Protein 3CYP (pdb70)

Solvent-accessible surface area: 24069 Å² total; per-residue (Å²): 76,23,89,49,2,54,7,132,74,26,57,23,22,64,27,67,140,110,32,43,100,41,0,37,103,1,0,117,6,3,90,119,11,28,141,115,0,68,2,28,0,42,0,8,0,1,77,29,117,89,100,158,40,40,62,18,0,0,0,33,0,0,16,92,0,0,76,10,0,29,120,61,44,2,42,13,32,20,9,43,16,35,27,62,0,40,29,66,62,90,14,87,37,110,37,109,104,30,76,103,101,0,2,6,0,22,11,6,2,26,0,17,15,107,9,1,52,118,0,32,54,42,16,73,108,58,30,96,186,99,37,98,41,5,50,5,86,71,23,38,19,27,42,27,72,155,109,15,63,108,45,0,74,97,5,1,103,2,1,97,115,12,27,176,108,0,68,2,26,0,35,0,5,0,2,75,25,117,48,111,105,48,170,19,164,37,37,64,20,0,0,0,12,0,0,6,76,0,0,64,12,0,32,143,70,40,2,46,8,35,17,9,42,17,34,28,63,0,40,22,72,65,83,16,81,37,104,42,103,116,51,59,72,98,0,0,2,0,11,19,4,3,25,0,16,14,69,14,0,46,122,0,42,60,28,8,62,99,22,51,104,96,219,110,31,93,40,6,54,3,110,78,26,47,20,9,50,27,60,142,104,17,51,111,48,0,68,93,6,1,104,0,2,94,111,14,28,179,92,0,71,2,28,0,37,0,6,0,3,66,44,105,46,110,109,45,168,11,185,43,38,64,28,0,0,0,22,0,0,9,76,0,0,71,12,0,38,131,67,45,2,37,10,42,25,10,44,16,34,28,64,0,41,21,69,65,70,9,83,32,97,43,166,126,35,72,88,80,0,0,3,0,11,20,6,2,25,0,17,10,58,13,0,45,122,0,35,57,23,7,56,121,37,48,155,76,26,86,54,4,58,4,110,71,28,46,20,32,49,26,55,143,110,15,47,108,45,0,59,94,0,0,86,3,2,83,127,12,26,172,99,0,69,2,27,0,37,0,6,0,2,79,38,116,43,111,111,40,158,21,186,43,36,60,11,0,0,1,15,0,0,7,70,0,0,79,8,0,32,124,65,43,2,33,6,32,22,9,45,17,36,28,60,0,41,28,73,67,99,33,84,35,102,42,152,111,39,69,60,112,0,0,4,0,18,8,6,2,27,0,16,15,98,9,1,47,110,0,42,68,38,17,59,125,53,48,154

Radius of gyration: 22.91 Å; Cα contacts (8 Å, |Δi|>4): 1122; chains: 4; bounding box: 54×67×62 Å

Foldseek 3Di:
DDDWQFDDDQADLDHDPVSLVSLLVVLVLLVPADPVKAKEKEFEAAPPDYVVFLQNRRQSNSVVSQVSSVVSPRDCVRYDYGYPRNPPQPAHNPDPVRRSRGGGIDMDMDDDPVSVVVSCVSVCVSPDD/DLAFQFDDAQADLDQDPVNLVSLLLVLVLLVVADPVKAKEKEFEAAPDPDDPHPAHALQRRRQSNSVVSQVSSVVSPRDCVRYDYGYPRNPPAPFDSPDRVSRSSGGGIDMDMDDDPVRVVVSVVSCCCRVVND/DLAFQFDDAQADLDQDPVNLVSLLLVLVLQVPADPPKAKEKEFEAAPDDDDPHPDPFLQVSRQSNSVVSQVSSVVNPRDPVRYDYGYPRNPDAPADNDDRVSRSSGGGIDMDMDDDPVSVVVSVVSCVVRPD/DDAWQFDDDQQDLDADPVNLVSLLLVLVLLVPADPPKAKEKEFEGADDDDDPHPDPALQRSRQSSSVVSQVSSVVNPHDPVRYDYGYPRNPDQPDHPPDRVSRRSRGGIDMDMDDDPVRVVVSVVSVVVVVD

InterPro domains:
  IPR006665 OmpA-like domain [PF00691] (134-225)
  IPR006665 OmpA-like domain [PS51123] (113-236)
  IPR006665 OmpA-like domain [cd07185] (123-232)
  IPR025713 Motility protein B-like, N-terminal domain [PF13677] (4-54)
  IPR036737 OmpA-like domain superfamily [G3DSA:3.30.1330.60] (93-257)
  IPR036737 OmpA-like domain superfamily [SSF103088] (113-232)
  IPR050330 Bacterial Outer Membrane Structural/Functional [PTHR30329] (2-236)

Organism: Helicobacter pylori (strain ATCC 700392 / 26695) (NCBI:txid85962)

B-factor: mean 24.21, std 9.17, range [7.41, 61.24]

Nearest PDB structures (foldseek):
  3imp-assembly5_I  TM=9.909E-01  e=3.126E-24  Helicobacter pylori 26695
  3s03-assembly3_A  TM=8.118E-01  e=5.187E-21  Helicobacter pylori 26695
  3s0h-assembly1_A  TM=7.984E-01  e=2.070E-21  Helicobacter pylori
  3s0w-assembly1_A  TM=8.048E-01  e=3.989E-21  Helicobacter pylori 26695
  3s0y-assembly1_A  TM=7.939E-01  e=1.690E-20  Helicobacter pylori 26695

Structure (mmCIF, N/CA/C/O backbone):
data_3CYP
#
_entry.id   3CYP
#
_cell.length_a   50.816
_cell.length_b   89.479
_cell.length_c   66.322
_cell.angle_alpha   90.000
_cell.angle_beta   112.550
_cell.angle_gamma   90.000
#
_symmetry.space_group_name_H-M   'P 1 21 1'
#
loop_
_entity.id
_entity.type
_entity.pdbx_description
1 polymer 'Chemotaxis protein motB'
2 water water
#
loop_
_atom_site.group_PDB
_atom_site.id
_atom_site.type_symbol
_atom_site.label_atom_id
_atom_site.label_alt_id
_atom_site.label_comp_id
_atom_site.label_asym_id
_atom_site.label_entity_id
_atom_site.label_seq_id
_atom_site.pdbx_PDB_ins_code
_atom_site.Cartn_x
_atom_site.Cartn_y
_atom_site.Cartn_z
_atom_site.occupancy
_atom_site.B_iso_or_equiv
_atom_site.auth_seq_id
_atom_site.auth_comp_id
_atom_site.auth_asym_id
_atom_site.auth_atom_id
_atom_site.pdbx_PDB_model_num
ATOM 1 N N . GLY A 1 1 ? 26.914 -44.747 25.711 1.00 34.76 119 GLY B N 1
ATOM 2 C CA . GLY A 1 1 ? 26.696 -43.925 24.485 1.00 34.27 119 GLY B CA 1
ATOM 3 C C . GLY A 1 1 ? 27.499 -42.642 24.539 1.00 33.99 119 GLY B C 1
ATOM 4 O O . GLY A 1 1 ? 28.476 -42.556 25.288 1.00 35.61 119 GLY B O 1
ATOM 5 N N . ILE A 1 2 ? 27.086 -41.638 23.765 1.00 33.31 120 ILE B N 1
ATOM 6 C CA . ILE A 1 2 ? 27.799 -40.356 23.752 1.00 31.66 120 ILE B CA 1
ATOM 7 C C . ILE A 1 2 ? 27.509 -39.611 25.048 1.00 30.39 120 ILE B C 1
ATOM 8 O O . ILE A 1 2 ? 26.353 -39.409 25.431 1.00 30.47 120 ILE B O 1
ATOM 13 N N . ASP A 1 3 ? 28.578 -39.235 25.729 1.00 28.13 121 ASP B N 1
ATOM 14 C CA . ASP A 1 3 ? 28.500 -38.408 26.909 1.00 27.79 121 ASP B CA 1
ATOM 15 C C . ASP A 1 3 ? 28.658 -36.964 26.438 1.00 26.15 121 ASP B C 1
ATOM 16 O O . ASP A 1 3 ? 29.344 -36.710 25.450 1.00 26.01 121 ASP B O 1
ATOM 21 N N . PRO A 1 4 ? 28.076 -36.009 27.179 1.00 25.79 122 PRO B N 1
ATOM 22 C CA . PRO A 1 4 ? 28.338 -34.601 26.844 1.00 24.99 122 PRO B CA 1
ATOM 23 C C . PRO A 1 4 ? 29.785 -34.213 27.101 1.00 24.10 122 PRO B C 1
ATOM 24 O O . PRO A 1 4 ? 30.510 -34.896 27.851 1.00 24.78 122 PRO B O 1
ATOM 28 N N . PHE A 1 5 ? 30.199 -33.115 26.481 1.00 23.20 123 PHE B N 1
ATOM 29 C CA . PHE A 1 5 ? 31.505 -32.567 26.715 1.00 23.26 123 PHE B CA 1
ATOM 30 C C . PHE A 1 5 ? 31.389 -31.726 27.995 1.00 23.36 123 PHE B C 1
ATOM 31 O O . PHE A 1 5 ? 30.762 -30.687 27.997 1.00 21.24 123 PHE B O 1
ATOM 39 N N A THR A 1 6 ? 32.000 -32.199 29.075 0.50 24.41 124 THR B N 1
ATOM 40 N N B THR A 1 6 ? 31.959 -32.186 29.106 0.50 24.32 124 THR B N 1
ATOM 41 C CA A THR A 1 6 ? 31.935 -31.474 30.336 0.50 25.72 124 THR B CA 1
ATOM 42 C CA B THR A 1 6 ? 31.766 -31.477 30.387 0.50 25.35 124 THR B CA 1
ATOM 43 C C A THR A 1 6 ? 33.088 -30.494 30.443 0.50 26.31 124 THR B C 1
ATOM 44 C C B THR A 1 6 ? 33.024 -30.672 30.755 0.50 26.10 124 THR B C 1
ATOM 45 O O A THR A 1 6 ? 34.180 -30.695 29.895 0.50 26.95 124 THR B O 1
ATOM 46 O O B THR A 1 6 ? 34.121 -31.228 30.744 0.50 26.71 124 THR B O 1
ATOM 53 N N . PHE A 1 7 ? 32.838 -29.394 31.121 1.00 26.95 125 PHE B N 1
ATOM 54 C CA . PHE A 1 7 ? 33.913 -28.420 31.351 1.00 28.11 125 PHE B CA 1
ATOM 55 C C . PHE A 1 7 ? 34.326 -28.409 32.822 1.00 30.77 125 PHE B C 1
ATOM 56 O O . PHE A 1 7 ? 33.476 -28.294 33.724 1.00 31.69 125 PHE B O 1
ATOM 64 N N . GLU A 1 8 ? 35.642 -28.477 33.033 1.00 32.43 126 GLU B N 1
ATOM 65 C CA . GLU A 1 8 ? 36.195 -28.748 34.363 1.00 33.58 126 GLU B CA 1
ATOM 66 C C . GLU A 1 8 ? 35.875 -27.666 35.379 1.00 34.38 126 GLU B C 1
ATOM 67 O O . GLU A 1 8 ? 35.516 -27.983 36.523 1.00 35.55 126 GLU B O 1
ATOM 73 N N . ASN A 1 9 ? 35.983 -26.396 34.995 1.00 35.06 127 ASN B N 1
ATOM 74 C CA . ASN A 1 9 ? 35.531 -25.371 35.921 1.00 35.12 127 ASN B CA 1
ATOM 75 C C . ASN A 1 9 ? 34.356 -24.540 35.422 1.00 34.17 127 ASN B C 1
ATOM 76 O O . ASN A 1 9 ? 34.231 -24.193 34.230 1.00 34.59 127 ASN B O 1
ATOM 81 N N . ALA A 1 10 ? 33.481 -24.280 36.384 1.00 32.86 128 ALA B N 1
ATOM 82 C CA . ALA A 1 10 ? 32.223 -23.609 36.192 1.00 31.45 128 ALA B CA 1
ATOM 83 C C . ALA A 1 10 ? 32.309 -22.369 35.348 1.00 30.23 128 ALA B C 1
ATOM 84 O O . ALA A 1 10 ? 31.366 -22.031 34.669 1.00 29.37 128 ALA B O 1
ATOM 86 N N . THR A 1 11 ? 33.426 -21.666 35.415 1.00 29.09 129 THR B N 1
ATOM 87 C CA . THR A 1 11 ? 33.521 -20.373 34.793 1.00 29.20 129 THR B CA 1
ATOM 88 C C . THR A 1 11 ? 34.358 -20.340 33.522 1.00 28.85 129 THR B C 1
ATOM 89 O O . THR A 1 11 ? 34.506 -19.274 32.940 1.00 29.81 129 THR B O 1
ATOM 93 N N A SER A 1 12 ? 34.878 -21.488 33.090 0.50 28.74 130 SER B N 1
ATOM 94 N N B SER A 1 12 ? 34.882 -21.487 33.090 0.50 28.61 130 SER B N 1
ATOM 95 C CA A SER A 1 12 ? 35.786 -21.538 31.953 0.50 29.03 130 SER B CA 1
ATOM 96 C CA B SER A 1 12 ? 35.796 -21.536 31.955 0.50 28.78 130 SER B CA 1
ATOM 97 C C A SER A 1 12 ? 35.185 -22.211 30.725 0.50 28.45 130 SER B C 1
ATOM 98 C C B SER A 1 12 ? 35.199 -22.220 30.729 0.50 28.32 130 SER B C 1
ATOM 99 O O A SER A 1 12 ? 34.319 -23.082 30.829 0.50 27.55 130 SER B O 1
ATOM 100 O O B SER A 1 12 ? 34.342 -23.101 30.836 0.50 27.45 130 SER B O 1
ATOM 105 N N . ASP A 1 13 ? 35.686 -21.802 29.565 1.00 28.52 131 ASP B N 1
ATOM 106 C CA . ASP A 1 13 ? 35.401 -22.475 28.300 1.00 28.47 131 ASP B CA 1
ATOM 107 C C . ASP A 1 13 ? 36.604 -23.294 27.840 1.00 28.28 131 ASP B C 1
ATOM 108 O O . ASP A 1 13 ? 36.640 -23.760 26.712 1.00 27.58 131 ASP B O 1
ATOM 113 N N . ALA A 1 14 ? 37.604 -23.453 28.706 1.00 29.09 132 ALA B N 1
ATOM 114 C CA . ALA A 1 14 ? 38.781 -24.233 28.364 1.00 30.11 132 ALA B CA 1
ATOM 115 C C . ALA A 1 14 ? 38.423 -25.706 28.223 1.00 30.43 132 ALA B C 1
ATOM 116 O O . ALA A 1 14 ? 37.654 -26.247 29.021 1.00 30.83 132 ALA B O 1
ATOM 118 N N . ILE A 1 15 ? 39.009 -26.342 27.220 1.00 31.85 133 ILE B N 1
ATOM 119 C CA . ILE A 1 15 ? 38.837 -27.771 26.941 1.00 32.54 133 ILE B CA 1
ATOM 120 C C . ILE A 1 15 ? 40.146 -28.528 27.243 1.00 33.17 133 ILE B C 1
ATOM 121 O O . ILE A 1 15 ? 41.129 -28.360 26.531 1.00 34.11 133 ILE B O 1
ATOM 126 N N . ASN A 1 16 ? 40.142 -29.386 28.259 1.00 34.56 134 ASN B N 1
ATOM 127 C CA . ASN A 1 16 ? 41.359 -30.149 28.622 1.00 34.78 134 ASN B CA 1
ATOM 128 C C . ASN A 1 16 ? 41.682 -31.223 27.579 1.00 35.45 134 ASN B C 1
ATOM 129 O O . ASN A 1 16 ? 40.861 -31.496 26.683 1.00 34.42 134 ASN B O 1
ATOM 134 N N . GLN A 1 17 ? 42.881 -31.810 27.683 1.00 35.41 135 GLN B N 1
ATOM 135 C CA . GLN A 1 17 ? 43.362 -32.772 26.676 1.00 35.18 135 GLN B CA 1
ATOM 136 C C . GLN A 1 17 ? 42.449 -33.967 26.539 1.00 34.06 135 GLN B C 1
ATOM 137 O O . GLN A 1 17 ? 42.266 -34.491 25.449 1.00 34.48 135 GLN B O 1
ATOM 143 N N . ASP A 1 18 ? 41.878 -34.409 27.644 1.00 33.27 136 ASP B N 1
ATOM 144 C CA . ASP A 1 18 ? 40.964 -35.538 27.596 1.00 32.73 136 ASP B CA 1
ATOM 145 C C . ASP A 1 18 ? 39.715 -35.219 26.762 1.00 31.70 136 ASP B C 1
ATOM 146 O O . ASP A 1 18 ? 39.335 -36.016 25.914 1.00 31.76 136 ASP B O 1
ATOM 151 N N A MET A 1 19 ? 39.103 -34.063 26.974 0.50 31.35 137 MET B N 1
ATOM 152 N N B MET A 1 19 ? 39.093 -34.063 27.000 0.50 31.17 137 MET B N 1
ATOM 153 C CA A MET A 1 19 ? 37.919 -33.713 26.184 0.50 30.85 137 MET B CA 1
ATOM 154 C CA B MET A 1 19 ? 37.939 -33.625 26.184 0.50 30.44 137 MET B CA 1
ATOM 155 C C A MET A 1 19 ? 38.295 -33.399 24.724 0.50 30.45 137 MET B C 1
ATOM 156 C C B MET A 1 19 ? 38.329 -33.459 24.724 0.50 30.29 137 MET B C 1
ATOM 157 O O A MET A 1 19 ? 37.505 -33.637 23.813 0.50 30.15 137 MET B O 1
ATOM 158 O O B MET A 1 19 ? 37.577 -33.828 23.821 0.50 30.01 137 MET B O 1
ATOM 167 N N . MET A 1 20 ? 39.508 -32.898 24.485 1.00 29.87 138 MET B N 1
ATOM 168 C CA . MET A 1 20 ? 39.986 -32.690 23.123 1.00 29.72 138 MET B CA 1
ATOM 169 C C . MET A 1 20 ? 40.020 -34.007 22.351 1.00 28.94 138 MET B C 1
ATOM 170 O O . MET A 1 20 ? 39.611 -34.081 21.198 1.00 27.45 138 MET B O 1
ATOM 175 N N . LEU A 1 21 ? 40.528 -35.051 22.995 1.00 27.87 139 LEU B N 1
ATOM 176 C CA . LEU A 1 21 ? 40.548 -36.363 22.381 1.00 28.02 139 LEU B CA 1
ATOM 177 C C . LEU A 1 21 ? 39.134 -36.935 22.177 1.00 26.64 139 LEU B C 1
ATOM 178 O O . LEU A 1 21 ? 38.880 -37.642 21.201 1.00 26.05 139 LEU B O 1
ATOM 183 N N . TYR A 1 22 ? 38.233 -36.641 23.115 1.00 26.60 140 TYR B N 1
ATOM 184 C CA . TYR A 1 22 ? 36.843 -37.098 23.015 1.00 25.92 140 TYR B CA 1
ATOM 185 C C . TYR A 1 22 ? 36.114 -36.354 21.911 1.00 25.04 140 TYR B C 1
ATOM 186 O O . TYR A 1 22 ? 35.352 -36.961 21.144 1.00 24.43 140 TYR B O 1
ATOM 195 N N . ILE A 1 23 ? 36.371 -35.058 21.772 1.00 24.52 141 ILE B N 1
ATOM 196 C CA . ILE A 1 23 ? 35.803 -34.321 20.632 1.00 24.20 141 ILE B CA 1
ATOM 197 C C . ILE A 1 23 ? 36.317 -34.876 19.310 1.00 24.06 141 ILE B C 1
ATOM 198 O O . ILE A 1 23 ? 35.559 -35.081 18.377 1.00 23.89 141 ILE B O 1
ATOM 203 N N . GLU A 1 24 ? 37.624 -35.116 19.220 1.00 24.57 142 GLU B N 1
ATOM 204 C CA . GLU A 1 24 ? 38.176 -35.795 18.048 1.00 24.41 142 GLU B CA 1
ATOM 205 C C . GLU A 1 24 ? 37.464 -37.122 17.713 1.00 23.28 142 GLU B C 1
ATOM 206 O O . GLU A 1 24 ? 37.118 -37.383 16.569 1.00 23.25 142 GLU B O 1
ATOM 212 N N . ARG A 1 25 ? 37.238 -37.961 18.708 1.00 23.80 143 ARG B N 1
ATOM 213 C CA . ARG A 1 25 ? 36.515 -39.199 18.489 1.00 23.74 143 ARG B CA 1
ATOM 214 C C . ARG A 1 25 ? 35.125 -38.944 17.877 1.00 22.34 143 ARG B C 1
ATOM 215 O O . ARG A 1 25 ? 34.726 -39.590 16.926 1.00 22.08 143 ARG B O 1
ATOM 223 N N . ILE A 1 26 ? 34.392 -37.988 18.434 1.00 21.75 144 ILE B N 1
ATOM 224 C CA . ILE A 1 26 ? 33.057 -37.660 17.940 1.00 21.41 144 ILE B CA 1
ATOM 225 C C . ILE A 1 26 ? 33.110 -37.084 16.529 1.00 20.16 144 ILE B C 1
ATOM 226 O O . ILE A 1 26 ? 32.298 -37.419 15.692 1.00 20.16 144 ILE B O 1
ATOM 231 N N . ALA A 1 27 ? 34.115 -36.245 16.238 1.00 20.07 145 ALA B N 1
ATOM 232 C CA . ALA A 1 27 ? 34.287 -35.695 14.893 1.00 20.83 145 ALA B CA 1
ATOM 233 C C . ALA A 1 27 ? 34.392 -36.812 13.854 1.00 20.37 145 ALA B C 1
ATOM 234 O O . ALA A 1 27 ? 33.772 -36.767 12.809 1.00 20.91 145 ALA B O 1
ATOM 236 N N . LYS A 1 28 ? 35.202 -37.821 14.176 1.00 22.02 146 LYS B N 1
ATOM 237 C CA . LYS A 1 28 ? 35.416 -38.948 13.281 1.00 22.28 146 LYS B CA 1
ATOM 238 C C . LYS A 1 28 ? 34.128 -39.755 13.097 1.00 21.30 146 LYS B C 1
ATOM 239 O O . LYS A 1 28 ? 33.821 -40.200 11.999 1.00 22.43 146 LYS B O 1
ATOM 245 N N . ILE A 1 29 ? 33.369 -39.894 14.182 1.00 21.76 147 ILE B N 1
ATOM 246 C CA . ILE A 1 29 ? 32.051 -40.535 14.110 1.00 22.06 147 ILE B CA 1
ATOM 247 C C . ILE A 1 29 ? 31.101 -39.711 13.215 1.00 21.16 147 ILE B C 1
ATOM 248 O O . ILE A 1 29 ? 30.433 -40.243 12.320 1.00 19.77 147 ILE B O 1
ATOM 253 N N . ILE A 1 30 ? 31.083 -38.396 13.407 1.00 20.71 148 ILE B N 1
ATOM 254 C CA . ILE A 1 30 ? 30.203 -37.535 12.612 1.00 21.51 148 ILE B CA 1
ATOM 255 C C . ILE A 1 30 ? 30.468 -37.663 11.116 1.00 21.81 148 ILE B C 1
ATOM 256 O O . ILE A 1 30 ? 29.524 -37.658 10.332 1.00 21.42 148 ILE B O 1
ATOM 261 N N . GLN A 1 31 ? 31.736 -37.826 10.730 1.00 21.47 149 GLN B N 1
ATOM 262 C CA . GLN A 1 31 ? 32.094 -37.971 9.314 1.00 22.39 149 GLN B CA 1
ATOM 263 C C . GLN A 1 31 ? 31.650 -39.304 8.705 1.00 22.16 149 GLN B C 1
ATOM 264 O O . GLN A 1 31 ? 31.682 -39.439 7.506 1.00 23.09 149 GLN B O 1
ATOM 270 N N . LYS A 1 32 ? 31.235 -40.270 9.521 1.00 22.08 150 LYS B N 1
ATOM 271 C CA . LYS A 1 32 ? 30.628 -41.506 9.005 1.00 22.42 150 LYS B CA 1
ATOM 272 C C . LYS A 1 32 ? 29.117 -41.389 8.739 1.00 21.32 150 LYS B C 1
ATOM 273 O O . LYS A 1 32 ? 28.516 -42.251 8.091 1.00 21.90 150 LYS B O 1
ATOM 279 N N . LEU A 1 33 ? 28.481 -40.340 9.275 1.00 19.33 151 LEU B N 1
ATOM 280 C CA . LEU A 1 33 ? 27.035 -40.223 9.159 1.00 19.16 151 LEU B CA 1
ATOM 281 C C . LEU A 1 33 ? 26.613 -39.750 7.765 1.00 19.13 151 LEU B C 1
ATOM 282 O O . LEU A 1 33 ? 27.413 -39.144 7.047 1.00 19.95 151 LEU B O 1
ATOM 287 N N . PRO A 1 34 ? 25.343 -39.971 7.391 1.00 19.98 152 PRO B N 1
ATOM 288 C CA . PRO A 1 34 ? 24.814 -39.459 6.114 1.00 20.82 152 PRO B CA 1
ATOM 289 C C . PRO A 1 34 ? 24.969 -37.937 6.004 1.00 21.31 152 PRO B C 1
ATOM 290 O O . PRO A 1 34 ? 24.794 -37.228 6.991 1.00 20.74 152 PRO B O 1
ATOM 294 N N . LYS A 1 35 ? 25.294 -37.443 4.826 1.00 23.17 153 LYS B N 1
ATOM 295 C CA . LYS A 1 35 ? 25.583 -36.038 4.643 1.00 24.02 153 LYS B CA 1
ATOM 296 C C . LYS A 1 35 ? 24.415 -35.098 4.929 1.00 23.20 153 LYS B C 1
ATOM 297 O O . LYS A 1 35 ? 24.630 -33.924 5.206 1.00 23.93 153 LYS B O 1
ATOM 303 N N . ARG A 1 36 ? 23.196 -35.594 4.827 1.00 21.22 154 ARG B N 1
ATOM 304 C CA . ARG A 1 36 ? 22.008 -34.793 5.095 1.00 22.00 154 ARG B CA 1
ATOM 305 C C . ARG A 1 36 ? 21.751 -34.656 6.581 1.00 20.20 154 ARG B C 1
ATOM 306 O O . ARG A 1 36 ? 20.827 -33.907 6.982 1.00 22.12 154 ARG B O 1
ATOM 314 N N . VAL A 1 37 ? 22.569 -35.328 7.398 1.00 17.50 155 VAL B N 1
ATOM 315 C CA . VAL A 1 37 ? 22.442 -35.186 8.857 1.00 15.83 155 VAL B CA 1
ATOM 316 C C . VAL A 1 37 ? 23.261 -33.964 9.308 1.00 14.69 155 VAL B C 1
ATOM 317 O O . VAL A 1 37 ? 24.442 -33.869 9.028 1.00 15.89 155 VAL B O 1
ATOM 321 N N . HIS A 1 38 ? 22.616 -33.054 10.009 1.00 13.87 156 HIS B N 1
ATOM 322 C CA . HIS A 1 38 ? 23.306 -31.876 10.590 1.00 13.99 156 HIS B CA 1
ATOM 323 C C . HIS A 1 38 ? 23.415 -32.015 12.107 1.00 14.14 156 HIS B C 1
ATOM 324 O O . HIS A 1 38 ? 22.666 -32.804 12.712 1.00 14.40 156 HIS B O 1
ATOM 331 N N . ILE A 1 39 ? 24.371 -31.280 12.685 1.00 12.82 157 ILE B N 1
ATOM 332 C CA . ILE A 1 39 ? 24.779 -31.389 14.083 1.00 12.13 157 ILE B CA 1
ATOM 333 C C . ILE A 1 39 ? 24.691 -29.995 14.685 1.00 13.65 157 ILE B C 1
ATOM 334 O O . ILE A 1 39 ? 25.272 -29.063 14.121 1.00 12.95 157 ILE B O 1
ATOM 339 N N . ASN A 1 40 ? 23.935 -29.845 15.767 1.00 12.43 158 ASN B N 1
ATOM 340 C CA . ASN A 1 40 ? 23.825 -28.575 16.490 1.00 11.78 158 ASN B CA 1
ATOM 341 C C . ASN A 1 40 ? 24.543 -28.750 17.821 1.00 12.70 158 ASN B C 1
ATOM 342 O O . ASN A 1 40 ? 24.223 -29.686 18.575 1.00 12.72 158 ASN B O 1
ATOM 347 N N . VAL A 1 41 ? 25.542 -27.903 18.057 1.00 12.30 159 VAL B N 1
ATOM 348 C CA . VAL A 1 41 ? 26.414 -27.973 19.233 1.00 12.86 159 VAL B CA 1
ATOM 349 C C . VAL A 1 41 ? 25.837 -26.989 20.228 1.00 13.64 159 VAL B C 1
ATOM 350 O O . VAL A 1 41 ? 25.857 -25.783 19.993 1.00 12.87 159 VAL B O 1
ATOM 354 N N . ARG A 1 42 ? 25.333 -27.500 21.348 1.00 13.67 160 ARG B N 1
ATOM 355 C CA . ARG A 1 42 ? 24.573 -26.684 22.295 1.00 14.38 160 ARG B CA 1
ATOM 356 C C . ARG A 1 42 ? 25.379 -26.501 23.599 1.00 14.58 160 ARG B C 1
ATOM 357 O O . ARG A 1 42 ? 25.813 -27.488 24.188 1.00 14.63 160 ARG B O 1
ATOM 365 N N . GLY A 1 43 ? 25.500 -25.249 24.033 1.00 14.08 161 GLY B N 1
ATOM 366 C CA . GLY A 1 43 ? 26.260 -24.877 25.223 1.00 15.15 161 GLY B CA 1
ATOM 367 C C . GLY A 1 43 ? 25.372 -24.508 26.385 1.00 15.75 161 GLY B C 1
ATOM 368 O O . GLY A 1 43 ? 24.333 -23.872 26.220 1.00 15.30 161 GLY B O 1
ATOM 369 N N . PHE A 1 44 ? 25.809 -24.925 27.582 1.00 15.94 162 PHE B N 1
ATOM 370 C CA . PHE A 1 44 ? 25.075 -24.680 28.805 1.00 16.58 162 PHE B CA 1
ATOM 371 C C . PHE A 1 44 ? 26.033 -24.384 29.954 1.00 17.07 162 PHE B C 1
ATOM 372 O O . PHE A 1 44 ? 27.190 -24.759 29.908 1.00 17.21 162 PHE B O 1
ATOM 380 N N . THR A 1 45 ? 25.481 -23.771 30.988 1.00 18.10 163 THR B N 1
ATOM 381 C CA . THR A 1 45 ? 26.211 -23.549 32.238 1.00 19.13 163 THR B CA 1
ATOM 382 C C . THR A 1 45 ? 25.339 -23.903 33.455 1.00 20.49 163 THR B C 1
ATOM 383 O O . THR A 1 45 ? 24.095 -24.091 33.383 1.00 19.55 163 THR B O 1
ATOM 387 N N . ASP A 1 46 ? 26.011 -23.920 34.606 1.00 22.59 164 ASP B N 1
ATOM 388 C CA . ASP A 1 46 ? 25.324 -23.896 35.874 1.00 25.25 164 ASP B CA 1
ATOM 389 C C . ASP A 1 46 ? 24.938 -22.433 36.177 1.00 26.02 164 ASP B C 1
ATOM 390 O O . ASP A 1 46 ? 25.006 -21.543 35.301 1.00 24.31 164 ASP B O 1
ATOM 395 N N . ASP A 1 47 ? 24.519 -22.182 37.418 1.00 28.21 165 ASP B N 1
ATOM 396 C CA . ASP A 1 47 ? 24.205 -20.814 37.863 1.00 30.18 165 ASP B CA 1
ATOM 397 C C . ASP A 1 47 ? 25.306 -20.180 38.716 1.00 31.56 165 ASP B C 1
ATOM 398 O O . ASP A 1 47 ? 25.054 -19.193 39.415 1.00 32.15 165 ASP B O 1
ATOM 403 N N . THR A 1 48 ? 26.529 -20.693 38.614 1.00 32.82 166 THR B N 1
ATOM 404 C CA . THR A 1 48 ? 27.675 -20.099 39.318 1.00 33.51 166 THR B CA 1
ATOM 405 C C . THR A 1 48 ? 27.795 -18.602 38.976 1.00 34.63 166 THR B C 1
ATOM 406 O O . THR A 1 48 ? 27.652 -18.220 37.826 1.00 33.69 166 THR B O 1
ATOM 410 N N . PRO A 1 49 ? 28.035 -17.741 39.983 1.00 35.75 167 PRO B N 1
ATOM 411 C CA . PRO A 1 49 ? 28.180 -16.318 39.675 1.00 36.15 167 PRO B CA 1
ATOM 412 C C . PRO A 1 49 ? 29.392 -16.035 38.798 1.00 36.96 167 PRO B C 1
ATOM 413 O O . PRO A 1 49 ? 30.443 -16.647 38.996 1.00 37.32 167 PRO B O 1
ATOM 417 N N . LEU A 1 50 ? 29.242 -15.146 37.816 1.00 37.76 168 LEU B N 1
ATOM 418 C CA . LEU A 1 50 ? 30.349 -14.816 36.907 1.00 38.17 168 LEU B CA 1
ATOM 419 C C . LEU A 1 50 ? 31.135 -13.581 37.352 1.00 39.02 168 LEU B C 1
ATOM 420 O O . LEU A 1 50 ? 30.554 -12.597 37.820 1.00 40.67 168 LEU B O 1
ATOM 425 N N . PHE A 1 55 ? 33.362 -12.920 31.166 1.00 35.93 173 PHE B N 1
ATOM 426 C CA . PHE A 1 55 ? 32.016 -13.234 30.684 1.00 35.48 173 PHE B CA 1
ATOM 427 C C . PHE A 1 55 ? 30.972 -12.416 31.421 1.00 35.28 173 PHE B C 1
ATOM 428 O O . PHE A 1 55 ? 30.920 -12.442 32.651 1.00 36.54 173 PHE B O 1
ATOM 436 N N . LYS A 1 56 ? 30.109 -11.740 30.671 1.00 34.67 174 LYS B N 1
ATOM 437 C CA . LYS A 1 56 ? 29.102 -10.841 31.237 1.00 33.99 174 LYS B CA 1
ATOM 438 C C . LYS A 1 56 ? 27.723 -11.492 31.385 1.00 32.59 174 LYS B C 1
ATOM 439 O O . LYS A 1 56 ? 26.772 -10.852 31.843 1.00 34.37 174 LYS B O 1
ATOM 445 N N . SER A 1 57 ? 27.613 -12.766 31.012 1.00 29.86 175 SER B N 1
ATOM 446 C CA . SER A 1 57 ? 26.375 -13.524 31.189 1.00 27.87 175 SER B CA 1
ATOM 447 C C . SER A 1 57 ? 26.624 -15.009 30.999 1.00 25.08 175 SER B C 1
ATOM 448 O O . SER A 1 57 ? 27.622 -15.406 30.412 1.00 24.57 175 SER B O 1
ATOM 451 N N . HIS A 1 58 ? 25.715 -15.831 31.497 1.00 23.72 176 HIS B N 1
ATOM 452 C CA . HIS A 1 58 ? 25.839 -17.271 31.295 1.00 22.55 176 HIS B CA 1
ATOM 453 C C . HIS A 1 58 ? 25.604 -17.613 29.834 1.00 20.48 176 HIS B C 1
ATOM 454 O O . HIS A 1 58 ? 26.205 -18.568 29.334 1.00 18.99 176 HIS B O 1
ATOM 461 N N . TYR A 1 59 ? 24.770 -16.831 29.147 1.00 19.59 177 TYR B N 1
ATOM 462 C CA . TYR A 1 59 ? 24.662 -17.047 27.669 1.00 19.80 177 TYR B CA 1
ATOM 463 C C . TYR A 1 59 ? 26.000 -16.883 26.945 1.00 19.23 177 TYR B C 1
ATOM 464 O O . TYR A 1 59 ? 26.345 -17.677 26.031 1.00 16.83 177 TYR B O 1
ATOM 473 N N . GLU A 1 60 ? 26.765 -15.856 27.318 1.00 19.08 178 GLU B N 1
ATOM 474 C CA . GLU A 1 60 ? 28.060 -15.649 26.729 1.00 20.23 178 GLU B CA 1
ATOM 475 C C . GLU A 1 60 ? 28.999 -16.811 26.999 1.00 19.15 178 GLU B C 1
ATOM 476 O O . GLU A 1 60 ? 29.670 -17.276 26.090 1.00 18.90 178 GLU B O 1
ATOM 482 N N . LEU A 1 61 ? 29.033 -17.289 28.245 1.00 18.14 179 LEU B N 1
ATOM 483 C CA . LEU A 1 61 ? 29.927 -18.392 28.566 1.00 17.99 179 LEU B CA 1
ATOM 484 C C . LEU A 1 61 ? 29.492 -19.657 27.788 1.00 16.91 179 LEU B C 1
ATOM 485 O O . LEU A 1 61 ? 30.326 -20.362 27.207 1.00 17.10 179 LEU B O 1
ATOM 490 N N . ALA A 1 62 ? 28.191 -19.935 27.767 1.00 15.92 180 ALA B N 1
ATOM 491 C CA . ALA A 1 62 ? 27.674 -21.105 27.056 1.00 15.54 180 ALA B CA 1
ATOM 492 C C . ALA A 1 62 ? 27.989 -21.009 25.563 1.00 14.67 180 ALA B C 1
ATOM 493 O O . ALA A 1 62 ? 28.277 -22.024 24.920 1.00 13.09 180 ALA B O 1
ATOM 495 N N . ALA A 1 63 ? 27.878 -19.809 24.999 1.00 15.26 181 ALA B N 1
ATOM 496 C CA . ALA A 1 63 ? 28.111 -19.630 23.580 1.00 15.47 181 ALA B CA 1
ATOM 497 C C . ALA A 1 63 ? 29.579 -19.870 23.233 1.00 15.53 181 ALA B C 1
ATOM 498 O O . ALA A 1 63 ? 29.921 -20.446 22.198 1.00 16.54 181 ALA B O 1
ATOM 500 N N . ASN A 1 64 ? 30.464 -19.390 24.089 1.00 15.80 182 ASN B N 1
ATOM 501 C CA . ASN A 1 64 ? 31.854 -19.635 23.884 1.00 16.27 182 ASN B CA 1
ATOM 502 C C . ASN A 1 64 ? 32.181 -21.121 23.945 1.00 15.02 182 ASN B C 1
ATOM 503 O O . ASN A 1 64 ? 32.977 -21.609 23.156 1.00 16.71 182 ASN B O 1
ATOM 508 N N . ARG A 1 65 ? 31.610 -21.826 24.925 1.00 15.95 183 ARG B N 1
ATOM 509 C CA . ARG A 1 65 ? 31.813 -23.252 25.025 1.00 15.59 183 ARG B CA 1
ATOM 510 C C . ARG A 1 65 ? 31.368 -23.969 23.742 1.00 15.61 183 ARG B C 1
ATOM 511 O O . ARG A 1 65 ? 32.063 -24.805 23.189 1.00 15.94 183 ARG B O 1
ATOM 519 N N . ALA A 1 66 ? 30.172 -23.647 23.297 1.00 14.94 184 ALA B N 1
ATOM 520 C CA . ALA A 1 66 ? 29.628 -24.335 22.137 1.00 14.37 184 ALA B CA 1
ATOM 521 C C . ALA A 1 66 ? 30.413 -23.997 20.891 1.00 14.16 184 ALA B C 1
ATOM 522 O O . ALA A 1 66 ? 30.734 -24.855 20.066 1.00 14.33 184 ALA B O 1
ATOM 524 N N . TYR A 1 67 ? 30.728 -22.728 20.728 1.00 15.04 185 TYR B N 1
ATOM 525 C CA . TYR A 1 67 ? 31.536 -22.318 19.577 1.00 15.33 185 TYR B CA 1
ATOM 526 C C . TYR A 1 67 ? 32.899 -22.998 19.576 1.00 16.00 185 TYR B C 1
ATOM 527 O O . TYR A 1 67 ? 33.341 -23.532 18.554 1.00 15.42 185 TYR B O 1
ATOM 536 N N . ARG A 1 68 ? 33.535 -23.056 20.732 1.00 17.19 186 ARG B N 1
ATOM 537 C CA . ARG A 1 68 ? 34.847 -23.672 20.793 1.00 17.62 186 ARG B CA 1
ATOM 538 C C . ARG A 1 68 ? 34.758 -25.149 20.402 1.00 17.05 186 ARG B C 1
ATOM 539 O O . ARG A 1 68 ? 35.586 -25.641 19.658 1.00 16.50 186 ARG B O 1
ATOM 547 N N . VAL A 1 69 ? 33.776 -25.868 20.948 1.00 16.41 187 VAL B N 1
ATOM 548 C CA . VAL A 1 69 ? 33.614 -27.271 20.577 1.00 16.43 187 VAL B CA 1
ATOM 549 C C . VAL A 1 69 ? 33.358 -27.446 19.080 1.00 16.05 187 VAL B C 1
ATOM 550 O O . VAL A 1 69 ? 33.904 -28.363 18.457 1.00 16.22 187 VAL B O 1
ATOM 554 N N . MET A 1 70 ? 32.517 -26.602 18.517 1.00 16.01 188 MET B N 1
ATOM 555 C CA . MET A 1 70 ? 32.235 -26.631 17.088 1.00 16.21 188 MET B CA 1
ATOM 556 C C . MET A 1 70 ? 33.521 -26.442 16.281 1.00 17.84 188 MET B C 1
ATOM 557 O O . MET A 1 70 ? 33.707 -27.099 15.281 1.00 17.10 188 MET B O 1
ATOM 562 N N . LYS A 1 71 ? 34.342 -25.468 16.686 1.00 19.14 189 LYS B N 1
ATOM 563 C CA . LYS A 1 71 ? 35.616 -25.206 16.029 1.00 20.24 189 LYS B CA 1
ATOM 564 C C . LYS A 1 71 ? 36.500 -26.431 16.036 1.00 20.48 189 LYS B C 1
ATOM 565 O O . LYS A 1 71 ? 37.114 -26.756 15.007 1.00 21.15 189 LYS B O 1
ATOM 571 N N . VAL A 1 72 ? 36.565 -27.108 17.189 1.00 19.53 190 VAL B N 1
ATOM 572 C CA . VAL A 1 72 ? 37.376 -28.332 17.339 1.00 20.24 190 VAL B CA 1
ATOM 573 C C . VAL A 1 72 ? 36.815 -29.412 16.405 1.00 20.35 190 VAL B C 1
ATOM 574 O O . VAL A 1 72 ? 37.565 -30.045 15.650 1.00 20.85 190 VAL B O 1
ATOM 578 N N . LEU A 1 73 ? 35.487 -29.601 16.365 1.00 19.27 191 LEU B N 1
ATOM 579 C CA . LEU A 1 73 ? 34.934 -30.575 15.424 1.00 19.70 191 LEU B CA 1
ATOM 580 C C . LEU A 1 73 ? 35.358 -30.297 13.973 1.00 20.01 191 LEU B C 1
ATOM 581 O O . LEU A 1 73 ? 35.640 -31.227 13.202 1.00 20.83 191 LEU B O 1
ATOM 586 N N . ILE A 1 74 ? 35.391 -29.020 13.578 1.00 20.51 192 ILE B N 1
ATOM 587 C CA . ILE A 1 74 ? 35.762 -28.635 12.228 1.00 21.57 192 ILE B CA 1
ATOM 588 C C . ILE A 1 74 ? 37.261 -28.875 11.989 1.00 22.75 192 ILE B C 1
ATOM 589 O O . ILE A 1 74 ? 37.641 -29.397 10.940 1.00 22.92 192 ILE B O 1
ATOM 594 N N . GLN A 1 75 ? 38.087 -28.547 12.973 1.00 24.19 193 GLN B N 1
ATOM 595 C CA . GLN A 1 75 ? 39.550 -28.847 12.937 1.00 25.19 193 GLN B CA 1
ATOM 596 C C . GLN A 1 75 ? 39.847 -30.317 12.682 1.00 26.01 193 GLN B C 1
ATOM 597 O O . GLN A 1 75 ? 40.858 -30.669 12.045 1.00 26.33 193 GLN B O 1
ATOM 603 N N . TYR A 1 76 ? 38.977 -31.182 13.192 1.00 25.68 194 TYR B N 1
ATOM 604 C CA . TYR A 1 76 ? 39.139 -32.627 13.066 1.00 25.92 194 TYR B CA 1
ATOM 605 C C . TYR A 1 76 ? 38.330 -33.220 11.938 1.00 24.99 194 TYR B C 1
ATOM 606 O O . TYR A 1 76 ? 38.227 -34.438 11.827 1.00 26.56 194 TYR B O 1
ATOM 615 N N . GLY A 1 77 ? 37.788 -32.364 11.093 1.00 24.64 195 GLY B N 1
ATOM 616 C CA . GLY A 1 77 ? 37.327 -32.775 9.783 1.00 23.70 195 GLY B CA 1
ATOM 617 C C . GLY A 1 77 ? 35.820 -32.763 9.557 1.00 23.62 195 GLY B C 1
ATOM 618 O O . GLY A 1 77 ? 35.369 -33.095 8.465 1.00 23.66 195 GLY B O 1
ATOM 619 N N . VAL A 1 78 ? 35.027 -32.332 10.543 1.00 21.97 196 VAL B N 1
ATOM 620 C CA . VAL A 1 78 ? 33.593 -32.234 10.281 1.00 21.24 196 VAL B CA 1
ATOM 621 C C . VAL A 1 78 ? 33.337 -31.080 9.309 1.00 20.56 196 VAL B C 1
ATOM 622 O O . VAL A 1 78 ? 33.916 -29.991 9.449 1.00 21.11 196 VAL B O 1
ATOM 626 N N . ASN A 1 79 ? 32.484 -31.299 8.327 1.00 20.25 197 ASN B N 1
ATOM 627 C CA . ASN A 1 79 ? 32.164 -30.258 7.378 1.00 20.83 197 ASN B CA 1
ATOM 628 C C . ASN A 1 79 ? 31.397 -29.099 8.022 1.00 19.58 197 ASN B C 1
ATOM 629 O O . ASN A 1 79 ? 30.367 -29.331 8.607 1.00 18.82 197 ASN B O 1
ATOM 634 N N . PRO A 1 80 ? 31.876 -27.847 7.901 1.00 18.46 198 PRO B N 1
ATOM 635 C CA . PRO A 1 80 ? 31.089 -26.733 8.471 1.00 18.39 198 PRO B CA 1
ATOM 636 C C . PRO A 1 80 ? 29.620 -26.688 8.026 1.00 16.91 198 PRO B C 1
ATOM 637 O O . PRO A 1 80 ? 28.744 -26.240 8.771 1.00 16.06 198 PRO B O 1
ATOM 641 N N . ASN A 1 81 ? 29.320 -27.164 6.809 1.00 16.92 199 ASN B N 1
ATOM 642 C CA . ASN A 1 81 ? 27.947 -27.137 6.343 1.00 17.25 199 ASN B CA 1
ATOM 643 C C . ASN A 1 81 ? 27.021 -27.948 7.239 1.00 16.00 199 ASN B C 1
ATOM 644 O O . ASN A 1 81 ? 25.837 -27.604 7.346 1.00 17.99 199 ASN B O 1
ATOM 649 N N . GLN A 1 82 ? 27.574 -28.981 7.867 1.00 16.42 200 GLN B N 1
ATOM 650 C CA . GLN A 1 82 ? 26.753 -29.806 8.762 1.00 16.94 200 GLN B CA 1
ATOM 651 C C . GLN A 1 82 ? 26.592 -29.236 10.181 1.00 16.49 200 GLN B C 1
ATOM 652 O O . GLN A 1 82 ? 25.835 -29.759 10.998 1.00 18.37 200 GLN B O 1
ATOM 658 N N . LEU A 1 83 ? 27.288 -28.156 10.487 1.00 14.22 201 LEU B N 1
ATOM 659 C CA . LEU A 1 83 ? 27.373 -27.680 11.853 1.00 13.54 201 LEU B CA 1
ATOM 660 C C . LEU A 1 83 ? 26.710 -26.334 12.137 1.00 13.39 201 LEU B C 1
ATOM 661 O O . LEU A 1 83 ? 26.624 -25.455 11.271 1.00 13.49 201 LEU B O 1
ATOM 666 N N . SER A 1 84 ? 26.252 -26.198 13.368 1.00 12.67 202 SER B N 1
ATOM 667 C CA . SER A 1 84 ? 25.811 -24.954 13.942 1.00 12.21 202 SER B CA 1
ATOM 668 C C . SER A 1 84 ? 26.054 -25.010 15.428 1.00 12.45 202 SER B C 1
ATOM 669 O O . SER A 1 84 ? 26.324 -26.068 15.963 1.00 13.35 202 SER B O 1
ATOM 672 N N . PHE A 1 85 ? 25.946 -23.855 16.083 1.00 13.11 203 PHE B N 1
ATOM 673 C CA . PHE A 1 85 ? 26.080 -23.820 17.552 1.00 13.02 203 PHE B CA 1
ATOM 674 C C . PHE A 1 85 ? 25.000 -22.912 18.149 1.00 13.74 203 PHE B C 1
ATOM 675 O O . PHE A 1 85 ? 24.513 -21.957 17.499 1.00 13.49 203 PHE B O 1
ATOM 683 N N . SER A 1 86 ? 24.648 -23.195 19.407 1.00 12.96 204 SER B N 1
ATOM 684 C CA . SER A 1 86 ? 23.580 -22.524 20.097 1.00 13.45 204 SER B CA 1
ATOM 685 C C . SER A 1 86 ? 23.937 -22.436 21.571 1.00 14.08 204 SER B C 1
ATOM 686 O O . SER A 1 86 ? 24.511 -23.337 22.116 1.00 14.22 204 SER B O 1
ATOM 689 N N . SER A 1 87 ? 23.566 -21.323 22.184 1.00 13.55 205 SER B N 1
ATOM 690 C CA . SER A 1 87 ? 23.726 -21.087 23.605 1.00 14.49 205 SER B CA 1
ATOM 691 C C . SER A 1 87 ? 22.430 -21.155 24.372 1.00 15.18 205 SER B C 1
ATOM 692 O O . SER A 1 87 ? 21.463 -20.478 24.010 1.00 16.62 205 SER B O 1
ATOM 695 N N . TYR A 1 88 ? 22.437 -21.896 25.478 1.00 17.39 206 TYR B N 1
ATOM 696 C CA . TYR A 1 88 ? 21.270 -21.996 26.349 1.00 18.32 206 TYR B CA 1
ATOM 697 C C . TYR A 1 88 ? 21.550 -21.422 27.742 1.00 19.07 206 TYR B C 1
ATOM 698 O O . TYR A 1 88 ? 20.698 -21.490 28.623 1.00 19.81 206 TYR B O 1
ATOM 707 N N . GLY A 1 89 ? 22.721 -20.819 27.893 1.00 19.29 207 GLY B N 1
ATOM 708 C CA . GLY A 1 89 ? 23.088 -20.168 29.137 1.00 19.95 207 GLY B CA 1
ATOM 709 C C . GLY A 1 89 ? 22.901 -21.144 30.291 1.00 19.20 207 GLY B C 1
ATOM 710 O O . GLY A 1 89 ? 23.202 -22.334 30.180 1.00 18.71 207 GLY B O 1
ATOM 711 N N . SER A 1 90 ? 22.374 -20.616 31.395 1.00 21.39 208 SER B N 1
ATOM 712 C CA . SER A 1 90 ? 22.056 -21.429 32.586 1.00 22.20 208 SER B CA 1
ATOM 713 C C . SER A 1 90 ? 20.670 -22.097 32.554 1.00 23.52 208 SER B C 1
ATOM 714 O O . SER A 1 90 ? 20.245 -22.716 33.533 1.00 24.46 208 SER B O 1
ATOM 717 N N . THR A 1 91 ? 19.975 -22.014 31.425 1.00 23.14 209 THR B N 1
ATOM 718 C CA . THR A 1 91 ? 18.687 -22.655 31.272 1.00 24.03 209 THR B CA 1
ATOM 719 C C . THR A 1 91 ? 18.824 -24.143 30.959 1.00 24.42 209 THR B C 1
ATOM 720 O O . THR A 1 91 ? 19.904 -24.659 30.623 1.00 23.63 209 THR B O 1
ATOM 724 N N . ASN A 1 92 ? 17.703 -24.847 31.074 1.00 25.09 210 ASN B N 1
ATOM 725 C CA . ASN A 1 92 ? 17.626 -26.240 30.737 1.00 25.74 210 ASN B CA 1
ATOM 726 C C . ASN A 1 92 ? 18.707 -27.098 31.383 1.00 26.27 210 ASN B C 1
ATOM 727 O O . ASN A 1 92 ? 19.368 -27.883 30.710 1.00 24.71 210 ASN B O 1
ATOM 732 N N . PRO A 1 93 ? 18.865 -26.988 32.715 1.00 26.77 211 PRO B N 1
ATOM 733 C CA . PRO A 1 93 ? 19.901 -27.794 33.363 1.00 27.40 211 PRO B CA 1
ATOM 734 C C . PRO A 1 93 ? 19.610 -29.298 33.370 1.00 28.10 211 PRO B C 1
ATOM 735 O O . PRO A 1 93 ? 18.444 -29.711 33.329 1.00 28.39 211 PRO B O 1
ATOM 739 N N . ILE A 1 94 ? 20.664 -30.104 33.415 1.00 29.46 212 ILE B N 1
ATOM 740 C CA . ILE A 1 94 ? 20.533 -31.548 33.542 1.00 30.46 212 ILE B CA 1
ATOM 741 C C . ILE A 1 94 ? 19.994 -31.862 34.931 1.00 31.54 212 ILE B C 1
ATOM 742 O O . ILE A 1 94 ? 19.240 -32.818 35.113 1.00 32.61 212 ILE B O 1
ATOM 747 N N . ALA A 1 95 ? 20.384 -31.047 35.908 1.00 32.49 213 ALA B N 1
ATOM 748 C CA . ALA A 1 95 ? 20.017 -31.288 37.302 1.00 32.75 213 ALA B CA 1
ATOM 749 C C . ALA A 1 95 ? 19.893 -29.956 38.023 1.00 33.19 213 ALA B C 1
ATOM 750 O O . ALA A 1 95 ? 20.497 -28.966 37.613 1.00 32.69 213 ALA B O 1
ATOM 752 N N . PRO A 1 96 ? 19.099 -29.905 39.107 1.00 33.76 214 PRO B N 1
ATOM 753 C CA . PRO A 1 96 ? 19.011 -28.635 39.827 1.00 33.57 214 PRO B CA 1
ATOM 754 C C . PRO A 1 96 ? 20.371 -28.201 40.370 1.00 33.75 214 PRO B C 1
ATOM 755 O O . PRO A 1 96 ? 21.209 -29.039 40.675 1.00 33.08 214 PRO B O 1
ATOM 759 N N . ASN A 1 97 ? 20.598 -26.902 40.485 1.00 33.83 215 ASN B N 1
ATOM 760 C CA . ASN A 1 97 ? 21.918 -26.410 40.880 1.00 34.38 215 ASN B CA 1
ATOM 761 C C . ASN A 1 97 ? 22.150 -26.513 42.404 1.00 35.13 215 ASN B C 1
ATOM 762 O O . ASN A 1 97 ? 22.605 -25.573 43.032 1.00 35.42 215 ASN B O 1
ATOM 767 N N . ASP A 1 98 ? 21.869 -27.708 42.933 1.00 35.97 216 ASP B N 1
ATOM 768 C CA . ASP A 1 98 ? 21.866 -28.030 44.367 1.00 36.91 216 ASP B CA 1
ATOM 769 C C . ASP A 1 98 ? 23.270 -28.222 44.902 1.00 37.48 216 ASP B C 1
ATOM 770 O O . ASP A 1 98 ? 23.701 -27.552 45.850 1.00 38.75 216 ASP B O 1
ATOM 775 N N . SER A 1 99 ? 23.946 -29.201 44.308 1.00 37.46 217 SER B N 1
ATOM 776 C CA . SER A 1 99 ? 25.231 -29.679 44.766 1.00 37.37 217 SER B CA 1
ATOM 777 C C . SER A 1 99 ? 26.362 -29.263 43.839 1.00 37.59 217 SER B C 1
ATOM 778 O O . SER A 1 99 ? 26.137 -28.797 42.722 1.00 37.83 217 SER B O 1
ATOM 781 N N . LEU A 1 100 ? 27.584 -29.465 44.313 1.00 37.34 218 LEU B N 1
ATOM 782 C CA . LEU A 1 100 ? 28.772 -29.379 43.479 1.00 37.13 218 LEU B CA 1
ATOM 783 C C . LEU A 1 100 ? 28.639 -30.328 42.282 1.00 36.82 218 LEU B C 1
ATOM 784 O O . LEU A 1 100 ? 28.964 -29.969 41.144 1.00 37.00 218 LEU B O 1
ATOM 789 N N . GLU A 1 101 ? 28.145 -31.529 42.563 1.00 36.62 219 GLU B N 1
ATOM 790 C CA . GLU A 1 101 ? 28.060 -32.590 41.571 1.00 36.45 219 GLU B CA 1
ATOM 791 C C . GLU A 1 101 ? 27.038 -32.233 40.504 1.00 35.56 219 GLU B C 1
ATOM 792 O O . GLU A 1 101 ? 27.269 -32.488 39.330 1.00 35.24 219 GLU B O 1
ATOM 798 N N . ASN A 1 102 ? 25.908 -31.671 40.921 1.00 34.77 220 ASN B N 1
ATOM 799 C CA . ASN A 1 102 ? 24.844 -31.301 39.973 1.00 34.05 220 ASN B CA 1
ATOM 800 C C . ASN A 1 102 ? 25.261 -30.094 39.148 1.00 33.15 220 ASN B C 1
ATOM 801 O O . ASN A 1 102 ? 25.049 -30.055 37.930 1.00 32.34 220 ASN B O 1
ATOM 806 N N . ARG A 1 103 ? 25.855 -29.105 39.804 1.00 32.16 221 ARG B N 1
ATOM 807 C CA . ARG A 1 103 ? 26.379 -27.945 39.101 1.00 31.97 221 ARG B CA 1
ATOM 808 C C . ARG A 1 103 ? 27.407 -28.341 38.051 1.00 31.04 221 ARG B C 1
ATOM 809 O O . ARG A 1 103 ? 27.331 -27.864 36.915 1.00 28.45 221 ARG B O 1
ATOM 817 N N . MET A 1 104 ? 28.358 -29.198 38.422 1.00 30.48 222 MET B N 1
ATOM 818 C CA . MET A 1 104 ? 29.392 -29.654 37.475 1.00 31.89 222 MET B CA 1
ATOM 819 C C . MET A 1 104 ? 28.765 -30.333 36.257 1.00 30.38 222 MET B C 1
ATOM 820 O O . MET A 1 104 ? 29.236 -30.164 35.130 1.00 31.80 222 MET B O 1
ATOM 825 N N . LYS A 1 105 ? 27.707 -31.101 36.492 1.00 29.87 223 LYS B N 1
ATOM 826 C CA . LYS A 1 105 ? 26.929 -31.727 35.428 1.00 28.93 223 LYS B CA 1
ATOM 827 C C . LYS A 1 105 ? 26.429 -30.695 34.422 1.00 27.38 223 LYS B C 1
ATOM 828 O O . LYS A 1 105 ? 26.408 -30.958 33.218 1.00 27.72 223 LYS B O 1
ATOM 834 N N . ASN A 1 106 ? 25.977 -29.545 34.916 1.00 24.93 224 ASN B N 1
ATOM 835 C CA . ASN A 1 106 ? 25.333 -28.546 34.065 1.00 22.97 224 ASN B CA 1
ATOM 836 C C . ASN A 1 106 ? 26.271 -27.766 33.163 1.00 21.55 224 ASN B C 1
ATOM 837 O O . ASN A 1 106 ? 25.819 -27.085 32.224 1.00 18.85 224 ASN B O 1
ATOM 842 N N . ASN A 1 107 ? 27.568 -27.812 33.457 1.00 20.12 225 ASN B N 1
ATOM 843 C CA . ASN A 1 107 ? 28.549 -27.111 32.637 1.00 20.06 225 ASN B CA 1
ATOM 844 C C . ASN A 1 107 ? 28.987 -28.045 31.542 1.00 19.11 225 ASN B C 1
ATOM 845 O O . ASN A 1 107 ? 29.926 -28.826 31.698 1.00 18.31 225 ASN B O 1
ATOM 850 N N . ARG A 1 108 ? 28.288 -27.988 30.401 1.00 18.04 226 ARG B N 1
ATOM 851 C CA . ARG A 1 108 ? 28.530 -28.982 29.379 1.00 16.50 226 ARG B CA 1
ATOM 852 C C . ARG A 1 108 ? 28.060 -28.469 28.013 1.00 16.08 226 ARG B C 1
ATOM 853 O O . ARG A 1 108 ? 27.319 -27.507 27.928 1.00 15.74 226 ARG B O 1
ATOM 861 N N . VAL A 1 109 ? 28.539 -29.144 26.995 1.00 15.96 227 VAL B N 1
ATOM 862 C CA . VAL A 1 109 ? 28.083 -28.978 25.613 1.00 15.58 227 VAL B CA 1
ATOM 863 C C . VAL A 1 109 ? 27.553 -30.334 25.168 1.00 15.04 227 VAL B C 1
ATOM 864 O O . VAL A 1 109 ? 28.176 -31.368 25.415 1.00 16.15 227 VAL B O 1
ATOM 868 N N . GLU A 1 110 ? 26.387 -30.305 24.506 1.00 15.27 228 GLU B N 1
ATOM 869 C CA . GLU A 1 110 ? 25.677 -31.479 24.007 1.00 15.04 228 GLU B CA 1
ATOM 870 C C . GLU A 1 110 ? 25.538 -31.365 22.502 1.00 14.86 228 GLU B C 1
ATOM 871 O O . GLU A 1 110 ? 25.525 -30.241 21.967 1.00 15.13 228 GLU B O 1
ATOM 877 N N . ILE A 1 111 ? 25.493 -32.526 21.851 1.00 14.47 229 ILE B N 1
ATOM 878 C CA . ILE A 1 111 ? 25.323 -32.694 20.387 1.00 15.64 229 ILE B CA 1
ATOM 879 C C . ILE A 1 111 ? 23.879 -33.120 20.116 1.00 14.68 229 ILE B C 1
ATOM 880 O O . ILE A 1 111 ? 23.391 -34.099 20.671 1.00 15.79 229 ILE B O 1
ATOM 885 N N . PHE A 1 112 ? 23.205 -32.380 19.242 1.00 13.82 230 PHE B N 1
ATOM 886 C CA . PHE A 1 112 ? 21.860 -32.722 18.772 1.00 13.59 230 PHE B CA 1
ATOM 887 C C . PHE A 1 112 ? 21.992 -33.029 17.284 1.00 14.19 230 PHE B C 1
ATOM 888 O O . PHE A 1 112 ? 22.594 -32.246 16.531 1.00 14.61 230 PHE B O 1
ATOM 896 N N . PHE A 1 113 ? 21.345 -34.102 16.854 1.00 12.00 231 PHE B N 1
ATOM 897 C CA . PHE A 1 113 ? 21.316 -34.508 15.442 1.00 13.01 231 PHE B CA 1
ATOM 898 C C . PHE A 1 113 ? 20.013 -34.076 14.806 1.00 11.88 231 PHE B C 1
ATOM 899 O O . PHE A 1 113 ? 18.932 -34.201 15.402 1.00 13.16 231 PHE B O 1
ATOM 907 N N . SER A 1 114 ? 20.118 -33.592 13.564 1.00 13.52 232 SER B N 1
ATOM 908 C CA . SER A 1 114 ? 18.970 -33.251 12.747 1.00 12.38 232 SER B CA 1
ATOM 909 C C . SER A 1 114 ? 18.946 -34.262 11.600 1.00 12.76 232 SER B C 1
ATOM 910 O O . SER A 1 114 ? 19.909 -34.291 10.811 1.00 12.29 232 SER B O 1
ATOM 913 N N . THR A 1 115 ? 17.871 -35.032 11.508 1.00 11.99 233 THR B N 1
ATOM 914 C CA . THR A 1 115 ? 17.876 -36.229 10.671 1.00 12.98 233 THR B CA 1
ATOM 915 C C . THR A 1 115 ? 16.482 -36.602 10.221 1.00 12.88 233 THR B C 1
ATOM 916 O O . THR A 1 115 ? 15.525 -36.473 10.966 1.00 12.29 233 THR B O 1
ATOM 920 N N . ASP A 1 116 ? 16.379 -37.108 8.989 1.00 13.87 234 ASP B N 1
ATOM 921 C CA . ASP A 1 116 ? 15.118 -37.727 8.598 1.00 14.54 234 ASP B CA 1
ATOM 922 C C . ASP A 1 116 ? 15.015 -39.151 9.180 1.00 15.12 234 ASP B C 1
ATOM 923 O O . ASP A 1 116 ? 15.951 -39.631 9.780 1.00 14.09 234 ASP B O 1
ATOM 928 N N . ALA A 1 117 ? 13.857 -39.801 9.073 1.00 15.83 235 ALA B N 1
ATOM 929 C CA . ALA A 1 117 ? 13.690 -41.100 9.747 1.00 17.02 235 ALA B CA 1
ATOM 930 C C . ALA A 1 117 ? 14.626 -42.203 9.183 1.00 18.03 235 ALA B C 1
ATOM 931 O O . ALA A 1 117 ? 15.129 -43.034 9.933 1.00 20.36 235 ALA B O 1
ATOM 933 N N . ASN A 1 118 ? 14.873 -42.169 7.880 1.00 19.57 236 ASN B N 1
ATOM 934 C CA . ASN A 1 118 ? 15.801 -43.106 7.231 1.00 20.25 236 ASN B CA 1
ATOM 935 C C . ASN A 1 118 ? 17.220 -43.005 7.744 1.00 19.92 236 ASN B C 1
ATOM 936 O O . ASN A 1 118 ? 17.845 -44.023 8.076 1.00 21.15 236 ASN B O 1
ATOM 941 N N . ASP A 1 119 ? 17.739 -41.775 7.789 1.00 17.91 237 ASP B N 1
ATOM 942 C CA . ASP A 1 119 ? 19.090 -41.547 8.267 1.00 17.21 237 ASP B CA 1
ATOM 943 C C . ASP A 1 119 ? 19.139 -41.770 9.785 1.00 16.60 237 ASP B C 1
ATOM 944 O O . ASP A 1 119 ? 20.178 -42.063 10.312 1.00 17.25 237 ASP B O 1
ATOM 949 N N . LEU A 1 120 ? 18.016 -41.617 10.470 1.00 17.08 238 LEU B N 1
ATOM 950 C CA . LEU A 1 120 ? 18.007 -41.833 11.933 1.00 17.53 238 LEU B CA 1
ATOM 951 C C . LEU A 1 120 ? 18.429 -43.260 12.254 1.00 17.90 238 LEU B C 1
ATOM 952 O O . LEU A 1 120 ? 19.226 -43.476 13.154 1.00 18.17 238 LEU B O 1
ATOM 957 N N . SER A 1 121 ? 17.929 -44.226 11.483 1.00 19.21 239 SER B N 1
ATOM 958 C CA . SER A 1 121 ? 18.352 -45.625 11.626 1.00 20.00 239 SER B CA 1
ATOM 959 C C . SER A 1 121 ? 19.845 -45.804 11.478 1.00 20.00 239 SER B C 1
ATOM 960 O O . SER A 1 121 ? 20.461 -46.514 12.268 1.00 20.16 239 SER B O 1
ATOM 963 N N . LYS A 1 122 ? 20.410 -45.167 10.451 1.00 18.74 240 LYS B N 1
ATOM 964 C CA . LYS A 1 122 ? 21.820 -45.234 10.152 1.00 19.14 240 LYS B CA 1
ATOM 965 C C . LYS A 1 122 ? 22.673 -44.613 11.249 1.00 18.54 240 LYS B C 1
ATOM 966 O O . LYS A 1 122 ? 23.718 -45.167 11.579 1.00 19.37 240 LYS B O 1
ATOM 972 N N . ILE A 1 123 ? 22.257 -43.465 11.809 1.00 17.02 241 ILE B N 1
ATOM 973 C CA . ILE A 1 123 ? 22.990 -42.849 12.911 1.00 16.59 241 ILE B CA 1
ATOM 974 C C . ILE A 1 123 ? 22.908 -43.807 14.107 1.00 17.55 241 ILE B C 1
ATOM 975 O O . ILE A 1 123 ? 23.906 -44.071 14.755 1.00 17.23 241 ILE B O 1
ATOM 980 N N . HIS A 1 124 ? 21.699 -44.302 14.367 1.00 17.60 242 HIS B N 1
ATOM 981 C CA . HIS A 1 124 ? 21.482 -45.154 15.546 1.00 17.97 242 HIS B CA 1
ATOM 982 C C . HIS A 1 124 ? 22.422 -46.333 15.499 1.00 19.17 242 HIS B C 1
ATOM 983 O O . HIS A 1 124 ? 23.080 -46.670 16.477 1.00 20.67 242 HIS B O 1
ATOM 990 N N . SER A 1 125 ? 22.485 -46.966 14.349 1.00 19.50 243 SER B N 1
ATOM 991 C CA . SER A 1 125 ? 23.320 -48.132 14.186 1.00 20.02 243 SER B CA 1
ATOM 992 C C . SER A 1 125 ? 24.799 -47.781 14.383 1.00 19.94 243 SER B C 1
ATOM 993 O O . SER A 1 125 ? 25.507 -48.479 15.094 1.00 19.86 243 SER B O 1
ATOM 996 N N . ILE A 1 126 ? 25.260 -46.695 13.765 1.00 19.91 244 ILE B N 1
ATOM 997 C CA . ILE A 1 126 ? 26.637 -46.295 13.896 1.00 19.93 244 ILE B CA 1
ATOM 998 C C . ILE A 1 126 ? 26.974 -46.030 15.357 1.00 20.14 244 ILE B C 1
ATOM 999 O O . ILE A 1 126 ? 28.005 -46.511 15.843 1.00 21.49 244 ILE B O 1
ATOM 1004 N N . LEU A 1 127 ? 26.131 -45.276 16.057 1.00 20.68 245 LEU B N 1
ATOM 1005 C CA . LEU A 1 127 ? 26.412 -44.937 17.461 1.00 20.80 245 LEU B CA 1
ATOM 1006 C C . LEU A 1 127 ? 26.338 -46.189 18.361 1.00 21.38 245 LEU B C 1
ATOM 1007 O O . LEU A 1 127 ? 27.114 -46.309 19.315 1.00 21.19 245 LEU B O 1
ATOM 1012 N N . ASP A 1 128 ? 25.378 -47.062 18.096 1.00 21.76 246 ASP B N 1
ATOM 1013 C CA . ASP A 1 128 ? 25.158 -48.262 18.934 1.00 22.41 246 ASP B CA 1
ATOM 1014 C C . ASP A 1 128 ? 26.406 -49.123 18.836 1.00 23.91 246 ASP B C 1
ATOM 1015 O O . ASP A 1 128 ? 26.927 -49.611 19.848 1.00 24.24 246 ASP B O 1
ATOM 1020 N N . ASN A 1 129 ? 26.918 -49.280 17.626 1.00 24.16 247 ASN B N 1
ATOM 1021 C CA . ASN A 1 129 ? 28.126 -50.037 17.431 1.00 26.50 247 ASN B CA 1
ATOM 1022 C C . ASN A 1 129 ? 29.396 -49.343 17.944 1.00 28.25 247 ASN B C 1
ATOM 1023 O O . ASN A 1 129 ? 30.241 -49.990 18.552 1.00 29.06 247 ASN B O 1
ATOM 1028 N N . GLU A 1 130 ? 29.503 -48.037 17.730 1.00 29.88 248 GLU B N 1
ATOM 1029 C CA . GLU A 1 130 ? 30.691 -47.274 18.146 1.00 31.89 248 GLU B CA 1
ATOM 1030 C C . GLU A 1 130 ? 30.960 -47.368 19.644 1.00 33.75 248 GLU B C 1
ATOM 1031 O O . GLU A 1 130 ? 32.113 -47.465 20.060 1.00 34.07 248 GLU B O 1
ATOM 1037 N N . PHE A 1 131 ? 29.897 -47.338 20.444 1.00 35.44 249 PHE B N 1
ATOM 1038 C CA . PHE A 1 131 ? 30.010 -47.259 21.903 1.00 36.55 249 PHE B CA 1
ATOM 1039 C C . PHE A 1 131 ? 29.697 -48.554 22.651 1.00 38.16 249 PHE B C 1
ATOM 1040 O O . PHE A 1 131 ? 29.700 -48.571 23.883 1.00 38.46 249 PHE B O 1
ATOM 1048 N N . ASN A 1 132 ? 29.449 -49.640 21.927 1.00 39.64 250 ASN B N 1
ATOM 1049 C CA . ASN A 1 132 ? 29.179 -50.925 22.572 1.00 40.96 250 ASN B CA 1
ATOM 1050 C C . ASN A 1 132 ? 30.147 -52.003 22.108 1.00 42.20 250 ASN B C 1
ATOM 1051 O O . ASN A 1 132 ? 29.953 -52.577 21.038 1.00 42.67 250 ASN B O 1
ATOM 1056 N N . PRO A 1 133 ? 31.196 -52.282 22.925 1.00 43.21 251 PRO B N 1
ATOM 1057 C CA . PRO A 1 133 ? 32.264 -53.269 22.647 1.00 43.25 251 PRO B CA 1
ATOM 1058 C C . PRO A 1 133 ? 31.780 -54.627 22.138 1.00 44.00 251 PRO B C 1
ATOM 1059 O O . PRO A 1 133 ? 32.020 -54.972 20.972 1.00 44.63 251 PRO B O 1
ATOM 1063 N N . GLY B 1 1 ? 24.166 -0.141 -0.386 1.00 29.69 119 GLY C N 1
ATOM 1064 C CA . GLY B 1 1 ? 25.103 0.862 0.199 1.00 27.99 119 GLY C CA 1
ATOM 1065 C C . GLY B 1 1 ? 26.234 0.169 0.901 1.00 27.85 119 GLY C C 1
ATOM 1066 O O . GLY B 1 1 ? 27.412 0.361 0.556 1.00 29.20 119 GLY C O 1
ATOM 1067 N N . ILE B 1 2 ? 25.874 -0.681 1.856 1.00 25.84 120 ILE C N 1
ATOM 1068 C CA . ILE B 1 2 ? 26.812 -1.574 2.509 1.00 24.60 120 ILE C CA 1
ATOM 1069 C C . ILE B 1 2 ? 26.970 -2.825 1.646 1.00 23.35 120 ILE C C 1
ATOM 1070 O O . ILE B 1 2 ? 26.048 -3.631 1.529 1.00 23.33 120 ILE C O 1
ATOM 1075 N N . ASP B 1 3 ? 28.163 -2.992 1.084 1.00 20.56 121 ASP C N 1
ATOM 1076 C CA . ASP B 1 3 ? 28.455 -4.079 0.174 1.00 20.42 121 ASP C CA 1
ATOM 1077 C C . ASP B 1 3 ? 28.614 -5.422 0.918 1.00 18.00 121 ASP C C 1
ATOM 1078 O O . ASP B 1 3 ? 29.058 -5.427 2.066 1.00 16.94 121 ASP C O 1
ATOM 1083 N N . PRO B 1 4 ? 28.310 -6.540 0.242 1.00 17.81 122 PRO C N 1
ATOM 1084 C CA . PRO B 1 4 ? 28.695 -7.865 0.800 1.00 17.53 122 PRO C CA 1
ATOM 1085 C C . PRO B 1 4 ? 30.212 -8.054 0.816 1.00 17.23 122 PRO C C 1
ATOM 1086 O O . PRO B 1 4 ? 30.945 -7.205 0.314 1.00 18.60 122 PRO C O 1
ATOM 1090 N N . PHE B 1 5 ? 30.669 -9.116 1.467 1.00 14.43 123 PHE C N 1
ATOM 1091 C CA . PHE B 1 5 ? 32.088 -9.533 1.386 1.00 14.66 123 PHE C CA 1
ATOM 1092 C C . PHE B 1 5 ? 32.169 -10.410 0.139 1.00 14.40 123 PHE C C 1
ATOM 1093 O O . PHE B 1 5 ? 31.636 -11.532 0.132 1.00 15.01 123 PHE C O 1
ATOM 1101 N N . THR B 1 6 ? 32.737 -9.885 -0.958 1.00 14.38 124 THR C N 1
ATOM 1102 C CA . THR B 1 6 ? 32.749 -10.650 -2.188 1.00 14.79 124 THR C CA 1
ATOM 1103 C C . THR B 1 6 ? 34.068 -11.380 -2.352 1.00 14.83 124 THR C C 1
ATOM 1104 O O . THR B 1 6 ? 35.128 -10.792 -2.188 1.00 17.20 124 THR C O 1
ATOM 1108 N N . PHE B 1 7 ? 33.995 -12.671 -2.618 1.00 15.41 125 PHE C N 1
ATOM 1109 C CA . PHE B 1 7 ? 35.158 -13.524 -2.759 1.00 17.83 125 PHE C CA 1
ATOM 1110 C C . PHE B 1 7 ? 35.771 -13.420 -4.142 1.00 19.09 125 PHE C C 1
ATOM 1111 O O . PHE B 1 7 ? 35.171 -12.908 -5.091 1.00 19.91 125 PHE C O 1
ATOM 1119 N N . GLU B 1 8 ? 36.994 -13.910 -4.250 1.00 21.03 126 GLU C N 1
ATOM 1120 C CA . GLU B 1 8 ? 37.818 -13.602 -5.440 1.00 22.63 126 GLU C CA 1
ATOM 1121 C C . GLU B 1 8 ? 37.335 -14.281 -6.726 1.00 23.27 126 GLU C C 1
ATOM 1122 O O . GLU B 1 8 ? 37.466 -13.701 -7.824 1.00 23.33 126 GLU C O 1
ATOM 1128 N N . ASN B 1 9 ? 36.787 -15.491 -6.604 1.00 23.37 127 ASN C N 1
ATOM 1129 C CA . ASN B 1 9 ? 36.287 -16.273 -7.746 1.00 23.98 127 ASN C CA 1
ATOM 1130 C C . ASN B 1 9 ? 35.310 -17.383 -7.325 1.00 24.25 127 ASN C C 1
ATOM 1131 O O . ASN B 1 9 ? 34.969 -17.508 -6.156 1.00 24.15 127 ASN C O 1
ATOM 1136 N N . ALA B 1 10 ? 34.853 -18.186 -8.281 1.00 23.10 128 ALA C N 1
ATOM 1137 C CA . ALA B 1 10 ? 33.824 -19.181 -8.019 1.00 23.58 128 ALA C CA 1
ATOM 1138 C C . ALA B 1 10 ? 34.175 -20.185 -6.916 1.00 23.42 128 ALA C C 1
ATOM 1139 O O . ALA B 1 10 ? 33.269 -20.737 -6.303 1.00 24.88 128 ALA C O 1
ATOM 1141 N N . THR B 1 11 ? 35.452 -20.458 -6.686 1.00 23.00 129 THR C N 1
ATOM 1142 C CA . THR B 1 11 ? 35.817 -21.540 -5.768 1.00 22.78 129 THR C CA 1
ATOM 1143 C C . THR B 1 11 ? 36.617 -21.113 -4.519 1.00 22.01 129 THR C C 1
ATOM 1144 O O . THR B 1 11 ? 36.839 -21.944 -3.630 1.00 23.48 129 THR C O 1
ATOM 1148 N N . SER B 1 12 ? 36.964 -19.821 -4.412 1.00 21.57 130 SER C N 1
ATOM 1149 C CA . SER B 1 12 ? 37.835 -19.329 -3.360 1.00 20.49 130 SER C CA 1
ATOM 1150 C C . SER B 1 12 ? 37.042 -19.101 -2.084 1.00 19.94 130 SER C C 1
ATOM 1151 O O . SER B 1 12 ? 35.918 -18.584 -2.147 1.00 18.93 130 SER C O 1
ATOM 1154 N N . ASP B 1 13 ? 37.623 -19.501 -0.965 1.00 19.45 131 ASP C N 1
ATOM 1155 C CA . ASP B 1 13 ? 37.149 -19.068 0.369 1.00 19.70 131 ASP C CA 1
ATOM 1156 C C . ASP B 1 13 ? 38.185 -18.215 1.102 1.00 19.87 131 ASP C C 1
ATOM 1157 O O . ASP B 1 13 ? 38.081 -17.983 2.313 1.00 19.46 131 ASP C O 1
ATOM 1162 N N . ALA B 1 14 ? 39.173 -17.714 0.357 1.00 19.43 132 ALA C N 1
ATOM 1163 C CA . ALA B 1 14 ? 40.214 -16.850 0.877 1.00 19.22 132 ALA C CA 1
ATOM 1164 C C . ALA B 1 14 ? 39.694 -15.465 1.306 1.00 18.01 132 ALA C C 1
ATOM 1165 O O . ALA B 1 14 ? 38.890 -14.857 0.601 1.00 18.56 132 ALA C O 1
ATOM 1167 N N . ILE B 1 15 ? 40.181 -15.000 2.466 1.00 17.74 133 ILE C N 1
ATOM 1168 C CA . ILE B 1 15 ? 39.873 -13.675 2.994 1.00 17.81 133 ILE C CA 1
ATOM 1169 C C . ILE B 1 15 ? 41.133 -12.813 2.863 1.00 18.47 133 ILE C C 1
ATOM 1170 O O . ILE B 1 15 ? 42.069 -12.959 3.636 1.00 18.73 133 ILE C O 1
ATOM 1175 N N . ASN B 1 16 ? 41.171 -11.944 1.862 1.00 19.47 134 ASN C N 1
ATOM 1176 C CA . ASN B 1 16 ? 42.363 -11.158 1.611 1.00 20.42 134 ASN C CA 1
ATOM 1177 C C . ASN B 1 16 ? 42.420 -9.964 2.554 1.00 21.41 134 ASN C C 1
ATOM 1178 O O . ASN B 1 16 ? 41.568 -9.787 3.459 1.00 19.40 134 ASN C O 1
ATOM 1183 N N . GLN B 1 17 ? 43.436 -9.132 2.373 1.00 21.52 135 GLN C N 1
ATOM 1184 C CA . GLN B 1 17 ? 43.643 -8.023 3.298 1.00 22.84 135 GLN C CA 1
ATOM 1185 C C . GLN B 1 17 ? 42.533 -6.986 3.228 1.00 22.03 135 GLN C C 1
ATOM 1186 O O . GLN B 1 17 ? 42.142 -6.430 4.250 1.00 22.56 135 GLN C O 1
ATOM 1192 N N . ASP B 1 18 ? 42.033 -6.704 2.034 1.00 21.37 136 ASP C N 1
ATOM 1193 C CA . ASP B 1 18 ? 40.945 -5.759 1.899 1.00 20.83 136 ASP C CA 1
ATOM 1194 C C . ASP B 1 18 ? 39.726 -6.300 2.631 1.00 19.52 136 ASP C C 1
ATOM 1195 O O . ASP B 1 18 ? 38.995 -5.532 3.280 1.00 20.91 136 ASP C O 1
ATOM 1200 N N . MET B 1 19 ? 39.503 -7.608 2.513 1.00 18.44 137 MET C N 1
ATOM 1201 C CA . MET B 1 19 ? 38.315 -8.182 3.180 1.00 17.12 137 MET C CA 1
ATOM 1202 C C . MET B 1 19 ? 38.494 -8.199 4.696 1.00 17.19 137 MET C C 1
ATOM 1203 O O . MET B 1 19 ? 37.515 -7.972 5.421 1.00 18.05 137 MET C O 1
ATOM 1208 N N . MET B 1 20 ? 39.695 -8.454 5.200 1.00 16.87 138 MET C N 1
ATOM 1209 C CA . MET B 1 20 ? 39.967 -8.394 6.666 1.00 16.57 138 MET C CA 1
ATOM 1210 C C . MET B 1 20 ? 39.626 -7.000 7.193 1.00 17.41 138 MET C C 1
ATOM 1211 O O . MET B 1 20 ? 38.959 -6.830 8.219 1.00 16.91 138 MET C O 1
ATOM 1216 N N . LEU B 1 21 ? 40.054 -5.983 6.460 1.00 17.32 139 LEU C N 1
ATOM 1217 C CA . LEU B 1 21 ? 39.804 -4.612 6.875 1.00 16.79 139 LEU C CA 1
ATOM 1218 C C . LEU B 1 21 ? 38.314 -4.308 6.910 1.00 15.85 139 LEU C C 1
ATOM 1219 O O . LEU B 1 21 ? 37.852 -3.599 7.800 1.00 16.23 139 LEU C O 1
ATOM 1224 N N . TYR B 1 22 ? 37.578 -4.832 5.953 1.00 15.21 140 TYR C N 1
ATOM 1225 C CA . TYR B 1 22 ? 36.125 -4.570 5.877 1.00 15.22 140 TYR C CA 1
ATOM 1226 C C . TYR B 1 22 ? 35.433 -5.363 6.995 1.00 14.17 140 TYR C C 1
ATOM 1227 O O . TYR B 1 22 ? 34.575 -4.814 7.735 1.00 13.26 140 TYR C O 1
ATOM 1236 N N . ILE B 1 23 ? 35.831 -6.615 7.176 1.00 14.00 141 ILE C N 1
ATOM 1237 C CA . ILE B 1 23 ? 35.263 -7.400 8.311 1.00 14.00 141 ILE C CA 1
ATOM 1238 C C . ILE B 1 23 ? 35.508 -6.703 9.654 1.00 13.82 141 ILE C C 1
ATOM 1239 O O . ILE B 1 23 ? 34.650 -6.647 10.517 1.00 12.78 141 ILE C O 1
ATOM 1244 N N . GLU B 1 24 ? 36.682 -6.079 9.806 1.00 13.26 142 GLU C N 1
ATOM 1245 C CA . GLU B 1 24 ? 37.009 -5.374 11.037 1.00 14.27 142 GLU C CA 1
ATOM 1246 C C . GLU B 1 24 ? 36.035 -4.216 11.264 1.00 13.67 142 GLU C C 1
ATOM 1247 O O . GLU B 1 24 ? 35.680 -3.916 12.410 1.00 13.49 142 GLU C O 1
ATOM 1253 N N . ARG B 1 25 ? 35.657 -3.507 10.197 1.00 13.02 143 ARG C N 1
ATOM 1254 C CA . ARG B 1 25 ? 34.701 -2.381 10.346 1.00 14.48 143 ARG C CA 1
ATOM 1255 C C . ARG B 1 25 ? 33.349 -2.885 10.834 1.00 14.37 143 ARG C C 1
ATOM 1256 O O . ARG B 1 25 ? 32.663 -2.255 11.663 1.00 14.34 143 ARG C O 1
ATOM 1264 N N . ILE B 1 26 ? 32.948 -4.012 10.261 1.00 13.70 144 ILE C N 1
ATOM 1265 C CA . ILE B 1 26 ? 31.649 -4.615 10.645 1.00 13.27 144 ILE C CA 1
ATOM 1266 C C . ILE B 1 26 ? 31.697 -5.136 12.102 1.00 12.56 144 ILE C C 1
ATOM 1267 O O . ILE B 1 26 ? 30.742 -4.998 12.868 1.00 12.66 144 ILE C O 1
ATOM 1272 N N . ALA B 1 27 ? 32.816 -5.721 12.531 1.00 12.81 145 ALA C N 1
ATOM 1273 C CA . ALA B 1 27 ? 32.993 -6.138 13.941 1.00 13.06 145 ALA C CA 1
ATOM 1274 C C . ALA B 1 27 ? 32.866 -4.945 14.846 1.00 12.47 145 ALA C C 1
ATOM 1275 O O . ALA B 1 27 ? 32.213 -5.013 15.884 1.00 13.16 145 ALA C O 1
ATOM 1277 N N . LYS B 1 28 ? 33.475 -3.828 14.442 1.00 12.42 146 LYS C N 1
ATOM 1278 C CA . LYS B 1 28 ? 33.405 -2.614 15.210 1.00 12.93 146 LYS C CA 1
ATOM 1279 C C . LYS B 1 28 ? 31.968 -2.216 15.461 1.00 12.27 146 LYS C C 1
ATOM 1280 O O . LYS B 1 28 ? 31.599 -1.903 16.601 1.00 12.95 146 LYS C O 1
ATOM 1286 N N . ILE B 1 29 ? 31.176 -2.168 14.399 1.00 12.45 147 ILE C N 1
ATOM 1287 C CA A ILE B 1 29 ? 29.774 -1.745 14.489 0.50 13.02 147 ILE C CA 1
ATOM 1288 C CA B ILE B 1 29 ? 29.816 -1.690 14.593 0.50 11.86 147 ILE C CA 1
ATOM 1289 C C . ILE B 1 29 ? 28.977 -2.742 15.319 1.00 12.93 147 ILE C C 1
ATOM 1290 O O . ILE B 1 29 ? 28.098 -2.362 16.086 1.00 12.72 147 ILE C O 1
ATOM 1299 N N . ILE B 1 30 ? 29.250 -4.040 15.110 1.00 11.86 148 ILE C N 1
ATOM 1300 C CA . ILE B 1 30 ? 28.491 -5.053 15.846 1.00 12.48 148 ILE C CA 1
ATOM 1301 C C . ILE B 1 30 ? 28.618 -4.851 17.343 1.00 13.02 148 ILE C C 1
ATOM 1302 O O . ILE B 1 30 ? 27.637 -4.958 18.072 1.00 13.20 148 ILE C O 1
ATOM 1307 N N . GLN B 1 31 ? 29.815 -4.533 17.821 1.00 13.40 149 GLN C N 1
ATOM 1308 C CA . GLN B 1 31 ? 30.025 -4.380 19.241 1.00 14.89 149 GLN C CA 1
ATOM 1309 C C . GLN B 1 31 ? 29.310 -3.159 19.827 1.00 14.76 149 GLN C C 1
ATOM 1310 O O . GLN B 1 31 ? 29.182 -3.064 21.053 1.00 17.59 149 GLN C O 1
ATOM 1316 N N . LYS B 1 32 ? 28.869 -2.237 18.970 1.00 14.83 150 LYS C N 1
ATOM 1317 C CA . LYS B 1 32 ? 28.123 -1.043 19.403 1.00 15.64 150 LYS C CA 1
ATOM 1318 C C . LYS B 1 32 ? 26.620 -1.307 19.530 1.00 15.84 150 LYS C C 1
ATOM 1319 O O . LYS B 1 32 ? 25.896 -0.495 20.120 1.00 16.95 150 LYS C O 1
ATOM 1325 N N . LEU B 1 33 ? 26.164 -2.404 18.946 1.00 15.09 151 LEU C N 1
ATOM 1326 C CA . LEU B 1 33 ? 24.708 -2.681 18.871 1.00 14.96 151 LEU C CA 1
ATOM 1327 C C . LEU B 1 33 ? 24.133 -3.113 20.203 1.00 14.88 151 LEU C C 1
ATOM 1328 O O . LEU B 1 33 ? 24.824 -3.646 21.075 1.00 15.98 151 LEU C O 1
ATOM 1333 N N . PRO B 1 34 ? 22.797 -2.938 20.348 1.00 16.26 152 PRO C N 1
ATOM 1334 C CA . PRO B 1 34 ? 22.097 -3.508 21.485 1.00 17.62 152 PRO C CA 1
ATOM 1335 C C . PRO B 1 34 ? 22.361 -4.987 21.600 1.00 17.71 152 PRO C C 1
ATOM 1336 O O . PRO B 1 34 ? 22.398 -5.689 20.570 1.00 16.81 152 PRO C O 1
ATOM 1340 N N . LYS B 1 35 ? 22.506 -5.477 22.829 1.00 18.75 153 LYS C N 1
ATOM 1341 C CA . LYS B 1 35 ? 22.777 -6.871 23.100 1.00 20.12 153 LYS C CA 1
ATOM 1342 C C . LYS B 1 35 ? 21.736 -7.818 22.532 1.00 19.03 153 LYS C C 1
ATOM 1343 O O . LYS B 1 35 ? 22.067 -8.957 22.220 1.00 19.40 153 LYS C O 1
ATOM 1349 N N . ARG B 1 36 ? 20.499 -7.344 22.372 1.00 18.40 154 ARG C N 1
ATOM 1350 C CA . ARG B 1 36 ? 19.443 -8.214 21.871 1.00 17.28 154 ARG C CA 1
ATOM 1351 C C . ARG B 1 36 ? 19.496 -8.399 20.357 1.00 17.05 154 ARG C C 1
ATOM 1352 O O . ARG B 1 36 ? 18.726 -9.203 19.816 1.00 18.22 154 ARG C O 1
ATOM 1360 N N . VAL B 1 37 ? 20.360 -7.646 19.682 1.00 15.05 155 VAL C N 1
ATOM 1361 C CA . VAL B 1 37 ? 20.491 -7.750 18.237 1.00 15.15 155 VAL C CA 1
ATOM 1362 C C . VAL B 1 37 ? 21.525 -8.875 17.984 1.00 15.28 155 VAL C C 1
ATOM 1363 O O . VAL B 1 37 ? 22.655 -8.872 18.521 1.00 15.14 155 VAL C O 1
ATOM 1367 N N . HIS B 1 38 ? 21.151 -9.831 17.148 1.00 13.00 156 HIS C N 1
ATOM 1368 C CA . HIS B 1 38 ? 22.062 -10.880 16.728 1.00 13.04 156 HIS C CA 1
ATOM 1369 C C . HIS B 1 38 ? 22.355 -10.753 15.232 1.00 12.16 156 HIS C C 1
ATOM 1370 O O . HIS B 1 38 ? 21.685 -10.009 14.494 1.00 11.81 156 HIS C O 1
ATOM 1377 N N . ILE B 1 39 ? 23.424 -11.428 14.830 1.00 12.29 157 ILE C N 1
ATOM 1378 C CA . ILE B 1 39 ? 23.991 -11.335 13.488 1.00 11.55 157 ILE C CA 1
ATOM 1379 C C . ILE B 1 39 ? 24.095 -12.740 12.902 1.00 11.22 157 ILE C C 1
ATOM 1380 O O . ILE B 1 39 ? 24.641 -13.634 13.552 1.00 11.12 157 ILE C O 1
ATOM 1385 N N . ASN B 1 40 ? 23.619 -12.916 11.673 1.00 10.59 158 ASN C N 1
ATOM 1386 C CA . ASN B 1 40 ? 23.704 -14.204 10.916 1.00 11.16 158 ASN C CA 1
ATOM 1387 C C . ASN B 1 40 ? 24.573 -13.916 9.712 1.00 11.57 158 ASN C C 1
ATOM 1388 O O . ASN B 1 40 ? 24.272 -13.027 8.919 1.00 11.52 158 ASN C O 1
ATOM 1393 N N . VAL B 1 41 ? 25.673 -14.673 9.614 1.00 11.62 159 VAL C N 1
ATOM 1394 C CA . VAL B 1 41 ? 26.662 -14.514 8.570 1.00 12.47 159 VAL C CA 1
ATOM 1395 C C . VAL B 1 41 ? 26.304 -15.569 7.525 1.00 12.18 159 VAL C C 1
ATOM 1396 O O . VAL B 1 41 ? 26.379 -16.803 7.777 1.00 11.68 159 VAL C O 1
ATOM 1400 N N . ARG B 1 42 ? 25.842 -15.079 6.366 1.00 13.24 160 ARG C N 1
ATOM 1401 C CA . ARG B 1 42 ? 25.274 -15.927 5.318 1.00 13.51 160 ARG C CA 1
ATOM 1402 C C . ARG B 1 42 ? 26.232 -16.057 4.147 1.00 13.78 160 ARG C C 1
ATOM 1403 O O . ARG B 1 42 ? 26.611 -15.057 3.561 1.00 13.85 160 ARG C O 1
ATOM 1411 N N . GLY B 1 43 ? 26.500 -17.296 3.745 1.00 13.50 161 GLY C N 1
ATOM 1412 C CA . GLY B 1 43 ? 27.401 -17.566 2.622 1.00 14.37 161 GLY C CA 1
ATOM 1413 C C . GLY B 1 43 ? 26.676 -18.043 1.374 1.00 14.73 161 GLY C C 1
ATOM 1414 O O . GLY B 1 43 ? 25.663 -18.746 1.451 1.00 13.88 161 GLY C O 1
ATOM 1415 N N . PHE B 1 44 ? 27.215 -17.634 0.215 1.00 14.08 162 PHE C N 1
ATOM 1416 C CA . PHE B 1 44 ? 26.624 -17.931 -1.083 1.00 15.80 162 PHE C CA 1
ATOM 1417 C C . PHE B 1 44 ? 27.716 -18.219 -2.104 1.00 15.91 162 PHE C C 1
ATOM 1418 O O . PHE B 1 44 ? 28.898 -17.876 -1.907 1.00 16.19 162 PHE C O 1
ATOM 1426 N N . THR B 1 45 ? 27.268 -18.886 -3.171 1.00 17.04 163 THR C N 1
ATOM 1427 C CA . THR B 1 45 ? 28.050 -19.120 -4.390 1.00 17.80 163 THR C CA 1
ATOM 1428 C C . THR B 1 45 ? 27.259 -18.799 -5.650 1.00 18.34 163 THR C C 1
ATOM 1429 O O . THR B 1 45 ? 26.051 -18.612 -5.635 1.00 16.05 163 THR C O 1
ATOM 1433 N N . ASP B 1 46 ? 27.979 -18.747 -6.763 1.00 19.66 164 ASP C N 1
ATOM 1434 C CA . ASP B 1 46 ? 27.371 -18.842 -8.079 1.00 21.90 164 ASP C CA 1
ATOM 1435 C C . ASP B 1 46 ? 26.991 -20.301 -8.349 1.00 23.18 164 ASP C C 1
ATOM 1436 O O . ASP B 1 46 ? 27.101 -21.172 -7.463 1.00 22.09 164 ASP C O 1
ATOM 1441 N N . ASP B 1 47 ? 26.590 -20.587 -9.588 1.00 24.83 165 ASP C N 1
ATOM 1442 C CA . ASP B 1 47 ? 26.107 -21.909 -9.913 1.00 27.24 165 ASP C CA 1
ATOM 1443 C C . ASP B 1 47 ? 27.059 -22.577 -10.884 1.00 28.83 165 ASP C C 1
ATOM 1444 O O . ASP B 1 47 ? 26.659 -23.488 -11.614 1.00 29.71 165 ASP C O 1
ATOM 1449 N N . THR B 1 48 ? 28.316 -22.143 -10.882 1.00 29.70 166 THR C N 1
ATOM 1450 C CA . THR B 1 48 ? 29.301 -22.739 -11.782 1.00 30.78 166 THR C CA 1
ATOM 1451 C C . THR B 1 48 ? 29.656 -24.132 -11.277 1.00 31.14 166 THR C C 1
ATOM 1452 O O . THR B 1 48 ? 29.808 -24.359 -10.068 1.00 30.62 166 THR C O 1
ATOM 1456 N N . PRO B 1 49 ? 29.765 -25.107 -12.198 1.00 33.05 167 PRO C N 1
ATOM 1457 C CA . PRO B 1 49 ? 30.108 -26.414 -11.669 1.00 33.20 167 PRO C CA 1
ATOM 1458 C C . PRO B 1 49 ? 31.495 -26.383 -11.039 1.00 33.97 167 PRO C C 1
ATOM 1459 O O . PRO B 1 49 ? 32.397 -25.734 -11.562 1.00 33.63 167 PRO C O 1
ATOM 1463 N N . LEU B 1 50 ? 31.649 -27.071 -9.910 1.00 34.47 168 LEU C N 1
ATOM 1464 C CA . LEU B 1 50 ? 32.875 -27.015 -9.134 1.00 35.79 168 LEU C CA 1
ATOM 1465 C C . LEU B 1 50 ? 33.980 -27.794 -9.833 1.00 36.89 168 LEU C C 1
ATOM 1466 O O . LEU B 1 50 ? 33.802 -28.971 -10.180 1.00 36.35 168 LEU C O 1
ATOM 1471 N N . VAL B 1 51 ? 35.112 -27.121 -10.027 1.00 37.88 169 VAL C N 1
ATOM 1472 C CA . VAL B 1 51 ? 36.297 -27.730 -10.612 1.00 38.63 169 VAL C CA 1
ATOM 1473 C C . VAL B 1 51 ? 37.517 -27.249 -9.821 1.00 39.44 169 VAL C C 1
ATOM 1474 O O . VAL B 1 51 ? 37.486 -26.167 -9.221 1.00 39.71 169 VAL C O 1
ATOM 1478 N N . LYS B 1 52 ? 38.566 -28.067 -9.781 1.00 39.78 170 LYS C N 1
ATOM 1479 C CA . LYS B 1 52 ? 39.818 -27.713 -9.099 1.00 40.00 170 LYS C CA 1
ATOM 1480 C C . LYS B 1 52 ? 39.581 -27.262 -7.651 1.00 40.30 170 LYS C C 1
ATOM 1481 O O . LYS B 1 52 ? 40.138 -26.252 -7.216 1.00 40.66 170 LYS C O 1
ATOM 1483 N N . THR B 1 53 ? 38.756 -28.008 -6.915 1.00 40.19 171 THR C N 1
ATOM 1484 C CA . THR B 1 53 ? 38.377 -27.614 -5.556 1.00 40.35 171 THR C CA 1
ATOM 1485 C C . THR B 1 53 ? 38.073 -28.798 -4.638 1.00 40.38 171 THR C C 1
ATOM 1486 O O . THR B 1 53 ? 37.819 -29.901 -5.112 1.00 40.53 171 THR C O 1
ATOM 1490 N N . ARG B 1 54 ? 38.036 -28.541 -3.328 1.00 40.57 172 ARG C N 1
ATOM 1491 C CA . ARG B 1 54 ? 38.063 -29.618 -2.329 1.00 40.69 172 ARG C CA 1
ATOM 1492 C C . ARG B 1 54 ? 36.829 -30.319 -1.684 1.00 40.00 172 ARG C C 1
ATOM 1493 O O . ARG B 1 54 ? 37.116 -31.200 -0.887 1.00 41.63 172 ARG C O 1
ATOM 1501 N N . PHE B 1 55 ? 35.515 -30.095 -1.840 1.00 39.33 173 PHE C N 1
ATOM 1502 C CA . PHE B 1 55 ? 34.526 -28.968 -1.955 1.00 37.16 173 PHE C CA 1
ATOM 1503 C C . PHE B 1 55 ? 33.566 -29.654 -2.894 1.00 36.03 173 PHE C C 1
ATOM 1504 O O . PHE B 1 55 ? 33.651 -29.545 -4.128 1.00 36.31 173 PHE C O 1
ATOM 1512 N N . LYS B 1 56 ? 32.709 -30.455 -2.276 1.00 34.52 174 LYS C N 1
ATOM 1513 C CA . LYS B 1 56 ? 31.891 -31.411 -2.992 1.00 32.99 174 LYS C CA 1
ATOM 1514 C C . LYS B 1 56 ? 30.530 -30.838 -3.330 1.00 31.65 174 LYS C C 1
ATOM 1515 O O . LYS B 1 56 ? 29.786 -31.413 -4.124 1.00 32.52 174 LYS C O 1
ATOM 1521 N N . SER B 1 57 ? 30.199 -29.684 -2.747 1.00 28.73 175 SER C N 1
ATOM 1522 C CA . SER B 1 57 ? 28.966 -29.015 -3.082 1.00 26.61 175 SER C CA 1
ATOM 1523 C C . SER B 1 57 ? 29.133 -27.519 -2.895 1.00 24.42 175 SER C C 1
ATOM 1524 O O . SER B 1 57 ? 30.026 -27.077 -2.210 1.00 22.86 175 SER C O 1
ATOM 1527 N N . HIS B 1 58 ? 28.231 -26.764 -3.489 1.00 23.38 176 HIS C N 1
ATOM 1528 C CA . HIS B 1 58 ? 28.221 -25.329 -3.290 1.00 22.63 176 HIS C CA 1
ATOM 1529 C C . HIS B 1 58 ? 27.828 -25.035 -1.827 1.00 21.82 176 HIS C C 1
ATOM 1530 O O . HIS B 1 58 ? 28.284 -24.031 -1.237 1.00 20.62 176 HIS C O 1
ATOM 1537 N N . TYR B 1 59 ? 26.992 -25.886 -1.230 1.00 21.26 177 TYR C N 1
ATOM 1538 C CA . TYR B 1 59 ? 26.673 -25.682 0.204 1.00 20.14 177 TYR C CA 1
ATOM 1539 C C . TYR B 1 59 ? 27.923 -25.730 1.061 1.00 19.41 177 TYR C C 1
ATOM 1540 O O . TYR B 1 59 ? 28.056 -24.931 2.000 1.00 18.30 177 TYR C O 1
ATOM 1549 N N A GLU B 1 60 ? 28.857 -26.641 0.779 0.50 18.62 178 GLU C N 1
ATOM 1550 N N B GLU B 1 60 ? 28.831 -26.657 0.760 0.50 18.81 178 GLU C N 1
ATOM 1551 C CA A GLU B 1 60 ? 30.083 -26.740 1.587 0.50 18.77 178 GLU C CA 1
ATOM 1552 C CA B GLU B 1 60 ? 30.069 -26.781 1.515 0.50 18.64 178 GLU C CA 1
ATOM 1553 C C A GLU B 1 60 ? 30.989 -25.533 1.401 0.50 18.09 178 GLU C C 1
ATOM 1554 C C B GLU B 1 60 ? 30.903 -25.515 1.392 0.50 18.12 178 GLU C C 1
ATOM 1555 O O A GLU B 1 60 ? 31.576 -25.039 2.368 0.50 17.63 178 GLU C O 1
ATOM 1556 O O B GLU B 1 60 ? 31.328 -24.953 2.390 0.50 17.80 178 GLU C O 1
ATOM 1567 N N . LEU B 1 61 ? 31.129 -25.074 0.161 1.00 17.54 179 LEU C N 1
ATOM 1568 C CA . LEU B 1 61 ? 31.909 -23.886 -0.095 1.00 16.97 179 LEU C CA 1
ATOM 1569 C C . LEU B 1 61 ? 31.274 -22.650 0.560 1.00 15.35 179 LEU C C 1
ATOM 1570 O O . LEU B 1 61 ? 31.980 -21.867 1.206 1.00 15.03 179 LEU C O 1
ATOM 1575 N N . ALA B 1 62 ? 29.957 -22.506 0.404 1.00 14.53 180 ALA C N 1
ATOM 1576 C CA . ALA B 1 62 ? 29.252 -21.342 1.017 1.00 14.05 180 ALA C CA 1
ATOM 1577 C C . ALA B 1 62 ? 29.376 -21.387 2.530 1.00 13.68 180 ALA C C 1
ATOM 1578 O O . ALA B 1 62 ? 29.526 -20.358 3.202 1.00 13.23 180 ALA C O 1
ATOM 1580 N N . ALA B 1 63 ? 29.267 -22.587 3.078 1.00 14.34 181 ALA C N 1
ATOM 1581 C CA . ALA B 1 63 ? 29.446 -22.745 4.543 1.00 13.90 181 ALA C CA 1
ATOM 1582 C C . ALA B 1 63 ? 30.813 -22.335 5.031 1.00 14.30 181 ALA C C 1
ATOM 1583 O O . ALA B 1 63 ? 30.950 -21.661 6.085 1.00 13.61 181 ALA C O 1
ATOM 1585 N N A ASN B 1 64 ? 31.868 -22.732 4.320 0.50 15.02 182 ASN C N 1
ATOM 1586 N N B ASN B 1 64 ? 31.826 -22.751 4.291 0.50 14.55 182 ASN C N 1
ATOM 1587 C CA A ASN B 1 64 ? 33.220 -22.374 4.755 0.50 14.43 182 ASN C CA 1
ATOM 1588 C CA B ASN B 1 64 ? 33.196 -22.435 4.621 0.50 14.18 182 ASN C CA 1
ATOM 1589 C C A ASN B 1 64 ? 33.431 -20.876 4.609 0.50 13.75 182 ASN C C 1
ATOM 1590 C C B ASN B 1 64 ? 33.438 -20.929 4.567 0.50 13.61 182 ASN C C 1
ATOM 1591 O O A ASN B 1 64 ? 34.056 -20.251 5.457 0.50 13.33 182 ASN C O 1
ATOM 1592 O O B ASN B 1 64 ? 34.081 -20.361 5.438 0.50 13.42 182 ASN C O 1
ATOM 1601 N N . ARG B 1 65 ? 32.888 -20.277 3.551 1.00 13.30 183 ARG C N 1
ATOM 1602 C CA . ARG B 1 65 ? 32.934 -18.797 3.428 1.00 13.69 183 ARG C CA 1
ATOM 1603 C C . ARG B 1 65 ? 32.321 -18.093 4.638 1.00 12.33 183 ARG C C 1
ATOM 1604 O O . ARG B 1 65 ? 32.936 -17.224 5.250 1.00 13.56 183 ARG C O 1
ATOM 1612 N N . ALA B 1 66 ? 31.100 -18.497 4.972 1.00 11.69 184 ALA C N 1
ATOM 1613 C CA . ALA B 1 66 ? 30.369 -17.868 6.076 1.00 12.25 184 ALA C CA 1
ATOM 1614 C C . ALA B 1 66 ? 31.060 -18.150 7.391 1.00 11.54 184 ALA C C 1
ATOM 1615 O O . ALA B 1 66 ? 31.241 -17.248 8.219 1.00 12.85 184 ALA C O 1
ATOM 1617 N N . TYR B 1 67 ? 31.438 -19.411 7.619 1.00 13.26 185 TYR C N 1
ATOM 1618 C CA . TYR B 1 67 ? 32.128 -19.793 8.850 1.00 13.16 185 TYR C CA 1
ATOM 1619 C C . TYR B 1 67 ? 33.426 -18.982 9.049 1.00 12.48 185 TYR C C 1
ATOM 1620 O O . TYR B 1 67 ? 33.701 -18.452 10.114 1.00 12.36 185 TYR C O 1
ATOM 1629 N N . ARG B 1 68 ? 34.223 -18.876 7.986 1.00 12.75 186 ARG C N 1
ATOM 1630 C CA . ARG B 1 68 ? 35.489 -18.174 8.053 1.00 14.40 186 ARG C CA 1
ATOM 1631 C C . ARG B 1 68 ? 35.293 -16.700 8.364 1.00 12.58 186 ARG C C 1
ATOM 1632 O O . ARG B 1 68 ? 36.013 -16.150 9.170 1.00 13.80 186 ARG C O 1
ATOM 1640 N N . VAL B 1 69 ? 34.300 -16.081 7.743 1.00 12.27 187 VAL C N 1
ATOM 1641 C CA . VAL B 1 69 ? 33.990 -14.687 8.038 1.00 12.97 187 VAL C CA 1
ATOM 1642 C C . VAL B 1 69 ? 33.590 -14.588 9.505 1.00 12.17 187 VAL C C 1
ATOM 1643 O O . VAL B 1 69 ? 34.001 -13.678 10.242 1.00 11.85 187 VAL C O 1
ATOM 1647 N N . MET B 1 70 ? 32.723 -15.497 9.946 1.00 12.31 188 MET C N 1
ATOM 1648 C CA . MET B 1 70 ? 32.277 -15.497 11.364 1.00 12.71 188 MET C CA 1
ATOM 1649 C C . MET B 1 70 ? 33.461 -15.602 12.364 1.00 12.58 188 MET C C 1
ATOM 1650 O O . MET B 1 70 ? 33.502 -14.884 13.389 1.00 12.47 188 MET C O 1
ATOM 1655 N N . LYS B 1 71 ? 34.421 -16.483 12.063 1.00 12.60 189 LYS C N 1
ATOM 1656 C CA . LYS B 1 71 ? 35.600 -16.641 12.913 1.00 14.85 189 LYS C CA 1
ATOM 1657 C C . LYS B 1 71 ? 36.362 -15.346 13.013 1.00 12.66 189 LYS C C 1
ATOM 1658 O O . LYS B 1 71 ? 36.799 -14.956 14.103 1.00 13.42 189 LYS C O 1
ATOM 1664 N N . VAL B 1 72 ? 36.498 -14.636 11.875 1.00 12.18 190 VAL C N 1
ATOM 1665 C CA . VAL B 1 72 ? 37.164 -13.335 11.889 1.00 12.81 190 VAL C CA 1
ATOM 1666 C C . VAL B 1 72 ? 36.449 -12.305 12.726 1.00 11.87 190 VAL C C 1
ATOM 1667 O O . VAL B 1 72 ? 37.055 -11.609 13.545 1.00 11.75 190 VAL C O 1
ATOM 1671 N N . LEU B 1 73 ? 35.117 -12.255 12.616 1.00 11.44 191 LEU C N 1
ATOM 1672 C CA . LEU B 1 73 ? 34.371 -11.355 13.482 1.00 11.48 191 LEU C CA 1
ATOM 1673 C C . LEU B 1 73 ? 34.666 -11.616 14.981 1.00 11.43 191 LEU C C 1
ATOM 1674 O O . LEU B 1 73 ? 34.756 -10.703 15.821 1.00 12.47 191 LEU C O 1
ATOM 1679 N N . ILE B 1 74 ? 34.721 -12.883 15.337 1.00 11.80 192 ILE C N 1
ATO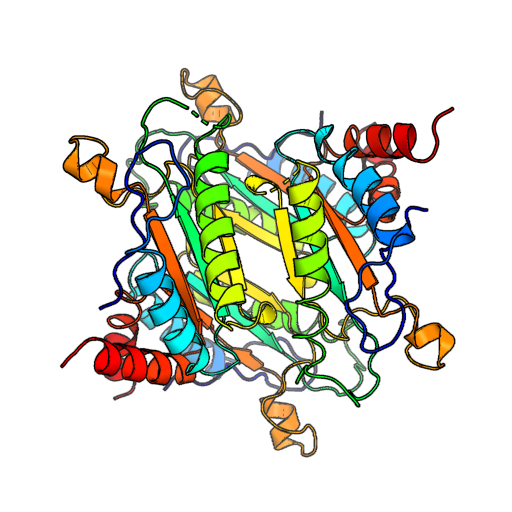M 1680 C CA . ILE B 1 74 ? 34.988 -13.271 16.714 1.00 13.39 192 ILE C CA 1
ATOM 1681 C C . ILE B 1 74 ? 36.419 -12.908 17.129 1.00 13.27 192 ILE C C 1
ATOM 1682 O O . ILE B 1 74 ? 36.648 -12.407 18.219 1.00 13.88 192 ILE C O 1
ATOM 1687 N N . GLN B 1 75 ? 37.357 -13.112 16.235 1.00 13.92 193 GLN C N 1
ATOM 1688 C CA . GLN B 1 75 ? 38.718 -12.602 16.472 1.00 14.77 193 GLN C CA 1
ATOM 1689 C C . GLN B 1 75 ? 38.774 -11.113 16.793 1.00 15.16 193 GLN C C 1
ATOM 1690 O O . GLN B 1 75 ? 39.607 -10.668 17.562 1.00 15.19 193 GLN C O 1
ATOM 1696 N N . TYR B 1 76 ? 37.932 -10.331 16.117 1.00 13.92 194 TYR C N 1
ATOM 1697 C CA . TYR B 1 76 ? 37.860 -8.892 16.329 1.00 14.89 194 TYR C CA 1
ATOM 1698 C C . TYR B 1 76 ? 36.966 -8.488 17.526 1.00 15.00 194 TYR C C 1
ATOM 1699 O O . TYR B 1 76 ? 36.729 -7.281 17.753 1.00 16.17 194 TYR C O 1
ATOM 1708 N N . GLY B 1 77 ? 36.479 -9.477 18.281 1.00 15.47 195 GLY C N 1
ATOM 1709 C CA . GLY B 1 77 ? 35.850 -9.220 19.536 1.00 14.88 195 GLY C CA 1
ATOM 1710 C C . GLY B 1 77 ? 34.342 -9.332 19.572 1.00 15.05 195 GLY C C 1
ATOM 1711 O O . GLY B 1 77 ? 33.751 -9.047 20.600 1.00 15.60 195 GLY C O 1
ATOM 1712 N N . VAL B 1 78 ? 33.724 -9.781 18.489 1.00 14.44 196 VAL C N 1
ATOM 1713 C CA . VAL B 1 78 ? 32.265 -9.972 18.525 1.00 13.94 196 VAL C CA 1
ATOM 1714 C C . VAL B 1 78 ? 31.973 -11.164 19.416 1.00 14.32 196 VAL C C 1
ATOM 1715 O O . VAL B 1 78 ? 32.615 -12.205 19.326 1.00 14.64 196 VAL C O 1
ATOM 1719 N N B ASN B 1 79 ? 30.962 -10.990 20.263 1.00 15.32 197 ASN C N 1
ATOM 1720 C CA B ASN B 1 79 ? 30.560 -12.048 21.181 1.00 16.09 197 ASN C CA 1
ATOM 1721 C C B ASN B 1 79 ? 29.943 -13.226 20.364 1.00 15.02 197 ASN C C 1
ATOM 1722 O O B ASN B 1 79 ? 29.022 -13.003 19.599 1.00 15.33 197 ASN C O 1
ATOM 1727 N N . PRO B 1 80 ? 30.488 -14.462 20.503 1.00 15.07 198 PRO C N 1
ATOM 1728 C CA . PRO B 1 80 ? 29.878 -15.629 19.862 1.00 14.46 198 PRO C CA 1
ATOM 1729 C C . PRO B 1 80 ? 28.383 -15.785 20.147 1.00 14.47 198 PRO C C 1
ATOM 1730 O O . PRO B 1 80 ? 27.633 -16.243 19.285 1.00 13.65 198 PRO C O 1
ATOM 1734 N N . ASN B 1 81 ? 27.945 -15.389 21.341 1.00 15.22 199 ASN C N 1
ATOM 1735 C CA . ASN B 1 81 ? 26.505 -15.425 21.622 1.00 15.10 199 ASN C CA 1
ATOM 1736 C C . ASN B 1 81 ? 25.643 -14.636 20.628 1.00 15.97 199 ASN C C 1
ATOM 1737 O O . ASN B 1 81 ? 24.460 -14.996 20.439 1.00 17.09 199 ASN C O 1
ATOM 1742 N N . GLN B 1 82 ? 26.176 -13.593 19.991 1.00 14.35 200 GLN C N 1
ATOM 1743 C CA . GLN B 1 82 ? 25.418 -12.794 19.068 1.00 15.64 200 GLN C CA 1
ATOM 1744 C C . GLN B 1 82 ? 25.570 -13.285 17.608 1.00 14.98 200 GLN C C 1
ATOM 1745 O O . GLN B 1 82 ? 24.970 -12.708 16.708 1.00 17.42 200 GLN C O 1
ATOM 1751 N N . LEU B 1 83 ? 26.322 -14.371 17.402 1.00 14.62 201 LEU C N 1
ATOM 1752 C CA . LEU B 1 83 ? 26.644 -14.825 16.052 1.00 13.01 201 LEU C CA 1
ATOM 1753 C C . LEU B 1 83 ? 26.119 -16.204 15.685 1.00 12.54 201 LEU C C 1
ATOM 1754 O O . LEU B 1 83 ? 25.989 -17.100 16.542 1.00 14.22 201 LEU C O 1
ATOM 1759 N N . SER B 1 84 ? 25.834 -16.378 14.400 1.00 11.63 202 SER C N 1
ATOM 1760 C CA . SER B 1 84 ? 25.585 -17.668 13.779 1.00 11.58 202 SER C CA 1
ATOM 1761 C C . SER B 1 84 ? 26.023 -17.552 12.330 1.00 12.89 202 SER C C 1
ATOM 1762 O O . SER B 1 84 ? 26.238 -16.443 11.833 1.00 13.19 202 SER C O 1
ATOM 1765 N N . PHE B 1 85 ? 26.150 -18.694 11.665 1.00 12.91 203 PHE C N 1
ATOM 1766 C CA . PHE B 1 85 ? 26.418 -18.720 10.216 1.00 12.84 203 PHE C CA 1
ATOM 1767 C C . PHE B 1 85 ? 25.489 -19.666 9.493 1.00 13.20 203 PHE C C 1
ATOM 1768 O O . PHE B 1 85 ? 24.997 -20.663 10.086 1.00 14.08 203 PHE C O 1
ATOM 1776 N N . SER B 1 86 ? 25.231 -19.356 8.230 1.00 13.57 204 SER C N 1
ATOM 1777 C CA . SER B 1 86 ? 24.296 -20.127 7.452 1.00 14.71 204 SER C CA 1
ATOM 1778 C C . SER B 1 86 ? 24.794 -20.252 6.052 1.00 15.57 204 SER C C 1
ATOM 1779 O O . SER B 1 86 ? 25.299 -19.299 5.478 1.00 16.38 204 SER C O 1
ATOM 1782 N N . SER B 1 87 ? 24.664 -21.444 5.502 1.00 15.96 205 SER C N 1
ATOM 1783 C CA . SER B 1 87 ? 25.008 -21.667 4.099 1.00 17.39 205 SER C CA 1
ATOM 1784 C C . SER B 1 87 ? 23.774 -21.673 3.218 1.00 17.65 205 SER C C 1
ATOM 1785 O O . SER B 1 87 ? 22.847 -22.435 3.456 1.00 17.30 205 SER C O 1
ATOM 1788 N N . TYR B 1 88 ? 23.791 -20.850 2.162 1.00 18.01 206 TYR C N 1
ATOM 1789 C CA . TYR B 1 88 ? 22.759 -20.825 1.157 1.00 18.70 206 TYR C CA 1
ATOM 1790 C C . TYR B 1 88 ? 23.194 -21.471 -0.189 1.00 18.26 206 TYR C C 1
ATOM 1791 O O . TYR B 1 88 ? 22.404 -21.500 -1.107 1.00 19.72 206 TYR C O 1
ATOM 1800 N N . GLY B 1 89 ? 24.429 -21.953 -0.276 1.00 19.52 207 GLY C N 1
ATOM 1801 C CA . GLY B 1 89 ? 24.917 -22.604 -1.494 1.00 19.79 207 GLY C CA 1
ATOM 1802 C C . GLY B 1 89 ? 24.702 -21.661 -2.673 1.00 19.80 207 GLY C C 1
ATOM 1803 O O . GLY B 1 89 ? 24.902 -20.438 -2.552 1.00 19.59 207 GLY C O 1
ATOM 1804 N N . SER B 1 90 ? 24.238 -22.201 -3.812 1.00 20.30 208 SER C N 1
ATOM 1805 C CA . SER B 1 90 ? 24.012 -21.385 -5.013 1.00 20.73 208 SER C CA 1
ATOM 1806 C C . SER B 1 90 ? 22.631 -20.752 -5.077 1.00 20.40 208 SER C C 1
ATOM 1807 O O . SER B 1 90 ? 22.284 -20.143 -6.060 1.00 22.00 208 SER C O 1
ATOM 1810 N N . THR B 1 91 ? 21.848 -20.858 -4.013 1.00 21.38 209 THR C N 1
ATOM 1811 C CA . THR B 1 91 ? 20.519 -20.286 -3.966 1.00 21.26 209 THR C CA 1
ATOM 1812 C C . THR B 1 91 ? 20.584 -18.782 -3.695 1.00 21.54 209 THR C C 1
ATOM 1813 O O . THR B 1 91 ? 21.638 -18.265 -3.279 1.00 19.54 209 THR C O 1
ATOM 1817 N N . ASN B 1 92 ? 19.466 -18.110 -3.942 1.00 20.86 210 ASN C N 1
ATOM 1818 C CA . ASN B 1 92 ? 19.306 -16.694 -3.668 1.00 21.85 210 ASN C CA 1
ATOM 1819 C C . ASN B 1 92 ? 20.432 -15.835 -4.239 1.00 21.90 210 ASN C C 1
ATOM 1820 O O . ASN B 1 92 ? 20.963 -14.978 -3.562 1.00 22.40 210 ASN C O 1
ATOM 1825 N N . PRO B 1 93 ? 20.730 -15.995 -5.524 1.00 21.89 211 PRO C N 1
ATOM 1826 C CA . PRO B 1 93 ? 21.759 -15.138 -6.124 1.00 21.76 211 PRO C CA 1
ATOM 1827 C C . PRO B 1 93 ? 21.373 -13.660 -6.109 1.00 22.69 211 PRO C C 1
ATOM 1828 O O . PRO B 1 93 ? 20.179 -13.355 -6.132 1.00 22.94 211 PRO C O 1
ATOM 1832 N N . ILE B 1 94 ? 22.360 -12.760 -6.069 1.00 22.97 212 ILE C N 1
ATOM 1833 C CA . ILE B 1 94 ? 22.068 -11.329 -6.166 1.00 24.40 212 ILE C CA 1
ATOM 1834 C C . ILE B 1 94 ? 22.003 -10.874 -7.619 1.00 24.87 212 ILE C C 1
ATOM 1835 O O . ILE B 1 94 ? 21.419 -9.841 -7.915 1.00 25.56 212 ILE C O 1
ATOM 1840 N N . ALA B 1 95 ? 22.594 -11.661 -8.507 1.00 24.69 213 ALA C N 1
ATOM 1841 C CA . ALA B 1 95 ? 22.703 -11.298 -9.912 1.00 25.83 213 ALA C CA 1
ATOM 1842 C C . ALA B 1 95 ? 22.350 -12.541 -10.699 1.00 26.05 213 ALA C C 1
ATOM 1843 O O . ALA B 1 95 ? 22.570 -13.643 -10.222 1.00 24.22 213 ALA C O 1
ATOM 1845 N N . PRO B 1 96 ? 21.860 -12.379 -11.936 1.00 27.56 214 PRO C N 1
ATOM 1846 C CA . PRO B 1 96 ? 21.574 -13.595 -12.692 1.00 28.04 214 PRO C CA 1
ATOM 1847 C C . PRO B 1 96 ? 22.869 -14.345 -12.981 1.00 28.21 214 PRO C C 1
ATOM 1848 O O . PRO B 1 96 ? 23.918 -13.718 -13.129 1.00 28.23 214 PRO C O 1
ATOM 1852 N N . ASN B 1 97 ? 22.835 -15.673 -13.024 1.00 28.78 215 ASN C N 1
ATOM 1853 C CA . ASN B 1 97 ? 24.052 -16.438 -13.285 1.00 29.50 215 ASN C CA 1
ATOM 1854 C C . ASN B 1 97 ? 24.251 -16.596 -14.789 1.00 30.53 215 ASN C C 1
ATOM 1855 O O . ASN B 1 97 ? 24.619 -17.675 -15.252 1.00 31.81 215 ASN C O 1
ATOM 1860 N N . ASP B 1 98 ? 24.056 -15.503 -15.525 1.00 31.69 216 ASP C N 1
ATOM 1861 C CA . ASP B 1 98 ? 24.019 -15.548 -16.996 1.00 31.86 216 ASP C CA 1
ATOM 1862 C C . ASP B 1 98 ? 25.348 -15.204 -17.674 1.00 32.42 216 ASP C C 1
ATOM 1863 O O . ASP B 1 98 ? 25.585 -15.640 -18.814 1.00 33.99 216 ASP C O 1
ATOM 1868 N N . SER B 1 99 ? 26.193 -14.409 -17.013 1.00 31.33 217 SER C N 1
ATOM 1869 C CA . SER B 1 99 ? 27.531 -14.076 -17.514 1.00 30.87 217 SER C CA 1
ATOM 1870 C C . SER B 1 99 ? 28.585 -14.322 -16.445 1.00 30.46 217 SER C C 1
ATOM 1871 O O . SER B 1 99 ? 28.258 -14.390 -15.258 1.00 30.53 217 SER C O 1
ATOM 1874 N N . LEU B 1 100 ? 29.849 -14.393 -16.853 1.00 29.66 218 LEU C N 1
ATOM 1875 C CA . LEU B 1 100 ? 30.962 -14.625 -15.915 1.00 28.79 218 LEU C CA 1
ATOM 1876 C C . LEU B 1 100 ? 31.030 -13.556 -14.822 1.00 28.22 218 LEU C C 1
ATOM 1877 O O . LEU B 1 100 ? 31.180 -13.864 -13.646 1.00 26.75 218 LEU C O 1
ATOM 1882 N N . GLU B 1 101 ? 30.892 -12.295 -15.210 1.00 27.08 219 GLU C N 1
ATOM 1883 C CA . GLU B 1 101 ? 31.026 -11.187 -14.272 1.00 26.33 219 GLU C CA 1
ATOM 1884 C C . GLU B 1 101 ? 29.826 -11.086 -13.315 1.00 25.51 219 GLU C C 1
ATOM 1885 O O . GLU B 1 101 ? 29.974 -10.715 -12.148 1.00 25.29 219 GLU C O 1
ATOM 1891 N N . ASN B 1 102 ? 28.636 -11.443 -13.785 1.00 24.71 220 ASN C N 1
ATOM 1892 C CA . ASN B 1 102 ? 27.457 -11.539 -12.924 1.00 24.50 220 ASN C CA 1
ATOM 1893 C C . ASN B 1 102 ? 27.579 -12.722 -11.941 1.00 23.57 220 ASN C C 1
ATOM 1894 O O . ASN B 1 102 ? 27.306 -12.567 -10.741 1.00 22.53 220 ASN C O 1
ATOM 1899 N N . ARG B 1 103 ? 28.016 -13.877 -12.435 1.00 23.82 221 ARG C N 1
ATOM 1900 C CA . ARG B 1 103 ? 28.268 -15.041 -11.567 1.00 24.82 221 ARG C CA 1
ATOM 1901 C C . ARG B 1 103 ? 29.251 -14.711 -10.443 1.00 24.30 221 ARG C C 1
ATOM 1902 O O . ARG B 1 103 ? 29.061 -15.122 -9.268 1.00 23.35 221 ARG C O 1
ATOM 1910 N N . MET B 1 104 ? 30.328 -14.005 -10.783 1.00 23.38 222 MET C N 1
ATOM 1911 C CA . MET B 1 104 ? 31.335 -13.652 -9.787 1.00 23.70 222 MET C CA 1
ATOM 1912 C C . MET B 1 104 ? 30.736 -12.910 -8.595 1.00 21.68 222 MET C C 1
ATOM 1913 O O . MET B 1 104 ? 31.177 -13.124 -7.459 1.00 21.44 222 MET C O 1
ATOM 1918 N N A LYS B 1 105 ? 29.740 -12.061 -8.861 0.50 20.88 223 LYS C N 1
ATOM 1919 N N B LYS B 1 105 ? 29.735 -12.070 -8.851 0.50 21.06 223 LYS C N 1
ATOM 1920 C CA A LYS B 1 105 ? 29.040 -11.276 -7.824 0.50 20.77 223 LYS C CA 1
ATOM 1921 C CA B LYS B 1 105 ? 29.073 -11.292 -7.793 0.50 21.15 223 LYS C CA 1
ATOM 1922 C C A LYS B 1 105 ? 28.335 -12.168 -6.794 0.50 19.70 223 LYS C C 1
ATOM 1923 C C B LYS B 1 105 ? 28.387 -12.195 -6.770 0.50 19.90 223 LYS C C 1
ATOM 1924 O O A LYS B 1 105 ? 28.119 -11.757 -5.640 0.50 18.39 223 LYS C O 1
ATOM 1925 O O B LYS B 1 105 ? 28.228 -11.815 -5.599 0.50 18.74 223 LYS C O 1
ATOM 1936 N N . ASN B 1 106 ? 27.938 -13.363 -7.217 1.00 19.22 224 ASN C N 1
ATOM 1937 C CA . ASN B 1 106 ? 27.182 -14.280 -6.338 1.00 18.45 224 ASN C CA 1
ATOM 1938 C C . ASN B 1 106 ? 28.035 -15.002 -5.309 1.00 16.86 224 ASN C C 1
ATOM 1939 O O . ASN B 1 106 ? 27.511 -15.654 -4.418 1.00 16.56 224 ASN C O 1
ATOM 1944 N N . ASN B 1 107 ? 29.350 -14.910 -5.429 1.00 16.07 225 ASN C N 1
ATOM 1945 C CA . ASN B 1 107 ? 30.273 -15.528 -4.509 1.00 16.23 225 ASN C CA 1
ATOM 1946 C C . ASN B 1 107 ? 30.554 -14.528 -3.399 1.00 15.39 225 ASN C C 1
ATOM 1947 O O . ASN B 1 107 ? 31.444 -13.676 -3.503 1.00 15.09 225 ASN C O 1
ATOM 1952 N N . ARG B 1 108 ? 29.775 -14.625 -2.326 1.00 14.97 226 ARG C N 1
ATOM 1953 C CA . ARG B 1 108 ? 29.812 -13.581 -1.296 1.00 14.09 226 ARG C CA 1
ATOM 1954 C C . ARG B 1 108 ? 29.268 -14.067 0.030 1.00 13.55 226 ARG C C 1
ATOM 1955 O O . ARG B 1 108 ? 28.639 -15.105 0.119 1.00 14.05 226 ARG C O 1
ATOM 1963 N N . VAL B 1 109 ? 29.555 -13.278 1.050 1.00 12.11 227 VAL C N 1
ATOM 1964 C CA . VAL B 1 109 ? 28.975 -13.468 2.391 1.00 12.62 227 VAL C CA 1
ATOM 1965 C C . VAL B 1 109 ? 28.239 -12.172 2.692 1.00 12.88 227 VAL C C 1
ATOM 1966 O O . VAL B 1 109 ? 28.759 -11.087 2.415 1.00 12.82 227 VAL C O 1
ATOM 1970 N N . GLU B 1 110 ? 27.004 -12.314 3.214 1.00 11.65 228 GLU C N 1
ATOM 1971 C CA . GLU B 1 110 ? 26.140 -11.182 3.603 1.00 13.60 228 GLU C CA 1
ATOM 1972 C C . GLU B 1 110 ? 25.912 -11.218 5.100 1.00 12.64 228 GLU C C 1
ATOM 1973 O O . GLU B 1 110 ? 25.806 -12.310 5.682 1.00 13.81 228 GLU C O 1
ATOM 1979 N N . ILE B 1 111 ? 25.790 -10.033 5.694 1.00 12.25 229 ILE C N 1
ATOM 1980 C CA . ILE B 1 111 ? 25.529 -9.872 7.133 1.00 13.05 229 ILE C CA 1
ATOM 1981 C C . ILE B 1 111 ? 24.045 -9.543 7.310 1.00 12.09 229 ILE C C 1
ATOM 1982 O O . ILE B 1 111 ? 23.565 -8.573 6.719 1.00 12.22 229 ILE C O 1
ATOM 1987 N N . PHE B 1 112 ? 23.335 -10.394 8.054 1.00 11.85 230 PHE C N 1
ATOM 1988 C CA . PHE B 1 112 ? 21.945 -10.168 8.420 1.00 12.51 230 PHE C CA 1
ATOM 1989 C C . PHE B 1 112 ? 21.821 -9.831 9.887 1.00 12.04 230 PHE C C 1
ATOM 1990 O O . PHE B 1 112 ? 22.408 -10.501 10.753 1.00 12.23 230 PHE C O 1
ATOM 1998 N N . PHE B 1 113 ? 21.037 -8.800 10.179 1.00 11.99 231 PHE C N 1
ATOM 1999 C CA . PHE B 1 113 ? 20.763 -8.391 11.556 1.00 12.60 231 PHE C CA 1
ATOM 2000 C C . PHE B 1 113 ? 19.400 -8.962 11.971 1.00 12.49 231 PHE C C 1
ATOM 2001 O O . PHE B 1 113 ? 18.436 -8.908 11.199 1.00 13.52 231 PHE C O 1
ATOM 2009 N N . SER B 1 114 ? 19.349 -9.472 13.190 1.00 12.66 232 SER C N 1
ATOM 2010 C CA . SER B 1 114 ? 18.094 -9.910 13.797 1.00 11.84 232 SER C CA 1
ATOM 2011 C C . SER B 1 114 ? 17.785 -8.897 14.916 1.00 11.47 232 SER C C 1
ATOM 2012 O O . SER B 1 114 ? 18.499 -8.828 15.912 1.00 12.15 232 SER C O 1
ATOM 2015 N N . THR B 1 115 ? 16.705 -8.158 14.731 1.00 11.58 233 THR C N 1
ATOM 2016 C CA . THR B 1 115 ? 16.426 -7.037 15.589 1.00 12.49 233 THR C CA 1
ATOM 2017 C C . THR B 1 115 ? 14.921 -6.806 15.790 1.00 13.27 233 THR C C 1
ATOM 2018 O O . THR B 1 115 ? 14.130 -7.060 14.886 1.00 13.35 233 THR C O 1
ATOM 2022 N N . ASP B 1 116 ? 14.573 -6.306 16.953 1.00 13.71 234 ASP C N 1
ATOM 2023 C CA . ASP B 1 116 ? 13.176 -5.845 17.135 1.00 14.24 234 ASP C CA 1
ATOM 2024 C C . ASP B 1 116 ? 13.026 -4.461 16.519 1.00 15.15 234 ASP C C 1
ATOM 2025 O O . ASP B 1 116 ? 14.009 -3.863 16.062 1.00 15.91 234 ASP C O 1
ATOM 2030 N N . ALA B 1 117 ? 11.804 -3.951 16.502 1.00 16.14 235 ALA C N 1
ATOM 2031 C CA . ALA B 1 117 ? 11.507 -2.721 15.777 1.00 16.99 235 ALA C CA 1
ATOM 2032 C C . ALA B 1 117 ? 12.194 -1.528 16.450 1.00 17.98 235 ALA C C 1
ATOM 2033 O O . ALA B 1 117 ? 12.580 -0.577 15.769 1.00 21.19 235 ALA C O 1
ATOM 2035 N N . ASN B 1 118 ? 12.304 -1.548 17.761 1.00 18.94 236 ASN C N 1
ATOM 2036 C CA . ASN B 1 118 ? 12.875 -0.392 18.481 1.00 18.43 236 ASN C CA 1
ATOM 2037 C C . ASN B 1 118 ? 14.380 -0.284 18.303 1.00 19.36 236 ASN C C 1
ATOM 2038 O O . ASN B 1 118 ? 14.887 0.820 18.059 1.00 20.26 236 ASN C O 1
ATOM 2043 N N . ASP B 1 119 ? 15.071 -1.421 18.424 1.00 17.79 237 ASP C N 1
ATOM 2044 C CA . ASP B 1 119 ? 16.538 -1.458 18.216 1.00 18.15 237 ASP C CA 1
ATOM 2045 C C . ASP B 1 119 ? 16.929 -1.161 16.765 1.00 17.88 237 ASP C C 1
ATOM 2046 O O . ASP B 1 119 ? 18.059 -0.740 16.494 1.00 17.60 237 ASP C O 1
ATOM 2051 N N . LEU B 1 120 ? 16.036 -1.415 15.822 1.00 18.89 238 LEU C N 1
ATOM 2052 C CA . LEU B 1 120 ? 16.331 -1.212 14.396 1.00 19.53 238 LEU C CA 1
ATOM 2053 C C . LEU B 1 120 ? 16.854 0.200 14.120 1.00 20.43 238 LEU C C 1
ATOM 2054 O O . LEU B 1 120 ? 17.798 0.382 13.343 1.00 19.57 238 LEU C O 1
ATOM 2059 N N . SER B 1 121 ? 16.286 1.192 14.809 1.00 21.25 239 SER C N 1
ATOM 2060 C CA A SER B 1 121 ? 16.685 2.584 14.636 0.50 21.58 239 SER C CA 1
ATOM 2061 C CA B SER B 1 121 ? 16.694 2.572 14.591 0.50 21.28 239 SER C CA 1
ATOM 2062 C C . SER B 1 121 ? 18.127 2.809 15.086 1.00 21.61 239 SER C C 1
ATOM 2063 O O . SER B 1 121 ? 18.885 3.543 14.450 1.00 22.22 239 SER C O 1
ATOM 2068 N N . LYS B 1 122 ? 18.477 2.194 16.212 1.00 21.43 240 LYS C N 1
ATOM 2069 C CA . LYS B 1 122 ? 19.823 2.275 16.775 1.00 21.03 240 LYS C CA 1
ATOM 2070 C C . LYS B 1 122 ? 20.842 1.671 15.820 1.00 20.00 240 LYS C C 1
ATOM 2071 O O . LYS B 1 122 ? 21.943 2.220 15.639 1.00 18.93 240 LYS C O 1
ATOM 2077 N N . ILE B 1 123 ? 20.479 0.561 15.191 1.00 18.61 241 ILE C N 1
ATOM 2078 C CA . ILE B 1 123 ? 21.378 -0.069 14.228 1.00 18.71 241 ILE C CA 1
ATOM 2079 C C . ILE B 1 123 ? 21.615 0.885 13.061 1.00 18.31 241 ILE C C 1
ATOM 2080 O O . ILE B 1 123 ? 22.742 1.089 12.634 1.00 18.51 241 ILE C O 1
ATOM 2085 N N . HIS B 1 124 ? 20.531 1.440 12.525 1.00 19.46 242 HIS C N 1
ATOM 2086 C CA . HIS B 1 124 ? 20.619 2.320 11.357 1.00 20.28 242 HIS C CA 1
ATOM 2087 C C . HIS B 1 124 ? 21.577 3.489 11.657 1.00 19.94 242 HIS C C 1
ATOM 2088 O O . HIS B 1 124 ? 22.438 3.839 10.811 1.00 20.15 242 HIS C O 1
ATOM 2095 N N . SER B 1 125 ? 21.468 4.038 12.862 1.00 19.42 243 SER C N 1
ATOM 2096 C CA . SER B 1 125 ? 22.271 5.211 13.260 1.00 19.83 243 SER C CA 1
ATOM 2097 C C . SER B 1 125 ? 23.719 4.820 13.304 1.00 20.01 243 SER C C 1
ATOM 2098 O O . SER B 1 125 ? 24.579 5.557 12.828 1.00 20.75 243 SER C O 1
ATOM 2101 N N . ILE B 1 126 ? 23.967 3.651 13.879 1.00 18.81 244 ILE C N 1
ATOM 2102 C CA . ILE B 1 126 ? 25.333 3.137 14.063 1.00 18.31 244 ILE C CA 1
ATOM 2103 C C . ILE B 1 126 ? 25.959 2.854 12.709 1.00 18.58 244 ILE C C 1
ATOM 2104 O O . ILE B 1 126 ? 27.144 3.189 12.477 1.00 18.09 244 ILE C O 1
ATOM 2109 N N . LEU B 1 127 ? 25.205 2.240 11.799 1.00 19.31 245 LEU C N 1
ATOM 2110 C CA . LEU B 1 127 ? 25.694 2.011 10.437 1.00 19.44 245 LEU C CA 1
ATOM 2111 C C . LEU B 1 127 ? 26.009 3.330 9.752 1.00 20.82 245 LEU C C 1
ATOM 2112 O O . LEU B 1 127 ? 27.056 3.459 9.137 1.00 21.67 245 LEU C O 1
ATOM 2117 N N . ASP B 1 128 ? 25.104 4.288 9.881 1.00 21.44 246 ASP C N 1
ATOM 2118 C CA . ASP B 1 128 ? 25.314 5.647 9.352 1.00 23.29 246 ASP C CA 1
ATOM 2119 C C . ASP B 1 128 ? 26.582 6.292 9.863 1.00 23.45 246 ASP C C 1
ATOM 2120 O O . ASP B 1 128 ? 27.322 6.876 9.065 1.00 25.33 246 ASP C O 1
ATOM 2125 N N . ASN B 1 129 ? 26.806 6.226 11.170 1.00 23.83 247 ASN C N 1
ATOM 2126 C CA . ASN B 1 129 ? 27.964 6.852 11.808 1.00 24.35 247 ASN C CA 1
ATOM 2127 C C . ASN B 1 129 ? 29.270 6.267 11.285 1.00 24.65 247 ASN C C 1
ATOM 2128 O O . ASN B 1 129 ? 30.252 6.982 11.061 1.00 24.44 247 ASN C O 1
ATOM 2133 N N . GLU B 1 130 ? 29.288 4.963 11.068 1.00 23.40 248 GLU C N 1
ATOM 2134 C CA . GLU B 1 130 ? 30.489 4.321 10.538 1.00 23.76 248 GLU C CA 1
ATOM 2135 C C . GLU B 1 130 ? 30.693 4.551 9.035 1.00 24.06 248 GLU C C 1
ATOM 2136 O O . GLU B 1 130 ? 31.819 4.827 8.600 1.00 23.40 248 GLU C O 1
ATOM 2142 N N . PHE B 1 131 ? 29.637 4.386 8.235 1.00 24.10 249 PHE C N 1
ATOM 2143 C CA . PHE B 1 131 ? 29.784 4.289 6.785 1.00 26.12 249 PHE C CA 1
ATOM 2144 C C . PHE B 1 131 ? 29.406 5.589 6.061 1.00 27.42 249 PHE C C 1
ATOM 2145 O O . PHE B 1 131 ? 29.690 5.706 4.869 1.00 28.87 249 PHE C O 1
ATOM 2153 N N . ASN B 1 132 ? 28.820 6.546 6.792 1.00 28.84 250 ASN C N 1
ATOM 2154 C CA A ASN B 1 132 ? 28.522 7.883 6.272 0.50 29.37 250 ASN C CA 1
ATOM 2155 C CA B ASN B 1 132 ? 28.487 7.872 6.285 0.50 29.45 250 ASN C CA 1
ATOM 2156 C C . ASN B 1 132 ? 28.772 8.915 7.382 1.00 30.14 250 ASN C C 1
ATOM 2157 O O . ASN B 1 132 ? 27.865 9.612 7.828 1.00 30.67 250 ASN C O 1
ATOM 2166 N N . PRO B 1 133 ? 30.043 9.014 7.850 1.00 30.99 251 PRO C N 1
ATOM 2167 C CA . PRO B 1 133 ? 30.402 9.703 9.112 1.00 31.35 251 PRO C CA 1
ATOM 2168 C C . PRO B 1 133 ? 29.846 11.109 9.422 1.00 32.78 251 PRO C C 1
ATOM 2169 O O . PRO B 1 133 ? 29.424 11.371 10.564 1.00 34.00 251 PRO C O 1
ATOM 2173 N N . HIS B 1 134 ? 29.879 12.004 8.444 1.00 32.90 252 HIS C N 1
ATOM 2174 C CA . HIS B 1 134 ? 29.435 13.387 8.666 1.00 33.76 252 HIS C CA 1
ATOM 2175 C C . HIS B 1 134 ? 27.977 13.560 8.260 1.00 34.15 252 HIS C C 1
ATOM 2176 O O . HIS B 1 134 ? 27.157 12.658 8.459 1.00 35.15 252 HIS C O 1
ATOM 2183 N N . GLY C 1 1 ? 7.515 4.020 21.876 1.00 30.73 119 GLY D N 1
ATOM 2184 C CA . GLY C 1 1 ? 8.162 2.852 21.195 1.00 29.50 119 GLY D CA 1
ATOM 2185 C C . GLY C 1 1 ? 7.142 1.942 20.544 1.00 29.22 119 GLY D C 1
ATOM 2186 O O . GLY C 1 1 ? 5.928 2.182 20.638 1.00 29.44 119 GLY D O 1
ATOM 2187 N N . ILE C 1 2 ? 7.620 0.878 19.905 1.00 27.09 120 ILE D N 1
ATOM 2188 C CA . ILE C 1 2 ? 6.742 -0.083 19.240 1.00 26.35 120 ILE D CA 1
ATOM 2189 C C . ILE C 1 2 ? 6.631 -1.291 20.156 1.00 25.33 120 ILE D C 1
ATOM 2190 O O . ILE C 1 2 ? 7.567 -2.074 20.282 1.00 24.62 120 ILE D O 1
ATOM 2195 N N . ASP C 1 3 ? 5.479 -1.433 20.798 1.00 23.30 121 ASP D N 1
ATOM 2196 C CA . ASP C 1 3 ? 5.338 -2.349 21.927 1.00 22.44 121 ASP D CA 1
ATOM 2197 C C . ASP C 1 3 ? 5.103 -3.798 21.478 1.00 19.82 121 ASP D C 1
ATOM 2198 O O . ASP C 1 3 ? 4.625 -4.005 20.356 1.00 19.86 121 ASP D O 1
ATOM 2203 N N . PRO C 1 4 ? 5.416 -4.776 22.355 1.00 18.70 122 PRO D N 1
ATOM 2204 C CA . PRO C 1 4 ? 5.089 -6.195 22.091 1.00 18.02 122 PRO D CA 1
ATOM 2205 C C . PRO C 1 4 ? 3.582 -6.408 22.104 1.00 17.57 122 PRO D C 1
ATOM 2206 O O . PRO C 1 4 ? 2.831 -5.479 22.418 1.00 18.69 122 PRO D O 1
ATOM 2210 N N . PHE C 1 5 ? 3.161 -7.601 21.727 1.00 15.52 123 PHE D N 1
ATOM 2211 C CA . PHE C 1 5 ? 1.770 -8.000 21.906 1.00 15.59 123 PHE D CA 1
ATOM 2212 C C . PHE C 1 5 ? 1.700 -8.605 23.309 1.00 15.27 123 PHE D C 1
ATOM 2213 O O . PHE C 1 5 ? 2.328 -9.636 23.567 1.00 14.83 123 PHE D O 1
ATOM 2221 N N . THR C 1 6 ? 0.998 -7.949 24.237 1.00 16.30 124 THR D N 1
ATOM 2222 C CA . THR C 1 6 ? 0.996 -8.408 25.609 1.00 16.16 124 THR D CA 1
ATOM 2223 C C . THR C 1 6 ? -0.295 -9.149 25.942 1.00 17.11 124 THR D C 1
ATOM 2224 O O . THR C 1 6 ? -1.375 -8.623 25.670 1.00 17.66 124 THR D O 1
ATOM 2228 N N . PHE C 1 7 ? -0.191 -10.319 26.575 1.00 16.66 125 PHE D N 1
ATOM 2229 C CA . PHE C 1 7 ? -1.344 -11.200 26.840 1.00 18.99 125 PHE D CA 1
ATOM 2230 C C . PHE C 1 7 ? -2.062 -10.814 28.148 1.00 20.28 125 PHE D C 1
ATOM 2231 O O . PHE C 1 7 ? -1.546 -9.993 28.901 1.00 21.57 125 PHE D O 1
ATOM 2239 N N . GLU C 1 8 ? -3.259 -11.355 28.361 1.00 22.84 126 GLU D N 1
ATOM 2240 C CA . GLU C 1 8 ? -4.154 -10.833 29.401 1.00 24.42 126 GLU D CA 1
ATOM 2241 C C . GLU C 1 8 ? -3.836 -11.355 30.791 1.00 25.47 126 GLU D C 1
ATOM 2242 O O . GLU C 1 8 ? -4.065 -10.654 31.801 1.00 26.17 126 GLU D O 1
ATOM 2248 N N . ASN C 1 9 ? -3.273 -12.551 30.876 1.00 26.22 127 ASN D N 1
ATOM 2249 C CA . ASN C 1 9 ? -2.794 -13.059 32.155 1.00 26.84 127 ASN D CA 1
ATOM 2250 C C . ASN C 1 9 ? -1.666 -14.054 31.987 1.00 26.88 127 ASN D C 1
ATOM 2251 O O . ASN C 1 9 ? -1.261 -14.358 30.857 1.00 27.66 127 ASN D O 1
ATOM 2256 N N . ALA C 1 10 ? -1.160 -14.571 33.100 1.00 26.16 128 ALA D N 1
ATOM 2257 C CA . ALA C 1 10 ? -0.001 -15.438 33.086 1.00 25.56 128 ALA D CA 1
ATOM 2258 C C . ALA C 1 10 ? -0.196 -16.681 32.215 1.00 25.36 128 ALA D C 1
ATOM 2259 O O . ALA C 1 10 ? 0.764 -17.178 31.654 1.00 26.19 128 ALA D O 1
ATOM 2261 N N . THR C 1 11 ? -1.419 -17.197 32.131 1.00 24.09 129 THR D N 1
ATOM 2262 C CA . THR C 1 11 ? -1.666 -18.501 31.493 1.00 24.18 129 THR D CA 1
ATOM 2263 C C . THR C 1 11 ? -2.429 -18.388 30.152 1.00 22.92 129 THR D C 1
ATOM 2264 O O . THR C 1 11 ? -2.665 -19.396 29.496 1.00 23.20 129 THR D O 1
ATOM 2268 N N . SER C 1 12 ? -2.762 -17.175 29.718 1.00 22.13 130 SER D N 1
ATOM 2269 C CA . SER C 1 12 ? -3.606 -17.004 28.550 1.00 20.87 130 SER D CA 1
ATOM 2270 C C . SER C 1 12 ? -2.811 -16.947 27.252 1.00 20.26 130 SER D C 1
ATOM 2271 O O . SER C 1 12 ? -1.807 -16.251 27.195 1.00 19.25 130 SER D O 1
ATOM 2274 N N . ASP C 1 13 ? -3.317 -17.619 26.227 1.00 18.66 131 ASP D N 1
ATOM 2275 C CA . ASP C 1 13 ? -2.838 -17.407 24.853 1.00 18.09 131 ASP D CA 1
ATOM 2276 C C . ASP C 1 13 ? -3.926 -16.759 23.974 1.00 17.93 131 ASP D C 1
ATOM 2277 O O . ASP C 1 13 ? -3.824 -16.721 22.766 1.00 17.56 131 ASP D O 1
ATOM 2282 N N . ALA C 1 14 ? -4.950 -16.179 24.589 1.00 18.39 132 ALA D N 1
ATOM 2283 C CA . ALA C 1 14 ? -6.023 -15.577 23.851 1.00 17.46 132 ALA D CA 1
ATOM 2284 C C . ALA C 1 14 ? -5.585 -14.284 23.182 1.00 17.29 132 ALA D C 1
ATOM 2285 O O . ALA C 1 14 ? -4.861 -13.503 23.762 1.00 16.88 132 ALA D O 1
ATOM 2287 N N . ILE C 1 15 ? -6.077 -14.081 21.960 1.00 16.17 133 ILE D N 1
ATOM 2288 C CA . ILE C 1 15 ? -5.838 -12.856 21.191 1.00 15.86 133 ILE D CA 1
ATOM 2289 C C . ILE C 1 15 ? -7.155 -12.075 21.125 1.00 16.50 133 ILE D C 1
ATOM 2290 O O . ILE C 1 15 ? -8.041 -12.424 20.337 1.00 17.06 133 ILE D O 1
ATOM 2295 N N . ASN C 1 16 ? -7.273 -11.049 21.961 1.00 16.45 134 ASN D N 1
ATOM 2296 C CA . ASN C 1 16 ? -8.480 -10.234 22.019 1.00 17.96 134 ASN D CA 1
ATOM 2297 C C . ASN C 1 16 ? -8.567 -9.274 20.857 1.00 17.81 134 ASN D C 1
ATOM 2298 O O . ASN C 1 16 ? -7.693 -9.218 20.004 1.00 17.76 134 ASN D O 1
ATOM 2303 N N . GLN C 1 17 ? -9.656 -8.519 20.764 1.00 18.72 135 GLN D N 1
ATOM 2304 C CA . GLN C 1 17 ? -9.874 -7.691 19.585 1.00 18.76 135 GLN D CA 1
ATOM 2305 C C . GLN C 1 17 ? -8.851 -6.553 19.450 1.00 18.31 135 GLN D C 1
ATOM 2306 O O . GLN C 1 17 ? -8.499 -6.196 18.363 1.00 19.04 135 GLN D O 1
ATOM 2312 N N . ASP C 1 18 ? -8.381 -6.014 20.572 1.00 18.25 136 ASP D N 1
ATOM 2313 C CA . ASP C 1 18 ? -7.369 -4.963 20.569 1.00 18.90 136 ASP D CA 1
ATOM 2314 C C . ASP C 1 18 ? -6.058 -5.577 20.028 1.00 18.59 136 ASP D C 1
ATOM 2315 O O . ASP C 1 18 ? -5.355 -4.941 19.242 1.00 18.74 136 ASP D O 1
ATOM 2320 N N . MET C 1 19 ? -5.725 -6.785 20.476 1.00 17.46 137 MET D N 1
ATOM 2321 C CA . MET C 1 19 ? -4.515 -7.416 19.910 1.00 16.95 137 MET D CA 1
ATOM 2322 C C . MET C 1 19 ? -4.685 -7.692 18.405 1.00 16.58 137 MET D C 1
ATOM 2323 O O . MET C 1 19 ? -3.752 -7.509 17.604 1.00 16.70 137 MET D O 1
ATOM 2328 N N . MET C 1 20 ? -5.862 -8.153 17.966 1.00 16.27 138 MET D N 1
ATOM 2329 C CA . MET C 1 20 ? -6.085 -8.334 16.533 1.00 17.31 138 MET D CA 1
ATOM 2330 C C . MET C 1 20 ? -5.762 -7.080 15.731 1.00 17.51 138 MET D C 1
ATOM 2331 O O . MET C 1 20 ? -5.119 -7.160 14.706 1.00 17.43 138 MET D O 1
ATOM 2336 N N . LEU C 1 21 ? -6.234 -5.919 16.217 1.00 18.22 139 LEU D N 1
ATOM 2337 C CA . LEU C 1 21 ? -6.043 -4.662 15.537 1.00 18.76 139 LEU D CA 1
ATOM 2338 C C . LEU C 1 21 ? -4.557 -4.318 15.466 1.00 18.78 139 LEU D C 1
ATOM 2339 O O . LEU C 1 21 ? -4.087 -3.897 14.416 1.00 20.08 139 LEU D O 1
ATOM 2344 N N . TYR C 1 22 ? -3.824 -4.563 16.539 1.00 19.09 140 TYR D N 1
ATOM 2345 C CA . TYR C 1 22 ? -2.390 -4.276 16.538 1.00 18.67 140 TYR D CA 1
ATOM 2346 C C . TYR C 1 22 ? -1.617 -5.239 15.627 1.00 17.90 140 TYR D C 1
ATOM 2347 O O . TYR C 1 22 ? -0.711 -4.820 14.861 1.00 17.79 140 TYR D O 1
ATOM 2356 N N . ILE C 1 23 ? -1.983 -6.518 15.649 1.00 16.55 141 ILE D N 1
ATOM 2357 C CA . ILE C 1 23 ? -1.324 -7.497 14.779 1.00 17.42 141 ILE D CA 1
ATOM 2358 C C . ILE C 1 23 ? -1.572 -7.102 13.313 1.00 18.57 141 ILE D C 1
ATOM 2359 O O . ILE C 1 23 ? -0.667 -7.141 12.469 1.00 19.88 141 ILE D O 1
ATOM 2364 N N . GLU C 1 24 ? -2.807 -6.684 13.012 1.00 18.85 142 GLU D N 1
ATOM 2365 C CA . GLU C 1 24 ? -3.142 -6.087 11.706 1.00 20.01 142 GLU D CA 1
ATOM 2366 C C . GLU C 1 24 ? -2.204 -4.950 11.268 1.00 19.66 142 GLU D C 1
ATOM 2367 O O . GLU C 1 24 ? -1.794 -4.880 10.137 1.00 20.54 142 GLU D O 1
ATOM 2373 N N . ARG C 1 25 ? -1.877 -4.071 12.175 1.00 20.32 143 ARG D N 1
ATOM 2374 C CA . ARG C 1 25 ? -1.008 -2.940 11.875 1.00 20.99 143 ARG D CA 1
ATOM 2375 C C . ARG C 1 25 ? 0.393 -3.459 11.513 1.00 20.61 143 ARG D C 1
ATOM 2376 O O . ARG C 1 25 ? 1.019 -3.017 10.535 1.00 20.58 143 ARG D O 1
ATOM 2384 N N . ILE C 1 26 ? 0.872 -4.423 12.286 1.00 19.17 144 ILE D N 1
ATOM 2385 C CA . ILE C 1 26 ? 2.205 -5.033 11.981 1.00 18.70 144 ILE D CA 1
ATOM 2386 C C . ILE C 1 26 ? 2.190 -5.827 10.661 1.00 18.95 144 ILE D C 1
ATOM 2387 O O . ILE C 1 26 ? 3.128 -5.753 9.856 1.00 18.22 144 ILE D O 1
ATOM 2392 N N . ALA C 1 27 ? 1.120 -6.569 10.417 1.00 18.97 145 ALA D N 1
ATOM 2393 C CA . ALA C 1 27 ? 0.955 -7.325 9.176 1.00 20.11 145 ALA D CA 1
ATOM 2394 C C . ALA C 1 27 ? 1.043 -6.419 7.969 1.00 21.59 145 ALA D C 1
ATOM 2395 O O . ALA C 1 27 ? 1.628 -6.811 6.955 1.00 22.63 145 ALA D O 1
ATOM 2397 N N . LYS C 1 28 ? 0.454 -5.239 8.068 1.00 22.66 146 LYS D N 1
ATOM 2398 C CA . LYS C 1 28 ? 0.448 -4.341 6.913 1.00 23.75 146 LYS D CA 1
ATOM 2399 C C . LYS C 1 28 ? 1.867 -3.781 6.606 1.00 23.84 146 LYS D C 1
ATOM 2400 O O . LYS C 1 28 ? 2.261 -3.775 5.428 1.00 23.21 146 LYS D O 1
ATOM 2406 N N . ILE C 1 29 ? 2.586 -3.378 7.666 1.00 23.47 147 ILE D N 1
ATOM 2407 C CA . ILE C 1 29 ? 4.034 -3.044 7.612 1.00 23.33 147 ILE D CA 1
ATOM 2408 C C . ILE C 1 29 ? 4.821 -4.172 6.953 1.00 22.67 147 ILE D C 1
ATOM 2409 O O . ILE C 1 29 ? 5.539 -3.961 5.989 1.00 21.04 147 ILE D O 1
ATOM 2414 N N . ILE C 1 30 ? 4.660 -5.393 7.443 1.00 21.25 148 ILE D N 1
ATOM 2415 C CA . ILE C 1 30 ? 5.431 -6.530 6.923 1.00 21.25 148 ILE D CA 1
ATOM 2416 C C . ILE C 1 30 ? 5.238 -6.689 5.406 1.00 21.68 148 ILE D C 1
ATOM 2417 O O . ILE C 1 30 ? 6.187 -6.899 4.673 1.00 20.17 148 ILE D O 1
ATOM 2422 N N . GLN C 1 31 ? 3.999 -6.560 4.916 1.00 21.45 149 GLN D N 1
ATOM 2423 C CA . GLN C 1 31 ? 3.772 -6.796 3.485 1.00 23.58 149 GLN D CA 1
ATOM 2424 C C . GLN C 1 31 ? 4.373 -5.700 2.582 1.00 24.01 149 GLN D C 1
ATOM 2425 O O . GLN C 1 31 ? 4.487 -5.894 1.371 1.00 25.68 149 GLN D O 1
ATOM 2431 N N . LYS C 1 32 ? 4.744 -4.574 3.174 1.00 23.65 150 LYS D N 1
ATOM 2432 C CA . LYS C 1 32 ? 5.489 -3.514 2.475 1.00 24.23 150 LYS D CA 1
ATOM 2433 C C . LYS C 1 32 ? 7.014 -3.702 2.439 1.00 24.04 150 LYS D C 1
ATOM 2434 O O . LYS C 1 32 ? 7.696 -2.999 1.681 1.00 24.52 150 LYS D O 1
ATOM 2440 N N . LEU C 1 33 ? 7.545 -4.617 3.246 1.00 22.78 151 LEU D N 1
ATOM 2441 C CA . LEU C 1 33 ? 8.999 -4.812 3.328 1.00 22.28 151 LEU D CA 1
ATOM 2442 C C . LEU C 1 33 ? 9.585 -5.561 2.144 1.00 21.63 151 LEU D C 1
ATOM 2443 O O . LEU C 1 33 ? 8.892 -6.309 1.461 1.00 21.32 151 LEU D O 1
ATOM 2448 N N . PRO C 1 34 ? 10.907 -5.392 1.904 1.00 23.00 152 PRO D N 1
ATOM 2449 C CA . PRO C 1 34 ? 11.577 -6.177 0.882 1.00 22.87 152 PRO D CA 1
ATOM 2450 C C . PRO C 1 34 ? 11.401 -7.659 1.157 1.00 23.68 152 PRO D C 1
ATOM 2451 O O . PRO C 1 34 ? 11.354 -8.048 2.329 1.00 22.33 152 PRO D O 1
ATOM 2455 N N . LYS C 1 35 ? 11.321 -8.492 0.119 1.00 24.11 153 LYS D N 1
ATOM 2456 C CA . LYS C 1 35 ? 10.961 -9.885 0.330 1.00 24.61 153 LYS D CA 1
ATOM 2457 C C . LYS C 1 35 ? 12.086 -10.690 0.971 1.00 24.04 153 LYS D C 1
ATOM 2458 O O . LYS C 1 35 ? 11.839 -11.810 1.469 1.00 24.58 153 LYS D O 1
ATOM 2464 N N . ARG C 1 36 ? 13.294 -10.131 0.963 1.00 22.87 154 ARG D N 1
ATOM 2465 C CA . ARG C 1 36 ? 14.434 -10.761 1.618 1.00 22.26 154 ARG D CA 1
ATOM 2466 C C . ARG C 1 36 ? 14.385 -10.575 3.135 1.00 21.36 154 ARG D C 1
ATOM 2467 O O . ARG C 1 36 ? 15.215 -11.141 3.839 1.00 22.61 154 ARG D O 1
ATOM 2475 N N . VAL C 1 37 ? 13.476 -9.754 3.622 1.00 18.44 155 VAL D N 1
ATOM 2476 C CA . VAL C 1 37 ? 13.334 -9.534 5.059 1.00 18.32 155 VAL D CA 1
ATOM 2477 C C . VAL C 1 37 ? 12.400 -10.636 5.596 1.00 17.32 155 VAL D C 1
ATOM 2478 O O . VAL C 1 37 ? 11.313 -10.887 5.046 1.00 19.52 155 VAL D O 1
ATOM 2482 N N . HIS C 1 38 ? 12.847 -11.316 6.640 1.00 15.46 156 HIS D N 1
ATOM 2483 C CA . HIS C 1 38 ? 12.033 -12.356 7.290 1.00 14.29 156 HIS D CA 1
ATOM 2484 C C . HIS C 1 38 ? 11.683 -11.910 8.688 1.00 14.34 156 HIS D C 1
ATOM 2485 O O . HIS C 1 38 ? 12.292 -10.986 9.235 1.00 14.36 156 HIS D O 1
ATOM 2492 N N . ILE C 1 39 ? 10.620 -12.520 9.219 1.00 13.61 157 ILE D N 1
ATOM 2493 C CA . ILE C 1 39 ? 10.014 -12.100 10.482 1.00 12.61 157 ILE D CA 1
ATOM 2494 C C . ILE C 1 39 ? 9.940 -13.322 11.394 1.00 11.40 157 ILE D C 1
ATOM 2495 O O . ILE C 1 39 ? 9.418 -14.376 10.970 1.00 11.93 157 ILE D O 1
ATOM 2500 N N . ASN C 1 40 ? 10.484 -13.188 12.606 1.00 11.85 158 ASN D N 1
ATOM 2501 C CA . ASN C 1 40 ? 10.473 -14.246 13.628 1.00 11.53 158 ASN D CA 1
ATOM 2502 C C . ASN C 1 40 ? 9.550 -13.747 14.722 1.00 12.15 158 ASN D C 1
ATOM 2503 O O . ASN C 1 40 ? 9.757 -12.679 15.273 1.00 11.33 158 ASN D O 1
ATOM 2508 N N . VAL C 1 41 ? 8.524 -14.548 15.002 1.00 11.20 159 VAL D N 1
ATOM 2509 C CA . VAL C 1 41 ? 7.510 -14.238 16.017 1.00 11.92 159 VAL D CA 1
ATOM 2510 C C . VAL C 1 41 ? 7.928 -15.013 17.273 1.00 10.70 159 VAL D C 1
ATOM 2511 O O . VAL C 1 41 ? 7.883 -16.230 17.315 1.00 11.60 159 VAL D O 1
ATOM 2515 N N . ARG C 1 42 ? 8.294 -14.255 18.311 1.00 11.86 160 ARG D N 1
ATOM 2516 C CA . ARG C 1 42 ? 8.894 -14.767 19.517 1.00 12.05 160 ARG D CA 1
ATOM 2517 C C . ARG C 1 42 ? 7.946 -14.712 20.688 1.00 11.59 160 ARG D C 1
ATOM 2518 O O . ARG C 1 42 ? 7.459 -13.635 21.022 1.00 11.96 160 ARG D O 1
ATOM 2526 N N . GLY C 1 43 ? 7.738 -15.846 21.340 1.00 10.90 161 GLY D N 1
ATOM 2527 C CA . GLY C 1 43 ? 6.801 -15.886 22.462 1.00 11.92 161 GLY D CA 1
ATOM 2528 C C . GLY C 1 43 ? 7.550 -16.048 23.779 1.00 10.79 161 GLY D C 1
ATOM 2529 O O . GLY C 1 43 ? 8.631 -16.680 23.866 1.00 10.80 161 GLY D O 1
ATOM 2530 N N . PHE C 1 44 ? 6.963 -15.467 24.834 1.00 12.40 162 PHE D N 1
ATOM 2531 C CA . PHE C 1 44 ? 7.545 -15.478 26.160 1.00 12.90 162 PHE D CA 1
ATOM 2532 C C . PHE C 1 44 ? 6.469 -15.510 27.226 1.00 12.83 162 PHE D C 1
ATOM 2533 O O . PHE C 1 44 ? 5.312 -15.154 26.959 1.00 13.61 162 PHE D O 1
ATOM 2541 N N . THR C 1 45 ? 6.931 -15.854 28.435 1.00 12.19 163 THR D N 1
ATOM 2542 C CA . THR C 1 45 ? 6.094 -15.903 29.615 1.00 13.66 163 THR D CA 1
ATOM 2543 C C . THR C 1 45 ? 6.811 -15.238 30.802 1.00 13.08 163 THR D C 1
ATOM 2544 O O . THR C 1 45 ? 8.011 -15.005 30.786 1.00 13.34 163 THR D O 1
ATOM 2548 N N . ASP C 1 46 ? 6.036 -14.958 31.848 1.00 15.60 164 ASP D N 1
ATOM 2549 C CA . ASP C 1 46 ? 6.617 -14.676 33.149 1.00 15.98 164 ASP D CA 1
ATOM 2550 C C . ASP C 1 46 ? 7.110 -15.979 33.803 1.00 17.67 164 ASP D C 1
ATOM 2551 O O . ASP C 1 46 ? 7.175 -17.049 33.161 1.00 15.97 164 ASP D O 1
ATOM 2556 N N . ASP C 1 47 ? 7.495 -15.906 35.076 1.00 18.06 165 ASP D N 1
ATOM 2557 C CA . ASP C 1 47 ? 8.019 -17.075 35.810 1.00 21.66 165 ASP D CA 1
ATOM 2558 C C . ASP C 1 47 ? 7.039 -17.669 36.809 1.00 23.57 165 ASP D C 1
ATOM 2559 O O . ASP C 1 47 ? 7.445 -18.410 37.711 1.00 24.56 165 ASP D O 1
ATOM 2564 N N A THR C 1 48 ? 5.756 -17.342 36.645 0.50 24.41 166 THR D N 1
ATOM 2565 N N B THR C 1 48 ? 5.761 -17.372 36.642 0.50 24.63 166 THR D N 1
ATOM 2566 C CA A THR C 1 48 ? 4.684 -17.841 37.517 0.50 25.77 166 THR D CA 1
ATOM 2567 C CA B THR C 1 48 ? 4.763 -17.818 37.600 0.50 26.39 166 THR D CA 1
ATOM 2568 C C A THR C 1 48 ? 4.609 -19.359 37.405 0.50 26.98 166 THR D C 1
ATOM 2569 C C B THR C 1 48 ? 4.537 -19.314 37.435 0.50 27.35 166 THR D C 1
ATOM 2570 O O A THR C 1 48 ? 4.555 -19.885 36.302 0.50 26.37 166 THR D O 1
ATOM 2571 O O B THR C 1 48 ? 4.296 -19.780 36.322 0.50 26.86 166 THR D O 1
ATOM 2578 N N . PRO C 1 49 ? 4.614 -20.076 38.542 1.00 28.67 167 PRO D N 1
ATOM 2579 C CA . PRO C 1 49 ? 4.428 -21.527 38.416 1.00 30.06 167 PRO D CA 1
ATOM 2580 C C . PRO C 1 49 ? 3.096 -21.865 37.743 1.00 32.06 167 PRO D C 1
ATOM 2581 O O . PRO C 1 49 ? 2.085 -21.240 38.051 1.00 32.14 167 PRO D O 1
ATOM 2585 N N . LEU C 1 50 ? 3.105 -22.805 36.793 1.00 34.50 168 LEU D N 1
ATOM 2586 C CA . LEU C 1 50 ? 1.881 -23.151 36.043 1.00 35.91 168 LEU D CA 1
ATOM 2587 C C . LEU C 1 50 ? 0.909 -23.957 36.910 1.00 37.61 168 LEU D C 1
ATOM 2588 O O . LEU C 1 50 ? 1.282 -24.955 37.513 1.00 37.50 168 LEU D O 1
ATOM 2593 N N . VAL C 1 51 ? -0.326 -23.468 36.993 1.00 39.33 169 VAL D N 1
ATOM 2594 C CA . VAL C 1 51 ? -1.404 -24.132 37.731 1.00 40.38 169 VAL D CA 1
ATOM 2595 C C . VAL C 1 51 ? -2.721 -23.923 36.971 1.00 41.54 169 VAL D C 1
ATOM 2596 O O . VAL C 1 51 ? -2.882 -22.922 36.253 1.00 42.24 169 VAL D O 1
ATOM 2600 N N . LYS C 1 52 ? -3.646 -24.872 37.129 1.00 42.34 170 LYS D N 1
ATOM 2601 C CA . LYS C 1 52 ? -4.974 -24.803 36.504 1.00 42.73 170 LYS D CA 1
ATOM 2602 C C . LYS C 1 52 ? -4.879 -24.483 35.005 1.00 43.25 170 LYS D C 1
ATOM 2603 O O . LYS C 1 52 ? -5.622 -23.638 34.490 1.00 44.34 170 LYS D O 1
ATOM 2605 N N . THR C 1 53 ? -3.965 -25.168 34.312 1.00 43.32 171 THR D N 1
ATOM 2606 C CA . THR C 1 53 ? -3.680 -24.898 32.901 1.00 42.72 171 THR D CA 1
ATOM 2607 C C . THR C 1 53 ? -3.287 -26.173 32.135 1.00 42.64 171 THR D C 1
ATOM 2608 O O . THR C 1 53 ? -2.747 -27.119 32.717 1.00 42.61 171 THR D O 1
ATOM 2612 N N . ARG C 1 54 ? -3.550 -26.184 30.828 1.00 41.93 172 ARG D N 1
ATOM 2613 C CA . ARG C 1 54 ? -3.226 -27.345 29.981 1.00 41.80 172 ARG D CA 1
ATOM 2614 C C . ARG C 1 54 ? -1.741 -27.428 29.633 1.00 40.90 172 ARG D C 1
ATOM 2615 O O . ARG C 1 54 ? -1.236 -28.490 29.271 1.00 41.45 172 ARG D O 1
ATOM 2623 N N . PHE C 1 55 ? -1.048 -26.299 29.738 1.00 39.62 173 PHE D N 1
ATOM 2624 C CA . PHE C 1 55 ? 0.383 -26.232 29.443 1.00 38.26 173 PHE D CA 1
ATOM 2625 C C . PHE C 1 55 ? 1.222 -26.830 30.563 1.00 36.83 173 PHE D C 1
ATOM 2626 O O . PHE C 1 55 ? 1.014 -26.517 31.737 1.00 37.11 173 PHE D O 1
ATOM 2634 N N . LYS C 1 56 ? 2.185 -27.668 30.186 1.00 35.09 174 LYS D N 1
ATOM 2635 C CA . LYS C 1 56 ? 3.071 -28.330 31.129 1.00 33.64 174 LYS D CA 1
ATOM 2636 C C . LYS C 1 56 ? 4.438 -27.646 31.258 1.00 31.44 174 LYS D C 1
ATOM 2637 O O . LYS C 1 56 ? 5.292 -28.107 32.012 1.00 31.22 174 LYS D O 1
ATOM 2643 N N . SER C 1 57 ? 4.667 -26.571 30.502 1.00 28.02 175 SER D N 1
ATOM 2644 C CA . SER C 1 57 ? 5.893 -25.785 30.673 1.00 26.32 175 SER D CA 1
ATOM 2645 C C . SER C 1 57 ? 5.667 -24.376 30.159 1.00 23.67 175 SER D C 1
ATOM 2646 O O . SER C 1 57 ? 4.729 -24.128 29.386 1.00 22.89 175 SER D O 1
ATOM 2649 N N . HIS C 1 58 ? 6.544 -23.464 30.576 1.00 21.30 176 HIS D N 1
ATOM 2650 C CA . HIS C 1 58 ? 6.488 -22.107 30.036 1.00 20.31 176 HIS D CA 1
ATOM 2651 C C . HIS C 1 58 ? 6.822 -22.091 28.539 1.00 17.67 176 HIS D C 1
ATOM 2652 O O . HIS C 1 58 ? 6.273 -21.252 27.761 1.00 16.33 176 HIS D O 1
ATOM 2659 N N . TYR C 1 59 ? 7.716 -22.983 28.128 1.00 17.63 177 TYR D N 1
ATOM 2660 C CA . TYR C 1 59 ? 7.996 -23.104 26.691 1.00 16.98 177 TYR D CA 1
ATOM 2661 C C . TYR C 1 59 ? 6.747 -23.434 25.857 1.00 15.10 177 TYR D C 1
ATOM 2662 O O . TYR C 1 59 ? 6.552 -22.889 24.762 1.00 14.49 177 TYR D O 1
ATOM 2671 N N . GLU C 1 60 ? 5.889 -24.332 26.341 1.00 15.54 178 GLU D N 1
ATOM 2672 C CA . GLU C 1 60 ? 4.676 -24.671 25.628 1.00 17.51 178 GLU D CA 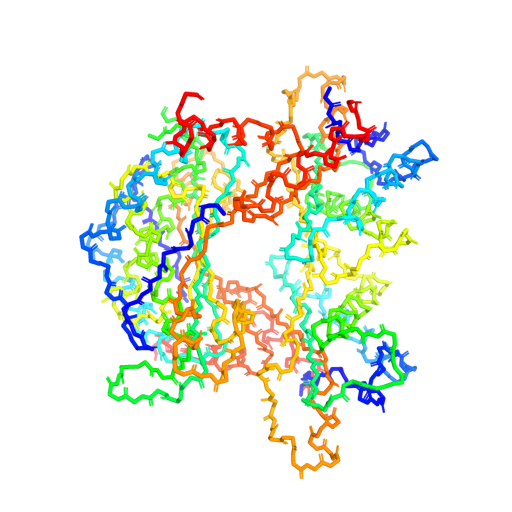1
ATOM 2673 C C . GLU C 1 60 ? 3.737 -23.456 25.476 1.00 16.37 178 GLU D C 1
ATOM 2674 O O . GLU C 1 60 ? 3.205 -23.191 24.417 1.00 16.44 178 GLU D O 1
ATOM 2680 N N . LEU C 1 61 ? 3.490 -22.750 26.583 1.00 16.17 179 LEU D N 1
ATOM 2681 C CA . LEU C 1 61 ? 2.634 -21.564 26.554 1.00 16.00 179 LEU D CA 1
ATOM 2682 C C . LEU C 1 61 ? 3.198 -20.494 25.623 1.00 13.76 179 LEU D C 1
ATOM 2683 O O . LEU C 1 61 ? 2.464 -19.947 24.824 1.00 13.31 179 LEU D O 1
ATOM 2688 N N . ALA C 1 62 ? 4.510 -20.268 25.710 1.00 13.43 180 ALA D N 1
ATOM 2689 C CA . ALA C 1 62 ? 5.139 -19.249 24.888 1.00 12.86 180 ALA D CA 1
ATOM 2690 C C . ALA C 1 62 ? 5.054 -19.638 23.397 1.00 12.30 180 ALA D C 1
ATOM 2691 O O . ALA C 1 62 ? 4.835 -18.796 22.533 1.00 12.63 180 ALA D O 1
ATOM 2693 N N . ALA C 1 63 ? 5.224 -20.925 23.140 1.00 13.19 181 ALA D N 1
ATOM 2694 C CA . ALA C 1 63 ? 5.097 -21.433 21.740 1.00 13.71 181 ALA D CA 1
ATOM 2695 C C . ALA C 1 63 ? 3.696 -21.233 21.199 1.00 13.61 181 ALA D C 1
ATOM 2696 O O . ALA C 1 63 ? 3.491 -20.765 20.060 1.00 13.85 181 ALA D O 1
ATOM 2698 N N . ASN C 1 64 ? 2.687 -21.545 22.016 1.00 14.29 182 ASN D N 1
ATOM 2699 C CA . ASN C 1 64 ? 1.315 -21.340 21.611 1.00 15.08 182 ASN D CA 1
ATOM 2700 C C . ASN C 1 64 ? 1.007 -19.873 21.321 1.00 13.43 182 ASN D C 1
ATOM 2701 O O . ASN C 1 64 ? 0.370 -19.557 20.343 1.00 13.96 182 ASN D O 1
ATOM 2706 N N . ARG C 1 65 ? 1.490 -18.966 22.175 1.00 12.91 183 ARG D N 1
ATOM 2707 C CA . ARG C 1 65 ? 1.357 -17.546 21.921 1.00 12.80 183 ARG D CA 1
ATOM 2708 C C . ARG C 1 65 ? 1.951 -17.115 20.577 1.00 1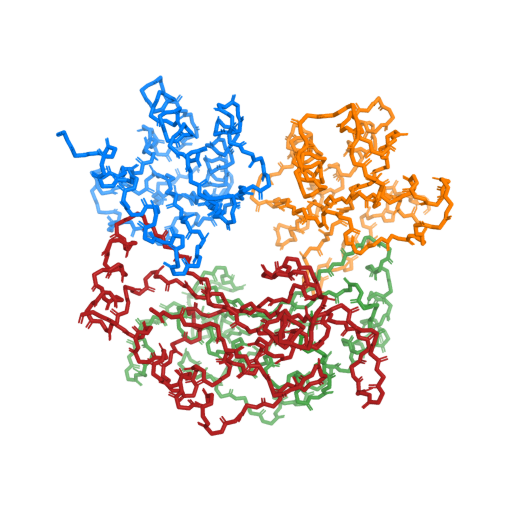2.58 183 ARG D C 1
ATOM 2709 O O . ARG C 1 65 ? 1.335 -16.466 19.761 1.00 12.10 183 ARG D O 1
ATOM 2717 N N . ALA C 1 66 ? 3.188 -17.523 20.369 1.00 11.97 184 ALA D N 1
ATOM 2718 C CA . ALA C 1 66 ? 3.897 -17.135 19.174 1.00 12.69 184 ALA D CA 1
ATOM 2719 C C . ALA C 1 66 ? 3.248 -17.737 17.913 1.00 11.70 184 ALA D C 1
ATOM 2720 O O . ALA C 1 66 ? 3.068 -17.024 16.911 1.00 12.31 184 ALA D O 1
ATOM 2722 N N . TYR C 1 67 ? 2.907 -19.014 17.971 1.00 12.83 185 TYR D N 1
ATOM 2723 C CA . TYR C 1 67 ? 2.231 -19.694 16.850 1.00 13.05 185 TYR D CA 1
ATOM 2724 C C . TYR C 1 67 ? 0.905 -19.009 16.490 1.00 13.61 185 TYR D C 1
ATOM 2725 O O . TYR C 1 67 ? 0.633 -18.692 15.329 1.00 13.07 185 TYR D O 1
ATOM 2734 N N . ARG C 1 68 ? 0.112 -18.686 17.510 1.00 13.83 186 ARG D N 1
ATOM 2735 C CA . ARG C 1 68 ? -1.166 -18.051 17.272 1.00 15.32 186 ARG D CA 1
ATOM 2736 C C . ARG C 1 68 ? -1.037 -16.640 16.667 1.00 13.63 186 ARG D C 1
ATOM 2737 O O . ARG C 1 68 ? -1.805 -16.225 15.755 1.00 14.51 186 ARG D O 1
ATOM 2745 N N . VAL C 1 69 ? -0.065 -15.852 17.144 1.00 12.23 187 VAL D N 1
ATOM 2746 C CA . VAL C 1 69 ? 0.180 -14.562 16.524 1.00 12.99 187 VAL D CA 1
ATOM 2747 C C . VAL C 1 69 ? 0.636 -14.731 15.074 1.00 11.91 187 VAL D C 1
ATOM 2748 O O . VAL C 1 69 ? 0.202 -14.008 14.207 1.00 12.35 187 VAL D O 1
ATOM 2752 N N . MET C 1 70 ? 1.528 -15.697 14.846 1.00 12.58 188 MET D N 1
ATOM 2753 C CA . MET C 1 70 ? 1.975 -15.996 13.472 1.00 13.27 188 MET D CA 1
ATOM 2754 C C . MET C 1 70 ? 0.780 -16.303 12.575 1.00 13.10 188 MET D C 1
ATOM 2755 O O . MET C 1 70 ? 0.703 -15.785 11.434 1.00 13.83 188 MET D O 1
ATOM 2760 N N . LYS C 1 71 ? -0.161 -17.110 13.067 1.00 14.41 189 LYS D N 1
ATOM 2761 C CA . LYS C 1 71 ? -1.353 -17.439 12.252 1.00 15.82 189 LYS D CA 1
ATOM 2762 C C . LYS C 1 71 ? -2.189 -16.217 11.903 1.00 15.46 189 LYS D C 1
ATOM 2763 O O . LYS C 1 71 ? -2.718 -16.129 10.803 1.00 17.27 189 LYS D O 1
ATOM 2769 N N . VAL C 1 72 ? -2.354 -15.290 12.850 1.00 14.60 190 VAL D N 1
ATOM 2770 C CA . VAL C 1 72 ? -3.075 -14.070 12.598 1.00 15.36 190 VAL D CA 1
ATOM 2771 C C . VAL C 1 72 ? -2.333 -13.224 11.544 1.00 15.21 190 VAL D C 1
ATOM 2772 O O . VAL C 1 72 ? -2.936 -12.624 10.674 1.00 15.53 190 VAL D O 1
ATOM 2776 N N . LEU C 1 73 ? -1.002 -13.164 11.612 1.00 14.67 191 LEU D N 1
ATOM 2777 C CA . LEU C 1 73 ? -0.261 -12.430 10.580 1.00 15.08 191 LEU D CA 1
ATOM 2778 C C . LEU C 1 73 ? -0.552 -13.012 9.192 1.00 14.10 191 LEU D C 1
ATOM 2779 O O . LEU C 1 73 ? -0.674 -12.268 8.209 1.00 15.54 191 LEU D O 1
ATOM 2784 N N . ILE C 1 74 ? -0.623 -14.335 9.124 1.00 16.48 192 ILE D N 1
ATOM 2785 C CA . ILE C 1 74 ? -0.909 -15.094 7.862 1.00 17.03 192 ILE D CA 1
ATOM 2786 C C . ILE C 1 74 ? -2.334 -14.781 7.423 1.00 18.60 192 ILE D C 1
ATOM 2787 O O . ILE C 1 74 ? -2.646 -14.653 6.240 1.00 17.98 192 ILE D O 1
ATOM 2792 N N . GLN C 1 75 ? -3.190 -14.601 8.399 1.00 19.30 193 GLN D N 1
ATOM 2793 C CA . GLN C 1 75 ? -4.585 -14.263 8.123 1.00 20.53 193 GLN D CA 1
ATOM 2794 C C . GLN C 1 75 ? -4.715 -12.931 7.405 1.00 21.80 193 GLN D C 1
ATOM 2795 O O . GLN C 1 75 ? -5.581 -12.748 6.524 1.00 23.86 193 GLN D O 1
ATOM 2801 N N . TYR C 1 76 ? -3.841 -11.994 7.770 1.00 21.86 194 TYR D N 1
ATOM 2802 C CA . TYR C 1 76 ? -3.779 -10.659 7.191 1.00 21.23 194 TYR D CA 1
ATOM 2803 C C . TYR C 1 76 ? -2.906 -10.577 5.930 1.00 21.12 194 TYR D C 1
ATOM 2804 O O . TYR C 1 76 ? -2.684 -9.493 5.420 1.00 21.65 194 TYR D O 1
ATOM 2813 N N . GLY C 1 77 ? -2.405 -11.699 5.463 1.00 20.44 195 GLY D N 1
ATOM 2814 C CA . GLY C 1 77 ? -1.718 -11.737 4.165 1.00 19.98 195 GLY D CA 1
ATOM 2815 C C . GLY C 1 77 ? -0.222 -11.934 4.170 1.00 19.88 195 GLY D C 1
ATOM 2816 O O . GLY C 1 77 ? 0.371 -12.034 3.095 1.00 20.58 195 GLY D O 1
ATOM 2817 N N . VAL C 1 78 ? 0.399 -11.959 5.341 1.00 18.80 196 VAL D N 1
ATOM 2818 C CA . VAL C 1 78 ? 1.841 -12.163 5.370 1.00 17.67 196 VAL D CA 1
ATOM 2819 C C . VAL C 1 78 ? 2.130 -13.548 4.808 1.00 17.20 196 VAL D C 1
ATOM 2820 O O . VAL C 1 78 ? 1.481 -14.529 5.190 1.00 17.91 196 VAL D O 1
ATOM 2824 N N . ASN C 1 79 ? 3.146 -13.647 3.953 1.00 18.02 197 ASN D N 1
ATOM 2825 C CA . ASN C 1 79 ? 3.498 -14.901 3.332 1.00 18.68 197 ASN D CA 1
ATOM 2826 C C . ASN C 1 79 ? 4.157 -15.858 4.340 1.00 16.80 197 ASN D C 1
ATOM 2827 O O . ASN C 1 79 ? 5.135 -15.455 5.006 1.00 17.32 197 ASN D O 1
ATOM 2832 N N . PRO C 1 80 ? 3.659 -17.101 4.453 1.00 16.37 198 PRO D N 1
ATOM 2833 C CA . PRO C 1 80 ? 4.334 -18.071 5.333 1.00 17.04 198 PRO D CA 1
ATOM 2834 C C . PRO C 1 80 ? 5.850 -18.202 5.063 1.00 16.60 198 PRO D C 1
ATOM 2835 O O . PRO C 1 80 ? 6.609 -18.459 5.990 1.00 15.92 198 PRO D O 1
ATOM 2839 N N . ASN C 1 81 ? 6.299 -17.992 3.824 1.00 17.05 199 ASN D N 1
ATOM 2840 C CA . ASN C 1 81 ? 7.740 -18.089 3.537 1.00 18.39 199 ASN D CA 1
ATOM 2841 C C . ASN C 1 81 ? 8.597 -17.040 4.253 1.00 19.19 199 ASN D C 1
ATOM 2842 O O . ASN C 1 81 ? 9.809 -17.259 4.413 1.00 21.29 199 ASN D O 1
ATOM 2847 N N . GLN C 1 82 ? 7.986 -15.930 4.673 1.00 17.53 200 GLN D N 1
ATOM 2848 C CA . GLN C 1 82 ? 8.725 -14.917 5.414 1.00 17.84 200 GLN D CA 1
ATOM 2849 C C . GLN C 1 82 ? 8.585 -15.069 6.904 1.00 17.07 200 GLN D C 1
ATOM 2850 O O . GLN C 1 82 ? 9.092 -14.244 7.611 1.00 19.10 200 GLN D O 1
ATOM 2856 N N . LEU C 1 83 ? 7.881 -16.089 7.369 1.00 15.00 201 LEU D N 1
ATOM 2857 C CA . LEU C 1 83 ? 7.595 -16.210 8.800 1.00 14.79 201 LEU D CA 1
ATOM 2858 C C . LEU C 1 83 ? 8.242 -17.428 9.461 1.00 14.47 201 LEU D C 1
ATOM 2859 O O . LEU C 1 83 ? 8.470 -18.498 8.855 1.00 15.07 201 LEU D O 1
ATOM 2864 N N . SER C 1 84 ? 8.472 -17.272 10.749 1.00 13.64 202 SER D N 1
ATOM 2865 C CA . SER C 1 84 ? 8.714 -18.344 11.667 1.00 12.49 202 SER D CA 1
ATOM 2866 C C . SER C 1 84 ? 8.303 -17.933 13.079 1.00 13.35 202 SER D C 1
ATOM 2867 O O . SER C 1 84 ? 8.070 -16.774 13.344 1.00 13.29 202 SER D O 1
ATOM 2870 N N . PHE C 1 85 ? 8.200 -18.920 13.949 1.00 13.31 203 PHE D N 1
ATOM 2871 C CA . PHE C 1 85 ? 7.920 -18.639 15.369 1.00 12.32 203 PHE D CA 1
ATOM 2872 C C . PHE C 1 85 ? 8.902 -19.361 16.281 1.00 13.44 203 PHE D C 1
ATOM 2873 O O . PHE C 1 85 ? 9.446 -20.435 15.965 1.00 13.59 203 PHE D O 1
ATOM 2881 N N . SER C 1 86 ? 9.116 -18.791 17.453 1.00 12.99 204 SER D N 1
ATOM 2882 C CA . SER C 1 86 ? 10.109 -19.311 18.361 1.00 13.41 204 SER D CA 1
ATOM 2883 C C . SER C 1 86 ? 9.592 -19.143 19.756 1.00 13.36 204 SER D C 1
ATOM 2884 O O . SER C 1 86 ? 8.978 -18.111 20.030 1.00 14.42 204 SER D O 1
ATOM 2887 N N . SER C 1 87 ? 9.823 -20.145 20.586 1.00 13.03 205 SER D N 1
ATOM 2888 C CA . SER C 1 87 ? 9.434 -20.079 22.016 1.00 13.22 205 SER D CA 1
ATOM 2889 C C . SER C 1 87 ? 10.639 -19.816 22.911 1.00 13.76 205 SER D C 1
ATOM 2890 O O . SER C 1 87 ? 11.640 -20.555 22.823 1.00 14.30 205 SER D O 1
ATOM 2893 N N . TYR C 1 88 ? 10.542 -18.804 23.793 1.00 13.62 206 TYR D N 1
ATOM 2894 C CA . TYR C 1 88 ? 11.595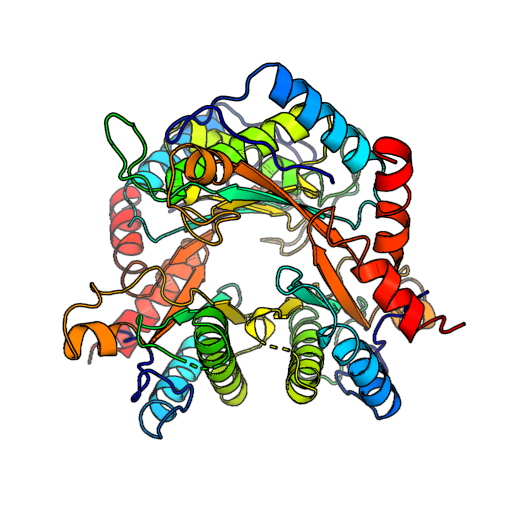 -18.466 24.747 1.00 14.55 206 TYR D CA 1
ATOM 2895 C C . TYR C 1 88 ? 11.190 -18.803 26.186 1.00 14.88 206 TYR D C 1
ATOM 2896 O O . TYR C 1 88 ? 11.974 -18.563 27.100 1.00 15.71 206 TYR D O 1
ATOM 2905 N N . GLY C 1 89 ? 9.976 -19.346 26.366 1.00 15.48 207 GLY D N 1
ATOM 2906 C CA . GLY C 1 89 ? 9.491 -19.703 27.693 1.00 16.42 207 GLY D CA 1
ATOM 2907 C C . GLY C 1 89 ? 9.625 -18.511 28.624 1.00 15.85 207 GLY D C 1
ATOM 2908 O O . GLY C 1 89 ? 9.266 -17.393 28.239 1.00 13.79 207 GLY D O 1
ATOM 2909 N N . SER C 1 90 ? 10.126 -18.790 29.829 1.00 17.04 208 SER D N 1
ATOM 2910 C CA . SER C 1 90 ? 10.284 -17.751 30.869 1.00 17.57 208 SER D CA 1
ATOM 2911 C 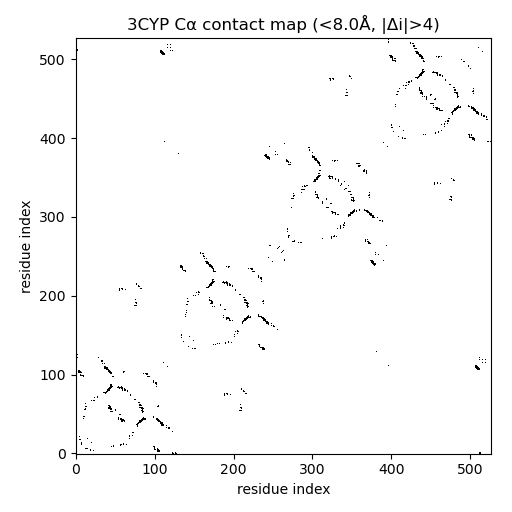C . SER C 1 90 ? 11.619 -16.992 30.780 1.00 18.31 208 SER D C 1
ATOM 2912 O O . SER C 1 90 ? 11.925 -16.130 31.624 1.00 19.15 208 SER D O 1
ATOM 2915 N N . THR C 1 91 ? 12.418 -17.281 29.756 1.00 19.48 209 THR D N 1
ATOM 2916 C CA . THR C 1 91 ? 13.721 -16.637 29.600 1.00 19.14 209 THR D CA 1
ATOM 2917 C C . THR C 1 91 ? 13.586 -15.240 29.033 1.00 18.97 209 THR D C 1
ATOM 2918 O O . THR C 1 91 ? 12.506 -14.843 28.545 1.00 18.39 209 THR D O 1
ATOM 2922 N N . ASN C 1 92 ? 14.669 -14.464 29.139 1.00 19.78 210 ASN D N 1
ATOM 2923 C CA . ASN C 1 92 ? 14.752 -13.162 28.521 1.00 19.29 210 ASN D CA 1
ATOM 2924 C C . ASN C 1 92 ? 13.568 -12.236 28.853 1.00 18.46 210 ASN D C 1
ATOM 2925 O O . ASN C 1 92 ? 13.013 -11.606 27.975 1.00 18.68 210 ASN D O 1
ATOM 2930 N N . PRO C 1 93 ? 13.249 -12.087 30.148 1.00 19.10 211 PRO D N 1
ATOM 2931 C CA . PRO C 1 93 ? 12.113 -11.222 30.509 1.00 19.86 211 PRO D CA 1
ATOM 2932 C C . PRO C 1 93 ? 12.448 -9.768 30.213 1.00 20.23 211 PRO D C 1
ATOM 2933 O O . PRO C 1 93 ? 13.620 -9.369 30.268 1.00 21.40 211 PRO D O 1
ATOM 2937 N N . ILE C 1 94 ? 11.422 -8.988 29.921 1.00 20.54 212 ILE D N 1
ATOM 2938 C CA . ILE C 1 94 ? 11.569 -7.571 29.695 1.00 22.34 212 ILE D CA 1
ATOM 2939 C C . ILE C 1 94 ? 11.546 -6.780 31.008 1.00 23.37 212 ILE D C 1
ATOM 2940 O O . ILE C 1 94 ? 12.071 -5.656 31.054 1.00 24.73 212 ILE D O 1
ATOM 2945 N N . ALA C 1 95 ? 10.907 -7.330 32.045 1.00 22.83 213 ALA D N 1
ATOM 2946 C CA . ALA C 1 95 ? 10.904 -6.694 33.375 1.00 21.84 213 ALA D CA 1
ATOM 2947 C C . ALA C 1 95 ? 11.231 -7.760 34.415 1.00 21.69 213 ALA D C 1
ATOM 2948 O O . ALA C 1 95 ? 11.019 -8.930 34.194 1.00 18.92 213 ALA D O 1
ATOM 2950 N N . PRO C 1 96 ? 11.784 -7.350 35.565 1.00 21.00 214 PRO D N 1
ATOM 2951 C CA . PRO C 1 96 ? 12.069 -8.363 36.546 1.00 20.35 214 PRO D CA 1
ATOM 2952 C C . PRO C 1 96 ? 10.771 -8.980 36.999 1.00 18.66 214 PRO D C 1
ATOM 2953 O O . PRO C 1 96 ? 9.761 -8.294 37.139 1.00 18.59 214 PRO D O 1
ATOM 2957 N N . ASN C 1 97 ? 10.783 -10.281 37.279 1.00 17.99 215 ASN D N 1
ATOM 2958 C CA . ASN C 1 97 ? 9.585 -10.935 37.751 1.00 18.68 215 ASN D CA 1
ATOM 2959 C C . ASN C 1 97 ? 9.408 -10.705 39.243 1.00 19.85 215 ASN D C 1
ATOM 2960 O O . ASN C 1 97 ? 9.653 -11.600 40.063 1.00 21.72 215 ASN D O 1
ATOM 2965 N N . ASP C 1 98 ? 8.999 -9.506 39.605 1.00 20.35 216 ASP D N 1
ATOM 2966 C CA . ASP C 1 98 ? 8.995 -9.152 41.049 1.00 20.05 216 ASP D CA 1
ATOM 2967 C C . ASP C 1 98 ? 7.727 -8.409 41.500 1.00 21.35 216 ASP D C 1
ATOM 2968 O O . ASP C 1 98 ? 7.696 -7.835 42.601 1.00 20.78 216 ASP D O 1
ATOM 2973 N N . SER C 1 99 ? 6.693 -8.431 40.667 1.00 20.77 217 SER D N 1
ATOM 2974 C CA . SER C 1 99 ? 5.418 -7.779 40.926 1.00 21.62 217 SER D CA 1
ATOM 2975 C C . SER C 1 99 ? 4.348 -8.349 39.992 1.00 21.99 217 SER D C 1
ATOM 2976 O O . SER C 1 99 ? 4.684 -9.009 38.983 1.00 21.99 217 SER D O 1
ATOM 2979 N N . LEU C 1 100 ? 3.080 -8.115 40.305 1.00 22.50 218 LEU D N 1
ATOM 2980 C CA . LEU C 1 100 ? 2.011 -8.587 39.407 1.00 22.98 218 LEU D CA 1
ATOM 2981 C C . LEU C 1 100 ? 2.148 -7.856 38.072 1.00 23.74 218 LEU D C 1
ATOM 2982 O O . LEU C 1 100 ? 2.060 -8.483 36.999 1.00 22.54 218 LEU D O 1
ATOM 2987 N N . GLU C 1 101 ? 2.414 -6.552 38.129 1.00 23.55 219 GLU D N 1
ATOM 2988 C CA . GLU C 1 101 ? 2.490 -5.726 36.925 1.00 23.47 219 GLU D CA 1
ATOM 2989 C C . GLU C 1 101 ? 3.635 -6.143 36.020 1.00 22.44 219 GLU D C 1
ATOM 2990 O O . GLU C 1 101 ? 3.449 -6.214 34.801 1.00 22.92 219 GLU D O 1
ATOM 2996 N N . ASN C 1 102 ? 4.820 -6.394 36.591 1.00 21.55 220 ASN D N 1
ATOM 2997 C CA . ASN C 1 102 ? 5.994 -6.737 35.790 1.00 20.87 220 ASN D CA 1
ATOM 2998 C C . ASN C 1 102 ? 5.878 -8.130 35.230 1.00 19.45 220 ASN D C 1
ATOM 2999 O O . ASN C 1 102 ? 6.289 -8.390 34.089 1.00 19.56 220 ASN D O 1
ATOM 3004 N N . ARG C 1 103 ? 5.315 -9.052 36.006 1.00 18.28 221 ARG D N 1
ATOM 3005 C CA . ARG C 1 103 ? 5.105 -10.387 35.444 1.00 18.64 221 ARG D CA 1
ATOM 3006 C C . ARG C 1 103 ? 4.149 -10.268 34.279 1.00 18.37 221 ARG D C 1
ATOM 3007 O O . ARG C 1 103 ? 4.329 -10.926 33.255 1.00 16.09 221 ARG D O 1
ATOM 3015 N N . MET C 1 104 ? 3.100 -9.467 34.434 1.00 20.30 222 MET D N 1
ATOM 3016 C CA . MET C 1 104 ? 2.134 -9.293 33.349 1.00 21.45 222 MET D CA 1
ATOM 3017 C C . MET C 1 104 ? 2.850 -8.883 32.048 1.00 19.79 222 MET D C 1
ATOM 3018 O O . MET C 1 104 ? 2.555 -9.460 30.986 1.00 19.80 222 MET D O 1
ATOM 3023 N N . LYS C 1 105 ? 3.816 -7.970 32.141 1.00 17.72 223 LYS D N 1
ATOM 3024 C CA . LYS C 1 105 ? 4.509 -7.422 30.974 1.00 18.62 223 LYS D CA 1
ATOM 3025 C C . LYS C 1 105 ? 5.337 -8.506 30.260 1.00 16.68 223 LYS D C 1
ATOM 3026 O O . LYS C 1 105 ? 5.624 -8.401 29.074 1.00 15.85 223 LYS D O 1
ATOM 3032 N N . ASN C 1 106 ? 5.760 -9.503 31.017 1.00 14.79 224 ASN D N 1
ATOM 3033 C CA . ASN C 1 106 ? 6.604 -10.570 30.447 1.00 15.32 224 ASN D CA 1
ATOM 3034 C C . ASN C 1 106 ? 5.831 -11.574 29.611 1.00 13.94 224 ASN D C 1
ATOM 3035 O O . ASN C 1 106 ? 6.426 -12.345 28.834 1.00 14.05 224 ASN D O 1
ATOM 3040 N N . ASN C 1 107 ? 4.505 -11.584 29.737 1.00 13.18 225 ASN D N 1
ATOM 3041 C CA . ASN C 1 107 ? 3.671 -12.467 28.964 1.00 13.14 225 ASN D CA 1
ATOM 3042 C C . ASN C 1 107 ? 3.375 -11.789 27.659 1.00 13.70 225 ASN D C 1
ATOM 3043 O O . ASN C 1 107 ? 2.412 -11.033 27.531 1.00 13.28 225 ASN D O 1
ATOM 3048 N N . ARG C 1 108 ? 4.186 -12.081 26.632 1.00 13.53 226 ARG D N 1
ATOM 3049 C CA . ARG C 1 108 ? 4.140 -11.267 25.424 1.00 13.09 226 ARG D CA 1
ATOM 3050 C C . ARG C 1 108 ? 4.705 -12.017 24.220 1.00 12.09 226 ARG D C 1
ATOM 3051 O O . ARG C 1 108 ? 5.390 -13.025 24.416 1.00 13.31 226 ARG D O 1
ATOM 3059 N N . VAL C 1 109 ? 4.390 -11.495 23.035 1.00 11.90 227 VAL D N 1
ATOM 3060 C CA . VAL C 1 109 ? 5.025 -11.896 21.782 1.00 11.64 227 VAL D CA 1
ATOM 3061 C C . VAL C 1 109 ? 5.721 -10.663 21.217 1.00 11.69 227 VAL D C 1
ATOM 3062 O O . VAL C 1 109 ? 5.154 -9.565 21.252 1.00 12.46 227 VAL D O 1
ATOM 3066 N N . GLU C 1 110 ? 6.965 -10.842 20.756 1.00 10.80 228 GLU D N 1
ATOM 3067 C CA . GLU C 1 110 ? 7.781 -9.782 20.139 1.00 12.58 228 GLU D CA 1
ATOM 3068 C C . GLU C 1 110 ? 8.040 -10.170 18.684 1.00 11.77 228 GLU D C 1
ATOM 3069 O O . GLU C 1 110 ? 8.167 -11.338 18.392 1.00 13.49 228 GLU D O 1
ATOM 3075 N N . ILE C 1 111 ? 8.115 -9.152 17.819 1.00 11.79 229 ILE D N 1
ATOM 3076 C CA . ILE C 1 111 ? 8.398 -9.352 16.414 1.00 12.77 229 ILE D CA 1
ATOM 3077 C C . ILE C 1 111 ? 9.860 -8.968 16.154 1.00 13.05 229 ILE D C 1
ATOM 3078 O O . ILE C 1 111 ? 10.260 -7.852 16.454 1.00 12.61 229 ILE D O 1
ATOM 3083 N N . PHE C 1 112 ? 10.620 -9.923 15.644 1.00 12.88 230 PHE D N 1
ATOM 3084 C CA . PHE C 1 112 ? 11.986 -9.677 15.169 1.00 12.85 230 PHE D CA 1
ATOM 3085 C C . PHE C 1 112 ? 12.087 -9.692 13.646 1.00 13.12 230 PHE D C 1
ATOM 3086 O O . PHE C 1 112 ? 11.580 -10.588 12.983 1.00 14.59 230 PHE D O 1
ATOM 3094 N N . PHE C 1 113 ? 12.835 -8.728 13.105 1.00 14.17 231 PHE D N 1
ATOM 3095 C CA . PHE C 1 113 ? 13.126 -8.646 11.681 1.00 13.95 231 PHE D CA 1
ATOM 3096 C C . PHE C 1 113 ? 14.510 -9.169 11.415 1.00 13.32 231 PHE D C 1
ATOM 3097 O O . PHE C 1 113 ? 15.423 -8.911 12.177 1.00 13.58 231 PHE D O 1
ATOM 3105 N N . SER C 1 114 ? 14.619 -9.930 10.345 1.00 12.89 232 SER D N 1
ATOM 3106 C CA . SER C 1 114 ? 15.893 -10.465 9.826 1.00 13.34 232 SER D CA 1
ATOM 3107 C C . SER C 1 114 ? 16.133 -9.709 8.515 1.00 13.76 232 SER D C 1
ATOM 3108 O O . SER C 1 114 ? 15.406 -9.880 7.552 1.00 14.18 232 SER D O 1
ATOM 3111 N N . THR C 1 115 ? 17.199 -8.921 8.472 1.00 13.50 233 THR D N 1
ATOM 3112 C CA . THR C 1 115 ? 17.389 -7.963 7.381 1.00 14.04 233 THR D CA 1
ATOM 3113 C C . THR C 1 115 ? 18.884 -7.683 7.154 1.00 14.21 233 THR D C 1
ATOM 3114 O O . THR C 1 115 ? 19.669 -7.651 8.108 1.00 14.28 233 THR D O 1
ATOM 3118 N N . ASP C 1 116 ? 19.247 -7.482 5.883 1.00 15.22 234 ASP D N 1
ATOM 3119 C CA . ASP C 1 116 ? 20.574 -6.942 5.597 1.00 15.98 234 ASP D CA 1
ATOM 3120 C C . ASP C 1 116 ? 20.649 -5.447 5.872 1.00 16.95 234 ASP D C 1
ATOM 3121 O O . ASP C 1 116 ? 19.673 -4.802 6.210 1.00 16.00 234 ASP D O 1
ATOM 3126 N N . ALA C 1 117 ? 21.857 -4.901 5.846 1.00 18.05 235 ALA D N 1
ATOM 3127 C CA . ALA C 1 117 ? 22.049 -3.496 6.185 1.00 19.02 235 ALA D CA 1
ATOM 3128 C C . ALA C 1 117 ? 21.255 -2.551 5.261 1.00 19.17 235 ALA D C 1
ATOM 3129 O O . ALA C 1 117 ? 20.742 -1.518 5.708 1.00 21.52 235 ALA D O 1
ATOM 3131 N N . ASN C 1 118 ? 21.150 -2.876 3.987 1.00 19.55 236 ASN D N 1
ATOM 3132 C CA . ASN C 1 118 ? 20.498 -1.975 3.047 1.00 19.99 236 ASN D CA 1
ATOM 3133 C C . ASN C 1 118 ? 18.979 -1.973 3.210 1.00 20.63 236 ASN D C 1
ATOM 3134 O O . ASN C 1 118 ? 18.353 -0.894 3.224 1.00 21.73 236 ASN D O 1
ATOM 3139 N N . ASP C 1 119 ? 18.399 -3.166 3.369 1.00 20.06 237 ASP D N 1
ATOM 3140 C CA . ASP C 1 119 ? 16.954 -3.291 3.593 1.00 20.42 237 ASP D CA 1
ATOM 3141 C C . ASP C 1 119 ? 16.557 -2.691 4.925 1.00 20.78 237 ASP D C 1
ATOM 3142 O O . ASP C 1 119 ? 15.434 -2.236 5.084 1.00 20.55 237 ASP D O 1
ATOM 3147 N N . LEU C 1 120 ? 17.486 -2.663 5.878 1.00 21.18 238 LEU D N 1
ATOM 3148 C CA . LEU C 1 120 ? 17.189 -2.147 7.210 1.00 22.09 238 LEU D CA 1
ATOM 3149 C C . LEU C 1 120 ? 16.740 -0.687 7.111 1.00 23.04 238 LEU D C 1
ATOM 3150 O O . LEU C 1 120 ? 15.809 -0.282 7.800 1.00 22.67 238 LEU D O 1
ATOM 3155 N N . SER C 1 121 ? 17.406 0.114 6.257 1.00 23.92 239 SER D N 1
ATOM 3156 C CA . SER C 1 121 ? 16.980 1.479 5.994 1.00 24.72 239 SER D CA 1
ATOM 3157 C C . SER C 1 121 ? 15.525 1.549 5.515 1.00 24.47 239 SER D C 1
ATOM 3158 O O . SER C 1 121 ? 14.772 2.396 5.972 1.00 26.50 239 SER D O 1
ATOM 3161 N N . LYS C 1 122 ? 15.144 0.659 4.601 1.00 24.64 240 LYS D N 1
ATOM 3162 C CA . LYS C 1 122 ? 13.763 0.637 4.072 1.00 24.75 240 LYS D CA 1
ATOM 3163 C C . LYS C 1 122 ? 12.789 0.274 5.191 1.00 24.00 240 LYS D C 1
ATOM 3164 O O . LYS C 1 122 ? 11.726 0.889 5.353 1.00 25.16 240 LYS D O 1
ATOM 3170 N N . ILE C 1 123 ? 13.172 -0.682 6.023 1.00 23.08 241 ILE D N 1
ATOM 3171 C CA . ILE C 1 123 ? 12.284 -1.037 7.143 1.00 21.67 241 ILE D CA 1
ATOM 3172 C C . ILE C 1 123 ? 12.092 0.163 8.073 1.00 21.34 241 ILE D C 1
ATOM 3173 O O . ILE C 1 123 ? 10.976 0.454 8.522 1.00 21.28 241 ILE D O 1
ATOM 3178 N N . HIS C 1 124 ? 13.176 0.881 8.365 1.00 22.32 242 HIS D N 1
ATOM 3179 C CA . HIS C 1 124 ? 13.135 1.996 9.293 1.00 23.64 242 HIS D CA 1
ATOM 3180 C C . HIS C 1 124 ? 12.142 3.059 8.824 1.00 24.20 242 HIS D C 1
ATOM 3181 O O . HIS C 1 124 ? 11.332 3.546 9.607 1.00 24.33 242 HIS D O 1
ATOM 3188 N N A SER C 1 125 ? 12.218 3.410 7.549 0.50 24.94 243 SER D N 1
ATOM 3189 N N B SER C 1 125 ? 12.251 3.419 7.551 0.50 24.87 243 SER D N 1
ATOM 3190 C CA A SER C 1 125 ? 11.321 4.429 6.985 0.50 25.01 243 SER D CA 1
ATOM 3191 C CA B SER C 1 125 ? 11.337 4.383 6.915 0.50 24.94 243 SER D CA 1
ATOM 3192 C C A SER C 1 125 ? 9.854 3.973 6.985 0.50 25.40 243 SER D C 1
ATOM 3193 C C B SER C 1 125 ? 9.880 3.950 7.045 0.50 25.33 243 SER D C 1
ATOM 3194 O O A SER C 1 125 ? 8.962 4.769 7.275 0.50 25.56 243 SER D O 1
ATOM 3195 O O B SER C 1 125 ? 9.029 4.733 7.482 0.50 25.24 243 SER D O 1
ATOM 3200 N N . ILE C 1 126 ? 9.615 2.699 6.679 1.00 25.13 244 ILE D N 1
ATOM 3201 C CA . ILE C 1 126 ? 8.251 2.115 6.774 1.00 24.97 244 ILE D CA 1
ATOM 3202 C C . ILE C 1 126 ? 7.743 2.138 8.228 1.00 25.96 244 ILE D C 1
ATOM 3203 O O . ILE C 1 126 ? 6.590 2.528 8.501 1.00 26.35 244 ILE D O 1
ATOM 3208 N N . LEU C 1 127 ? 8.583 1.720 9.170 1.00 25.27 245 LEU D N 1
ATOM 3209 C CA . LEU C 1 127 ? 8.210 1.800 10.575 1.00 25.86 245 LEU D CA 1
ATOM 3210 C C . LEU C 1 127 ? 7.890 3.229 11.004 1.00 26.62 245 LEU D C 1
ATOM 3211 O O . LEU C 1 127 ? 6.884 3.473 11.689 1.00 27.02 245 LEU D O 1
ATOM 3216 N N . ASP C 1 128 ? 8.719 4.167 10.558 1.00 28.03 246 ASP D N 1
ATOM 3217 C CA . ASP C 1 128 ? 8.529 5.581 10.859 1.00 29.31 246 ASP D CA 1
ATOM 3218 C C . ASP C 1 128 ? 7.253 6.127 10.232 1.00 30.19 246 ASP D C 1
ATOM 3219 O O . ASP C 1 128 ? 6.488 6.794 10.918 1.00 31.78 246 ASP D O 1
ATOM 3224 N N . ASN C 1 129 ? 7.016 5.842 8.954 1.00 31.20 247 ASN D N 1
ATOM 3225 C CA . ASN C 1 129 ? 5.791 6.299 8.285 1.00 31.51 247 ASN D CA 1
ATOM 3226 C C . ASN C 1 129 ? 4.531 5.806 9.018 1.00 32.40 247 ASN D C 1
ATOM 3227 O O . ASN C 1 129 ? 3.531 6.525 9.123 1.00 32.89 247 ASN D O 1
ATOM 3232 N N . GLU C 1 130 ? 4.578 4.584 9.552 1.00 32.36 248 GLU D N 1
ATOM 3233 C CA . GLU C 1 130 ? 3.411 4.023 10.246 1.00 32.57 248 GLU D CA 1
ATOM 3234 C C . GLU C 1 130 ? 3.284 4.525 11.682 1.00 32.59 248 GLU D C 1
ATOM 3235 O O . GLU C 1 130 ? 2.196 4.922 12.109 1.00 32.37 248 GLU D O 1
ATOM 3241 N N . PHE C 1 131 ? 4.382 4.483 12.436 1.00 32.85 249 PHE D N 1
ATOM 3242 C CA . PHE C 1 131 ? 4.348 4.748 13.865 1.00 33.35 249 PHE D CA 1
ATOM 3243 C C . PHE C 1 131 ? 4.889 6.112 14.272 1.00 34.35 249 PHE D C 1
ATOM 3244 O O . PHE C 1 131 ? 4.672 6.535 15.404 1.00 34.81 249 PHE D O 1
ATOM 3252 N N . ASN C 1 132 ? 5.563 6.804 13.351 1.00 35.21 250 ASN D N 1
ATOM 3253 C CA . ASN C 1 132 ? 6.188 8.108 13.603 1.00 35.85 250 ASN D CA 1
ATOM 3254 C C . ASN C 1 132 ? 5.964 9.099 12.455 1.00 35.70 250 ASN D C 1
ATOM 3255 O O . ASN C 1 132 ? 4.825 9.368 12.066 1.00 35.49 250 ASN D O 1
ATOM 3260 N N . GLY D 1 1 ? 8.658 -47.512 6.590 1.00 33.01 119 GLY E N 1
ATOM 3261 C CA . GLY D 1 1 ? 8.554 -46.516 7.693 1.00 33.09 119 GLY E CA 1
ATOM 3262 C C . GLY D 1 1 ? 7.843 -45.265 7.242 1.00 32.96 119 GLY E C 1
ATOM 3263 O O . GLY D 1 1 ? 6.954 -45.320 6.387 1.00 34.47 119 GLY E O 1
ATOM 3264 N N . ILE D 1 2 ? 8.242 -44.124 7.800 1.00 32.61 120 ILE E N 1
ATOM 3265 C CA . ILE D 1 2 ? 7.635 -42.850 7.435 1.00 31.50 120 ILE E CA 1
ATOM 3266 C C . ILE D 1 2 ? 7.942 -42.458 5.979 1.00 30.75 120 ILE E C 1
ATOM 3267 O O . ILE D 1 2 ? 9.103 -42.400 5.561 1.00 30.77 120 ILE E O 1
ATOM 3272 N N . ASP D 1 3 ? 6.874 -42.205 5.220 1.00 29.34 121 ASP E N 1
ATOM 3273 C CA . ASP D 1 3 ? 6.963 -41.752 3.837 1.00 27.88 121 ASP E CA 1
ATOM 3274 C C . ASP D 1 3 ? 6.769 -40.253 3.869 1.00 25.37 121 ASP E C 1
ATOM 3275 O O . ASP D 1 3 ? 6.075 -39.761 4.753 1.00 25.25 121 ASP E O 1
ATOM 3280 N N . PRO D 1 4 ? 7.358 -39.536 2.915 1.00 23.37 122 PRO E N 1
ATOM 3281 C CA . PRO D 1 4 ? 7.017 -38.112 2.827 1.00 22.08 122 PRO E CA 1
ATOM 3282 C C . PRO D 1 4 ? 5.548 -37.920 2.527 1.00 21.82 122 PRO E C 1
ATOM 3283 O O . PRO D 1 4 ? 4.894 -38.819 2.020 1.00 22.18 122 PRO E O 1
ATOM 3287 N N . PHE D 1 5 ? 5.055 -36.742 2.867 1.00 19.58 123 PHE E N 1
ATOM 3288 C CA . PHE D 1 5 ? 3.699 -36.324 2.508 1.00 20.18 123 PHE E CA 1
ATOM 3289 C C . PHE D 1 5 ? 3.756 -35.739 1.110 1.00 20.57 123 PHE E C 1
ATOM 3290 O O . PHE D 1 5 ? 4.404 -34.746 0.870 1.00 17.59 123 PHE E O 1
ATOM 3298 N N . THR D 1 6 ? 3.113 -36.412 0.159 1.00 23.11 124 THR E N 1
ATOM 3299 C CA . THR D 1 6 ? 3.298 -36.104 -1.245 1.00 24.67 124 THR E CA 1
ATOM 3300 C C . THR D 1 6 ? 2.027 -35.484 -1.724 1.00 25.78 124 THR E C 1
ATOM 3301 O O . THR D 1 6 ? 0.959 -36.064 -1.543 1.00 27.74 124 THR E O 1
ATOM 3305 N N . PHE D 1 7 ? 2.141 -34.340 -2.380 1.00 26.32 125 PHE E N 1
ATOM 3306 C CA . PHE D 1 7 ? 0.992 -33.550 -2.786 1.00 27.38 125 PHE E CA 1
ATOM 3307 C C . PHE D 1 7 ? 0.424 -33.983 -4.146 1.00 29.39 125 PHE E C 1
ATOM 3308 O O . PHE D 1 7 ? 1.040 -34.756 -4.877 1.00 30.75 125 PHE E O 1
ATOM 3316 N N . GLU D 1 8 ? -0.760 -33.470 -4.428 1.00 30.99 126 GLU E N 1
ATOM 3317 C CA . GLU D 1 8 ? -1.614 -33.959 -5.511 1.00 32.28 126 GLU E CA 1
ATOM 3318 C C . GLU D 1 8 ? -1.170 -33.581 -6.899 1.00 32.27 126 GLU E C 1
ATOM 3319 O O . GLU D 1 8 ? -1.397 -34.331 -7.859 1.00 33.47 126 GLU E O 1
ATOM 3325 N N . ASN D 1 9 ? -0.588 -32.400 -7.020 1.00 31.09 127 ASN E N 1
ATOM 3326 C CA . ASN D 1 9 ? -0.036 -31.984 -8.274 1.00 29.84 127 A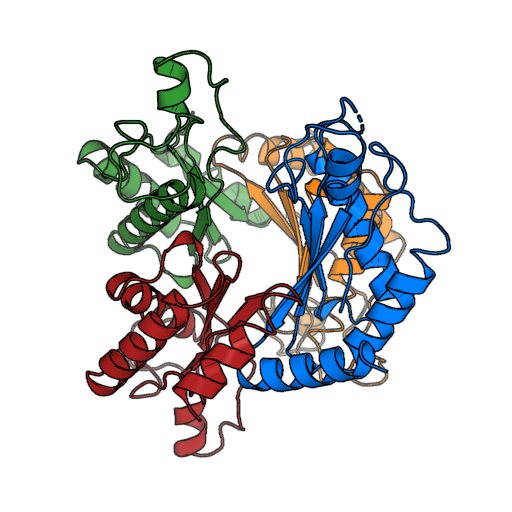SN E CA 1
ATOM 3327 C C . ASN D 1 9 ? 1.040 -30.968 -8.019 1.00 29.13 127 ASN E C 1
ATOM 3328 O O . ASN D 1 9 ? 1.228 -30.535 -6.864 1.00 27.84 127 ASN E O 1
ATOM 3333 N N . ALA D 1 10 ? 1.743 -30.581 -9.076 1.00 28.35 128 ALA E N 1
ATOM 3334 C CA . ALA D 1 10 ? 2.983 -29.814 -8.980 1.00 28.78 128 ALA E CA 1
ATOM 3335 C C . ALA D 1 10 ? 2.841 -28.459 -8.308 1.00 29.42 128 ALA E C 1
ATOM 3336 O O . ALA D 1 10 ? 3.803 -27.946 -7.748 1.00 30.07 128 ALA E O 1
ATOM 3338 N N . THR D 1 11 ? 1.662 -27.863 -8.404 1.00 28.23 129 THR E N 1
ATOM 3339 C CA . THR D 1 11 ? 1.473 -26.501 -7.937 1.00 28.55 129 THR E CA 1
ATOM 3340 C C . THR D 1 11 ? 0.533 -26.416 -6.746 1.00 27.84 129 THR E C 1
ATOM 3341 O O . THR D 1 11 ? 0.150 -25.305 -6.331 1.00 28.95 129 THR E O 1
ATOM 3345 N N . SER D 1 12 ? 0.127 -27.557 -6.200 1.00 26.35 130 SER E N 1
ATOM 3346 C CA . SER D 1 12 ? -0.905 -27.586 -5.171 1.00 26.37 130 SER E CA 1
ATOM 3347 C C . SER D 1 12 ? -0.266 -27.651 -3.786 1.00 25.44 130 SER E C 1
ATOM 3348 O O . SER D 1 12 ? 0.739 -28.358 -3.604 1.00 23.34 130 SER E O 1
ATOM 3351 N N . ASP D 1 13 ? -0.825 -26.890 -2.842 1.00 25.06 131 ASP E N 1
ATOM 3352 C CA . ASP D 1 13 ? -0.568 -27.129 -1.404 1.00 26.48 131 ASP E CA 1
ATOM 3353 C C . ASP D 1 13 ? -1.721 -27.820 -0.666 1.00 26.96 131 ASP E C 1
ATOM 3354 O O . ASP D 1 13 ? -1.723 -27.896 0.563 1.00 26.87 131 ASP E O 1
ATOM 3359 N N . ALA D 1 14 ? -2.695 -28.339 -1.413 1.00 27.89 132 ALA E N 1
ATOM 3360 C CA . ALA D 1 14 ? -3.860 -29.011 -0.837 1.00 29.12 132 ALA E CA 1
ATOM 3361 C C . ALA D 1 14 ? -3.551 -30.331 -0.138 1.00 29.67 132 ALA E C 1
ATOM 3362 O O . ALA D 1 14 ? -2.737 -31.095 -0.627 1.00 30.31 132 ALA E O 1
ATOM 3364 N N . ILE D 1 15 ? -4.253 -30.584 0.968 1.00 31.33 133 ILE E N 1
ATOM 3365 C CA . ILE D 1 15 ? -4.082 -31.778 1.804 1.00 32.26 133 ILE E CA 1
ATOM 3366 C C . ILE D 1 15 ? -5.339 -32.686 1.702 1.00 33.22 133 ILE E C 1
ATOM 3367 O O . ILE D 1 15 ? -6.367 -32.418 2.357 1.00 34.23 133 ILE E O 1
ATOM 3372 N N . ASN D 1 16 ? -5.228 -33.705 0.839 1.00 34.21 134 ASN E N 1
ATOM 3373 C CA . ASN D 1 16 ? -6.148 -34.879 0.728 1.00 35.19 134 ASN E CA 1
ATOM 3374 C C . ASN D 1 16 ? -6.664 -35.474 2.023 1.00 35.86 134 ASN E C 1
ATOM 3375 O O . ASN D 1 16 ? -5.991 -35.433 3.045 1.00 35.47 134 ASN E O 1
ATOM 3380 N N . GLN D 1 17 ? -7.832 -36.109 1.960 1.00 36.35 135 GLN E N 1
ATOM 3381 C CA . GLN D 1 17 ? -8.261 -36.950 3.067 1.00 36.12 135 GLN E CA 1
ATOM 3382 C C . GLN D 1 17 ? -7.249 -38.083 3.318 1.00 35.55 135 GLN E C 1
ATOM 3383 O O . GLN D 1 17 ? -6.979 -38.416 4.464 1.00 35.73 135 GLN E O 1
ATOM 3389 N N . ASP D 1 18 ? -6.696 -38.667 2.259 1.00 35.18 136 ASP E N 1
ATOM 3390 C CA . ASP D 1 18 ? -5.638 -39.680 2.396 1.00 35.24 136 ASP E CA 1
ATOM 3391 C C . ASP D 1 18 ? -4.441 -39.140 3.191 1.00 34.32 136 ASP E C 1
ATOM 3392 O O . ASP D 1 18 ? -4.015 -39.754 4.187 1.00 34.01 136 ASP E O 1
ATOM 3397 N N . MET D 1 19 ? -3.921 -37.992 2.751 1.00 33.12 137 MET E N 1
ATOM 3398 C CA . MET D 1 19 ? -2.799 -37.326 3.444 1.00 32.67 137 MET E CA 1
ATOM 3399 C C . MET D 1 19 ? -3.164 -36.878 4.836 1.00 31.98 137 MET E C 1
ATOM 3400 O O . MET D 1 19 ? -2.339 -36.956 5.742 1.00 31.27 137 MET E O 1
ATOM 3405 N N . MET D 1 20 ? -4.370 -36.348 4.992 1.00 30.61 138 MET E N 1
ATOM 3406 C CA . MET D 1 20 ? -4.854 -35.965 6.301 1.00 30.39 138 MET E CA 1
ATOM 3407 C C . MET D 1 20 ? -4.738 -37.145 7.249 1.00 29.42 138 MET E C 1
ATOM 3408 O O . MET D 1 20 ? -4.259 -36.978 8.367 1.00 29.26 138 MET E O 1
ATOM 3413 N N . LEU D 1 21 ? -5.192 -38.329 6.823 1.00 27.46 139 LEU E N 1
ATOM 3414 C CA . LEU D 1 21 ? -5.151 -39.503 7.708 1.00 27.22 139 LEU E CA 1
ATOM 3415 C C . LEU D 1 21 ? -3.711 -39.872 8.066 1.00 26.19 139 LEU E C 1
ATOM 3416 O O . LEU D 1 21 ? -3.415 -40.236 9.214 1.00 26.48 139 LEU E O 1
ATOM 3421 N N . TYR D 1 22 ? -2.833 -39.825 7.075 1.00 26.17 140 TYR E N 1
ATOM 3422 C CA . TYR D 1 22 ? -1.431 -40.148 7.282 1.00 25.38 140 TYR E CA 1
ATOM 3423 C C . TYR D 1 22 ? -0.770 -39.103 8.206 1.00 24.98 140 TYR E C 1
ATOM 3424 O O . TYR D 1 22 ? -0.060 -39.471 9.133 1.00 23.57 140 TYR E O 1
ATOM 3433 N N . ILE D 1 23 ? -1.051 -37.817 8.003 1.00 24.12 141 ILE E N 1
ATOM 3434 C CA . ILE D 1 23 ? -0.513 -36.807 8.934 1.00 24.62 141 ILE E CA 1
ATOM 3435 C C . ILE D 1 23 ? -0.977 -37.037 10.360 1.00 23.76 141 ILE E C 1
ATOM 3436 O O . ILE D 1 23 ? -0.186 -36.943 11.280 1.00 23.92 141 ILE E O 1
ATOM 3441 N N . GLU D 1 24 ? -2.262 -37.369 10.550 1.00 24.32 142 GLU E N 1
ATOM 3442 C CA . GLU D 1 24 ? -2.775 -37.702 11.873 1.00 24.52 142 GLU E CA 1
ATOM 3443 C C . GLU D 1 24 ? -2.021 -38.859 12.495 1.00 23.48 142 GLU E C 1
ATOM 3444 O O . GLU D 1 24 ? -1.761 -38.891 13.713 1.00 23.62 142 GLU E O 1
ATOM 3450 N N . ARG D 1 25 ? -1.723 -39.871 11.677 1.00 23.14 143 ARG E N 1
ATOM 3451 C CA . ARG D 1 25 ? -1.008 -41.027 12.172 1.00 23.32 143 ARG E CA 1
ATOM 3452 C C . ARG D 1 25 ? 0.362 -40.595 12.688 1.00 21.75 143 ARG E C 1
ATOM 3453 O O . ARG D 1 25 ? 0.825 -41.026 13.747 1.00 22.81 143 ARG E O 1
ATOM 3461 N N . ILE D 1 26 ? 1.024 -39.762 11.899 1.00 20.93 144 ILE E N 1
ATOM 3462 C CA . ILE D 1 26 ? 2.348 -39.270 12.261 1.00 20.16 144 ILE E CA 1
ATOM 3463 C C . ILE D 1 26 ? 2.275 -38.367 13.496 1.00 19.50 144 ILE E C 1
ATOM 3464 O O . ILE D 1 26 ? 3.126 -38.424 14.361 1.00 18.45 144 ILE E O 1
ATOM 3469 N N . ALA D 1 27 ? 1.232 -37.553 13.589 1.00 19.02 145 ALA E N 1
ATOM 3470 C CA . ALA D 1 27 ? 1.016 -36.737 14.779 1.00 19.96 145 ALA E CA 1
ATOM 3471 C C . ALA D 1 27 ? 0.965 -37.573 16.051 1.00 19.78 145 ALA E C 1
ATOM 3472 O O . ALA D 1 27 ? 1.504 -37.188 17.069 1.00 19.26 145 ALA E O 1
ATOM 3474 N N . LYS D 1 28 ? 0.262 -38.706 16.013 1.00 20.93 146 LYS E N 1
ATOM 3475 C CA . LYS D 1 28 ? 0.161 -39.583 17.172 1.00 22.21 146 LYS E CA 1
ATOM 3476 C C . LYS D 1 28 ? 1.485 -40.197 17.570 1.00 22.35 146 LYS E C 1
ATOM 3477 O O . LYS D 1 28 ? 1.787 -40.316 18.756 1.00 22.48 146 LYS E O 1
ATOM 3483 N N . ILE D 1 29 ? 2.292 -40.544 16.571 1.00 22.04 147 ILE E N 1
ATOM 3484 C CA . ILE D 1 29 ? 3.605 -41.075 16.816 1.00 21.94 147 ILE E CA 1
ATOM 3485 C C . ILE D 1 29 ? 4.496 -40.014 17.448 1.00 19.67 147 ILE E C 1
ATOM 3486 O O . ILE D 1 29 ? 5.163 -40.252 18.448 1.00 19.68 147 ILE E O 1
ATOM 3491 N N . ILE D 1 30 ? 4.457 -38.798 16.909 1.00 19.33 148 ILE E N 1
ATOM 3492 C CA . ILE D 1 30 ? 5.241 -37.715 17.457 1.00 19.77 148 ILE E CA 1
ATOM 3493 C C . ILE D 1 30 ? 4.928 -37.477 18.935 1.00 20.43 148 ILE E C 1
ATOM 3494 O O . ILE D 1 30 ? 5.828 -37.251 19.754 1.00 20.92 148 ILE E O 1
ATOM 3499 N N . GLN D 1 31 ? 3.647 -37.577 19.302 1.00 20.45 149 GLN E N 1
ATOM 3500 C CA . GLN D 1 31 ? 3.275 -37.394 20.709 1.00 21.28 149 GLN E CA 1
ATOM 3501 C C . GLN D 1 31 ? 3.865 -38.444 21.671 1.00 21.45 149 GLN E C 1
ATOM 3502 O O . GLN D 1 31 ? 3.910 -38.214 22.880 1.00 21.58 149 GLN E O 1
ATOM 3508 N N . LYS D 1 32 ? 4.356 -39.558 21.134 1.00 20.59 150 LYS E N 1
ATOM 3509 C CA . LYS D 1 32 ? 5.026 -40.586 21.944 1.00 22.03 150 LYS E CA 1
ATOM 3510 C C . LYS D 1 32 ? 6.512 -40.339 22.148 1.00 21.71 150 LYS E C 1
ATOM 3511 O O . LYS D 1 32 ? 7.146 -40.987 22.986 1.00 22.24 150 LYS E O 1
ATOM 3517 N N . LEU D 1 33 ? 7.090 -39.417 21.363 1.00 20.84 151 LEU E N 1
ATOM 3518 C CA . LEU D 1 33 ? 8.535 -39.221 21.394 1.00 20.27 151 LEU E CA 1
ATOM 3519 C C . LEU D 1 33 ? 8.939 -38.423 22.645 1.00 20.09 151 LEU E C 1
ATOM 3520 O O . LEU D 1 33 ? 8.116 -37.681 23.215 1.00 20.61 151 LEU E O 1
ATOM 3525 N N . PRO D 1 34 ? 10.196 -38.570 23.089 1.00 20.82 152 PRO E N 1
ATOM 3526 C CA . PRO D 1 34 ? 10.706 -37.777 24.200 1.00 21.74 152 PRO E CA 1
ATOM 3527 C C . PRO D 1 34 ? 10.439 -36.279 24.012 1.00 22.70 152 PRO E C 1
ATOM 3528 O O . PRO D 1 34 ? 10.533 -35.757 22.899 1.00 22.39 152 PRO E O 1
ATOM 3532 N N . LYS D 1 35 ? 10.121 -35.571 25.090 1.00 23.90 153 LYS E N 1
ATOM 3533 C CA . LYS D 1 35 ? 9.725 -34.171 24.965 1.00 24.64 153 LYS E CA 1
ATOM 3534 C C . LYS D 1 35 ? 10.796 -33.241 24.404 1.00 23.95 153 LYS E C 1
ATOM 3535 O O . LYS D 1 35 ? 10.475 -32.154 23.899 1.00 25.12 153 LYS E O 1
ATOM 3541 N N . ARG D 1 36 ? 12.059 -33.623 24.552 1.00 23.33 154 ARG E N 1
ATOM 3542 C CA . ARG D 1 36 ? 13.167 -32.807 24.074 1.00 23.37 154 ARG E CA 1
ATOM 3543 C C . ARG D 1 36 ? 13.422 -33.024 22.581 1.00 21.33 154 ARG E C 1
ATOM 3544 O O . ARG D 1 36 ? 14.351 -32.401 22.038 1.00 21.45 154 ARG E O 1
ATOM 3552 N N . VAL D 1 37 ? 12.650 -33.910 21.946 1.00 18.94 155 VAL E N 1
ATOM 3553 C CA . VAL D 1 37 ? 12.774 -34.118 20.499 1.00 18.07 155 VAL E CA 1
ATOM 3554 C C . VAL D 1 37 ? 11.914 -33.084 19.798 1.00 17.23 155 VAL E C 1
ATOM 3555 O O . VAL D 1 37 ? 10.751 -32.929 20.112 1.00 17.03 155 VAL E O 1
ATOM 3559 N N . HIS D 1 38 ? 12.501 -32.336 18.865 1.00 14.94 156 HIS E N 1
ATOM 3560 C CA . HIS D 1 38 ? 11.750 -31.396 18.062 1.00 14.94 156 HIS E CA 1
ATOM 3561 C C . HIS D 1 38 ? 11.681 -31.893 16.618 1.00 13.99 156 HIS E C 1
ATOM 3562 O O . HIS D 1 38 ? 12.447 -32.796 16.208 1.00 14.09 156 HIS E O 1
ATOM 3569 N N . ILE D 1 39 ? 10.732 -31.314 15.890 1.00 13.88 157 ILE E N 1
ATOM 3570 C CA . ILE D 1 39 ? 10.346 -31.775 14.558 1.00 13.06 157 ILE E CA 1
ATOM 3571 C C . ILE D 1 39 ? 10.352 -30.596 13.619 1.00 13.49 157 ILE E C 1
ATOM 3572 O O . ILE D 1 39 ? 9.677 -29.582 13.885 1.00 13.22 157 ILE E O 1
ATOM 3577 N N . ASN D 1 40 ? 11.088 -30.713 12.519 1.00 12.49 158 ASN E N 1
ATOM 3578 C CA . ASN D 1 40 ? 11.177 -29.652 11.522 1.00 11.80 158 ASN E CA 1
ATOM 3579 C C . ASN D 1 40 ? 10.449 -30.170 10.305 1.00 12.80 158 ASN E C 1
ATOM 3580 O O . ASN D 1 40 ? 10.808 -31.218 9.770 1.00 13.26 158 ASN E O 1
ATOM 3585 N N . VAL D 1 41 ? 9.385 -29.465 9.943 1.00 12.06 159 VAL E N 1
ATOM 3586 C CA . VAL D 1 41 ? 8.546 -29.866 8.811 1.00 12.74 159 VAL E CA 1
ATOM 3587 C C . VAL D 1 41 ? 9.089 -29.142 7.617 1.00 12.90 159 VAL E C 1
ATOM 3588 O O . VAL D 1 41 ? 8.988 -27.934 7.541 1.00 12.13 159 VAL E O 1
ATOM 3592 N N . ARG D 1 42 ? 9.628 -29.864 6.617 1.00 13.18 160 ARG E N 1
ATOM 3593 C CA . ARG D 1 42 ? 10.367 -29.254 5.504 1.00 14.08 160 ARG E CA 1
ATOM 3594 C C . ARG D 1 42 ? 9.646 -29.433 4.186 1.00 13.79 160 ARG E C 1
ATOM 3595 O O . ARG D 1 42 ? 9.285 -30.543 3.841 1.00 15.03 160 ARG E O 1
ATOM 3603 N N . GLY D 1 43 ? 9.470 -28.354 3.443 1.00 14.29 161 GLY E N 1
ATOM 3604 C CA . GLY D 1 43 ? 8.752 -28.429 2.172 1.00 15.01 161 GLY E CA 1
ATOM 3605 C C . GLY D 1 43 ? 9.657 -28.301 0.983 1.00 14.63 161 GLY E C 1
ATOM 3606 O O . GLY D 1 43 ? 10.663 -27.594 0.996 1.00 13.99 161 GLY E O 1
ATOM 3607 N N . PHE D 1 44 ? 9.252 -28.999 -0.097 1.00 15.41 162 PHE E N 1
ATOM 3608 C CA . PHE D 1 44 ? 10.024 -29.044 -1.326 1.00 15.55 162 PHE E CA 1
ATOM 3609 C C . PHE D 1 44 ? 9.062 -29.032 -2.508 1.00 14.34 162 PHE E C 1
ATOM 3610 O O . PHE D 1 44 ? 7.890 -29.392 -2.378 1.00 16.67 162 PHE E O 1
ATOM 3618 N N . THR D 1 45 ? 9.627 -28.707 -3.656 1.00 16.66 163 THR E N 1
ATOM 3619 C CA . THR D 1 45 ? 8.913 -28.770 -4.946 1.00 17.67 163 THR E CA 1
ATOM 3620 C C . THR D 1 45 ? 9.800 -29.454 -5.989 1.00 19.25 163 THR E C 1
ATOM 3621 O O . THR D 1 45 ? 10.991 -29.649 -5.781 1.00 18.36 163 THR E O 1
ATOM 3625 N N . ASP D 1 46 ? 9.196 -29.758 -7.136 1.00 21.02 164 ASP E N 1
ATOM 3626 C CA . ASP D 1 46 ? 9.952 -30.063 -8.323 1.00 22.89 164 ASP E CA 1
ATOM 3627 C C . ASP D 1 46 ? 10.452 -28.757 -8.940 1.00 25.03 164 ASP E C 1
ATOM 3628 O O . ASP D 1 46 ? 10.194 -27.665 -8.409 1.00 24.77 164 ASP E O 1
ATOM 3633 N N . ASP D 1 47 ? 11.134 -28.865 -10.075 1.00 26.57 165 ASP E N 1
ATOM 3634 C CA . ASP D 1 47 ? 11.790 -27.732 -10.708 1.00 28.22 165 ASP E CA 1
ATOM 3635 C C . ASP D 1 47 ? 11.010 -27.187 -11.908 1.00 29.56 165 ASP E C 1
ATOM 3636 O O . ASP D 1 47 ? 11.598 -26.490 -12.732 1.00 30.70 165 ASP E O 1
ATOM 3641 N N . THR D 1 48 ? 9.722 -27.496 -12.020 1.00 30.46 166 THR E N 1
ATOM 3642 C CA . THR D 1 48 ? 8.946 -27.072 -13.187 1.00 31.24 166 THR E CA 1
ATOM 3643 C C . THR D 1 48 ? 8.568 -25.602 -13.036 1.00 31.95 166 THR E C 1
ATOM 3644 O O . THR D 1 48 ? 8.089 -25.199 -11.975 1.00 31.57 166 THR E O 1
ATOM 3648 N N . PRO D 1 49 ? 8.759 -24.795 -14.093 1.00 32.74 167 PRO E N 1
ATOM 3649 C CA . PRO D 1 49 ? 8.297 -23.405 -13.988 1.00 32.91 167 PRO E CA 1
ATOM 3650 C C . PRO D 1 49 ? 6.841 -23.259 -13.502 1.00 33.22 167 PRO E C 1
ATOM 3651 O O . PRO D 1 49 ? 5.962 -23.995 -13.933 1.00 32.88 167 PRO E O 1
ATOM 3655 N N . LEU D 1 50 ? 6.611 -22.322 -12.588 1.00 33.83 168 LEU E N 1
ATOM 3656 C CA . LEU D 1 50 ? 5.272 -22.081 -12.059 1.00 34.43 168 LEU E CA 1
ATOM 3657 C C . LEU D 1 50 ? 4.433 -21.375 -13.120 1.00 35.49 168 LEU E C 1
ATOM 3658 O O . LEU D 1 50 ? 4.919 -20.475 -13.800 1.00 35.83 168 LEU E O 1
ATOM 3663 N N . VAL D 1 51 ? 3.188 -21.809 -13.248 1.00 36.62 169 VAL E N 1
ATOM 3664 C CA . VAL D 1 51 ? 2.229 -21.220 -14.176 1.00 37.08 169 VAL E CA 1
ATOM 3665 C C . VAL D 1 51 ? 0.861 -21.499 -13.555 1.00 37.79 169 VAL E C 1
ATOM 3666 O O . VAL D 1 51 ? 0.714 -22.467 -12.789 1.00 37.76 169 VAL E O 1
ATOM 3670 N N . LYS D 1 52 ? -0.117 -20.633 -13.821 1.00 38.17 170 LYS E N 1
ATOM 3671 C CA . LYS D 1 52 ? -1.504 -20.864 -13.390 1.00 38.19 170 LYS E CA 1
ATOM 3672 C C . LYS D 1 52 ? -1.626 -20.978 -11.867 1.00 38.35 170 LYS E C 1
ATOM 3673 O O . LYS D 1 52 ? -2.507 -21.670 -11.349 1.00 39.01 170 LYS E O 1
ATOM 3675 N N . THR D 1 53 ? -0.739 -20.289 -11.163 1.00 38.10 171 THR E N 1
ATOM 3676 C CA . THR D 1 53 ? -0.645 -20.410 -9.718 1.00 37.87 171 THR E CA 1
ATOM 3677 C C . THR D 1 53 ? -0.526 -19.048 -9.057 1.00 37.68 171 THR E C 1
ATOM 3678 O O . THR D 1 53 ? 0.009 -18.101 -9.635 1.00 37.20 171 THR E O 1
ATOM 3682 N N . ARG D 1 54 ? -1.022 -18.978 -7.826 1.00 37.61 172 ARG E N 1
ATOM 3683 C CA . ARG D 1 54 ? -0.867 -17.805 -6.986 1.00 37.05 172 ARG E CA 1
ATOM 3684 C C . ARG D 1 54 ? 0.583 -17.642 -6.557 1.00 35.89 172 ARG E C 1
ATOM 3685 O O . ARG D 1 54 ? 1.052 -16.535 -6.270 1.00 35.90 172 ARG E O 1
ATOM 3693 N N . PHE D 1 55 ? 1.301 -18.756 -6.497 1.00 34.12 173 PHE E N 1
ATOM 3694 C CA . PHE D 1 55 ? 2.633 -18.755 -5.915 1.00 32.55 173 PHE E CA 1
ATOM 3695 C C . PHE D 1 55 ? 3.623 -18.106 -6.860 1.00 31.58 173 PHE E C 1
ATOM 3696 O O . PHE D 1 55 ? 3.591 -18.355 -8.085 1.00 31.75 173 PHE E O 1
ATOM 3704 N N . LYS D 1 56 ? 4.508 -17.290 -6.300 1.00 30.18 174 LYS E N 1
ATOM 3705 C CA . LYS D 1 56 ? 5.473 -16.544 -7.098 1.00 29.97 174 LYS E CA 1
ATOM 3706 C C . LYS D 1 56 ? 6.840 -17.180 -7.118 1.00 28.24 174 LYS E C 1
ATOM 3707 O O . LYS D 1 56 ? 7.736 -16.669 -7.783 1.00 29.69 174 LYS E O 1
ATOM 3713 N N . SER D 1 57 ? 7.030 -18.273 -6.370 1.00 25.48 175 SER E N 1
ATOM 3714 C CA . SER D 1 57 ? 8.326 -18.944 -6.339 1.00 23.55 175 SER E CA 1
ATOM 3715 C C . SER D 1 57 ? 8.117 -20.327 -5.766 1.00 20.87 175 SER E C 1
ATOM 3716 O O . SER D 1 57 ? 7.123 -20.566 -5.102 1.00 18.74 175 SER E O 1
ATOM 3719 N N . HIS D 1 58 ? 9.040 -21.240 -6.065 1.00 21.21 176 HIS E N 1
ATOM 3720 C CA . HIS D 1 58 ? 8.987 -22.576 -5.495 1.00 20.97 176 HIS E CA 1
ATOM 3721 C C . HIS D 1 58 ? 9.165 -22.530 -3.975 1.00 20.37 176 HIS E C 1
ATOM 3722 O O . HIS D 1 58 ? 8.599 -23.347 -3.275 1.00 17.73 176 HIS E O 1
ATOM 3729 N N . TYR D 1 59 ? 9.964 -21.584 -3.490 1.00 19.62 177 TYR E N 1
ATOM 3730 C CA . TYR D 1 59 ? 10.069 -21.331 -2.033 1.00 20.04 177 TYR E CA 1
ATOM 3731 C C . TYR D 1 59 ? 8.722 -21.025 -1.389 1.00 19.34 177 TYR E C 1
ATOM 3732 O O . TYR D 1 59 ? 8.395 -21.577 -0.342 1.00 17.56 177 TYR E O 1
ATOM 3741 N N A GLU D 1 60 ? 7.932 -20.168 -2.029 0.50 18.84 178 GLU E N 1
ATOM 3742 N N B GLU D 1 60 ? 7.907 -20.174 -2.008 0.50 18.81 178 GLU E N 1
ATOM 3743 C CA A GLU D 1 60 ? 6.610 -19.866 -1.511 0.50 18.64 178 GLU E CA 1
ATOM 3744 C CA B GLU D 1 60 ? 6.581 -19.901 -1.448 0.50 18.80 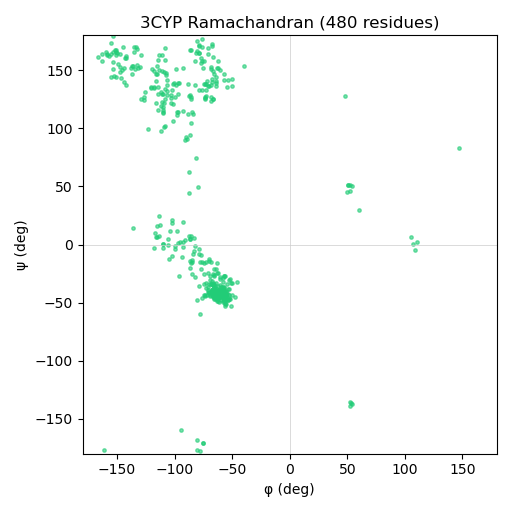178 GLU E CA 1
ATOM 3745 C C A GLU D 1 60 ? 5.730 -21.114 -1.473 0.50 18.10 178 GLU E C 1
ATOM 3746 C C B GLU D 1 60 ? 5.673 -21.122 -1.473 0.50 18.16 178 GLU E C 1
ATOM 3747 O O A GLU D 1 60 ? 5.118 -21.399 -0.461 0.50 17.36 178 GLU E O 1
ATOM 3748 O O B GLU D 1 60 ? 4.946 -21.380 -0.526 0.50 17.70 178 GLU E O 1
ATOM 3759 N N . LEU D 1 61 ? 5.706 -21.885 -2.564 1.00 17.21 179 LEU E N 1
ATOM 3760 C CA . LEU D 1 61 ? 4.883 -23.093 -2.611 1.00 17.06 179 LEU E CA 1
ATOM 3761 C C . LEU D 1 61 ? 5.348 -24.090 -1.526 1.00 15.66 179 LEU E C 1
ATOM 3762 O O . LEU D 1 61 ? 4.550 -24.639 -0.781 1.00 16.71 179 LEU E O 1
ATOM 3767 N N . ALA D 1 62 ? 6.650 -24.264 -1.423 1.00 15.31 180 ALA E N 1
ATOM 3768 C CA . ALA D 1 62 ? 7.201 -25.233 -0.451 1.00 14.44 180 ALA E CA 1
ATOM 3769 C C . ALA D 1 62 ? 6.918 -24.808 0.993 1.00 14.51 180 ALA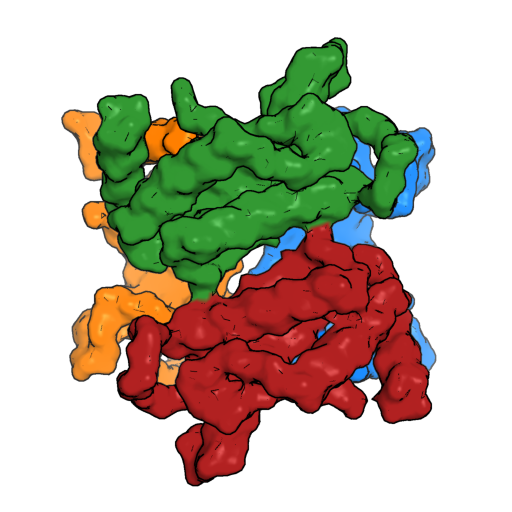 E C 1
ATOM 3770 O O . ALA D 1 62 ? 6.627 -25.643 1.891 1.00 14.00 180 ALA E O 1
ATOM 3772 N N . ALA D 1 63 ? 6.972 -23.505 1.225 1.00 14.17 181 ALA E N 1
ATOM 3773 C CA . ALA D 1 63 ? 6.731 -22.965 2.577 1.00 14.72 181 ALA E CA 1
ATOM 3774 C C . ALA D 1 63 ? 5.292 -23.214 2.978 1.00 14.00 181 ALA E C 1
ATOM 3775 O O . ALA D 1 63 ? 4.999 -23.617 4.087 1.00 14.30 181 ALA E O 1
ATOM 3777 N N . ASN D 1 64 ? 4.374 -22.933 2.053 1.00 14.80 182 ASN E N 1
ATOM 3778 C CA . ASN D 1 64 ? 2.971 -23.166 2.312 1.00 15.08 182 ASN E CA 1
ATOM 3779 C C . ASN D 1 64 ? 2.642 -24.621 2.545 1.00 15.02 182 ASN E C 1
ATOM 3780 O O . ASN D 1 64 ? 1.887 -24.952 3.417 1.00 15.47 182 ASN E O 1
ATOM 3785 N N . ARG D 1 65 ? 3.221 -25.524 1.757 1.00 14.76 183 ARG E N 1
ATOM 3786 C CA . ARG D 1 65 ? 3.062 -26.935 2.032 1.00 14.91 183 ARG E CA 1
ATOM 3787 C C . ARG D 1 65 ? 3.529 -27.309 3.449 1.00 13.72 183 ARG E C 1
ATOM 3788 O O . ARG D 1 65 ? 2.856 -28.024 4.171 1.00 15.26 183 ARG E O 1
ATOM 3796 N N . ALA D 1 66 ? 4.713 -26.861 3.812 1.00 14.07 184 ALA E N 1
ATOM 3797 C CA . ALA D 1 66 ? 5.305 -27.208 5.103 1.00 13.47 184 ALA E CA 1
ATOM 3798 C C . ALA D 1 66 ? 4.473 -26.626 6.251 1.00 13.21 184 ALA E C 1
ATOM 3799 O O . ALA D 1 66 ? 4.136 -27.313 7.204 1.00 13.77 184 ALA E O 1
ATOM 3801 N N . TYR D 1 67 ? 4.049 -25.396 6.063 1.00 14.61 185 TYR E N 1
ATOM 3802 C CA . TYR D 1 67 ? 3.214 -24.692 7.056 1.00 14.64 185 TYR E CA 1
ATOM 3803 C C . TYR D 1 67 ? 1.881 -25.425 7.236 1.00 14.81 185 TYR E C 1
ATOM 3804 O O . TYR D 1 67 ? 1.478 -25.705 8.314 1.00 14.76 185 TYR E O 1
ATOM 3813 N N A ARG D 1 68 ? 1.273 -25.796 6.117 0.50 15.54 186 ARG E N 1
ATOM 3814 N N B ARG D 1 68 ? 1.221 -25.795 6.135 0.50 15.34 186 ARG E N 1
ATOM 3815 C CA A ARG D 1 68 ? -0.007 -26.473 6.154 0.50 15.54 186 ARG E CA 1
ATOM 3816 C CA B ARG D 1 68 ? -0.067 -26.492 6.261 0.50 15.35 186 ARG E CA 1
ATOM 3817 C C A ARG D 1 68 ? 0.073 -27.826 6.889 0.50 14.76 186 ARG E C 1
ATOM 3818 C C B ARG D 1 68 ? 0.065 -27.857 6.940 0.50 14.46 186 ARG E C 1
ATOM 3819 O O A ARG D 1 68 ? -0.772 -28.145 7.706 0.50 15.79 186 ARG E O 1
ATOM 3820 O O B ARG D 1 68 ? -0.763 -28.233 7.762 0.50 15.29 186 ARG E O 1
ATOM 3835 N N . VAL D 1 69 ? 1.116 -28.619 6.613 1.00 13.95 187 VAL E N 1
ATOM 3836 C CA . VAL D 1 69 ? 1.289 -29.891 7.285 1.00 14.26 187 VAL E CA 1
ATOM 3837 C C . VAL D 1 69 ? 1.508 -29.646 8.795 1.00 14.45 187 VAL E C 1
ATOM 3838 O O . VAL D 1 69 ? 1.036 -30.435 9.638 1.00 15.61 187 VAL E O 1
ATOM 3842 N N . MET D 1 70 ? 2.309 -28.624 9.110 1.00 14.78 188 MET E N 1
ATOM 3843 C CA . MET D 1 70 ? 2.608 -28.270 10.522 1.00 15.46 188 MET E CA 1
ATOM 3844 C C . MET D 1 70 ? 1.320 -27.963 11.275 1.00 14.98 188 MET E C 1
ATOM 3845 O O . MET D 1 70 ? 1.118 -28.444 12.383 1.00 14.87 188 MET E O 1
ATOM 3850 N N . LYS D 1 71 ? 0.431 -27.242 10.621 1.00 16.85 189 LYS E N 1
ATOM 3851 C CA . LYS D 1 71 ? -0.850 -26.886 11.216 1.00 17.42 189 LYS E CA 1
ATOM 3852 C C . LYS D 1 71 ? -1.684 -28.143 11.525 1.00 16.26 189 LYS E C 1
ATOM 3853 O O . LYS D 1 71 ? -2.276 -28.276 12.615 1.00 17.06 189 LYS E O 1
ATOM 3859 N N . VAL D 1 72 ? -1.694 -29.099 10.593 1.00 16.40 190 VAL E N 1
ATOM 3860 C CA . VAL D 1 72 ? -2.435 -30.330 10.835 1.00 17.41 190 VAL E CA 1
ATOM 3861 C C . VAL D 1 72 ? -1.813 -31.138 11.947 1.00 17.23 190 VAL E C 1
ATOM 3862 O O . VAL D 1 72 ? -2.506 -31.726 12.744 1.00 17.04 190 VAL E O 1
ATOM 3866 N N . LEU D 1 73 ? -0.483 -31.193 12.023 1.00 15.64 191 LEU E N 1
ATOM 3867 C CA . LEU D 1 73 ? 0.117 -31.870 13.165 1.00 16.32 191 LEU E CA 1
ATOM 3868 C C . LEU D 1 73 ? -0.340 -31.254 14.481 1.00 16.00 191 LEU E C 1
ATOM 3869 O O . LEU D 1 73 ? -0.622 -31.955 15.444 1.00 16.85 191 LEU E O 1
ATOM 3874 N N . ILE D 1 74 ? -0.387 -29.938 14.544 1.00 17.13 192 ILE E N 1
ATOM 3875 C CA . ILE D 1 74 ? -0.831 -29.249 15.767 1.00 17.91 192 ILE E CA 1
ATOM 3876 C C . ILE D 1 74 ? -2.314 -29.558 16.056 1.00 18.32 192 ILE E C 1
ATOM 3877 O O . ILE D 1 74 ? -2.670 -29.845 17.199 1.00 18.98 192 ILE E O 1
ATOM 3882 N N . GLN D 1 75 ? -3.121 -29.560 15.009 1.00 21.07 193 GLN E N 1
ATOM 3883 C CA . GLN D 1 75 ? -4.570 -29.949 15.076 1.00 22.45 193 GLN E CA 1
ATOM 3884 C C . GLN D 1 75 ? -4.722 -31.298 15.736 1.00 22.74 193 GLN E C 1
ATOM 3885 O O . GLN D 1 75 ? -5.609 -31.504 16.576 1.00 23.56 193 GLN E O 1
ATOM 3891 N N . TYR D 1 76 ? -3.855 -32.236 15.353 1.00 22.52 194 TYR E N 1
ATOM 3892 C CA . TYR D 1 76 ? -3.923 -33.589 15.880 1.00 22.28 194 TYR E CA 1
ATOM 3893 C C . TYR D 1 76 ? -3.054 -33.844 17.120 1.00 21.31 194 TYR E C 1
ATOM 3894 O O . TYR D 1 76 ? -2.766 -34.993 17.449 1.00 23.87 194 TYR E O 1
ATOM 3903 N N . GLY D 1 77 ? -2.660 -32.775 17.814 1.00 21.05 195 GLY E N 1
ATOM 3904 C CA . GLY D 1 77 ? -2.164 -32.872 19.168 1.00 20.40 195 GLY E CA 1
ATOM 3905 C C . GLY D 1 77 ? -0.677 -32.686 19.399 1.00 20.67 195 GLY E C 1
ATOM 3906 O O . GLY D 1 77 ? -0.234 -32.793 20.530 1.00 19.46 195 GLY E O 1
ATOM 3907 N N . VAL D 1 78 ? 0.090 -32.439 18.337 1.00 19.18 196 VAL E N 1
ATOM 3908 C CA . VAL D 1 78 ? 1.536 -32.193 18.521 1.00 18.66 196 VAL E CA 1
ATOM 3909 C C . VAL D 1 78 ? 1.735 -30.812 19.142 1.00 17.90 196 VAL E C 1
ATOM 3910 O O . VAL D 1 78 ? 1.156 -29.830 18.693 1.00 19.54 196 VAL E O 1
ATOM 3914 N N . ASN D 1 79 ? 2.572 -30.732 20.169 1.00 18.01 197 ASN E N 1
ATOM 3915 C CA . ASN D 1 79 ? 2.787 -29.460 20.807 1.00 18.45 197 ASN E CA 1
ATOM 3916 C C . ASN D 1 79 ? 3.540 -28.499 19.890 1.00 17.53 197 ASN E C 1
ATOM 3917 O O . ASN D 1 79 ? 4.592 -28.852 19.355 1.00 16.10 197 ASN E O 1
ATOM 3922 N N . PRO D 1 80 ? 2.998 -27.296 19.673 1.00 16.28 198 PRO E N 1
ATOM 3923 C CA . PRO D 1 80 ? 3.676 -26.291 18.888 1.00 16.10 198 PRO E CA 1
ATOM 3924 C C . PRO D 1 80 ? 5.138 -26.052 19.306 1.00 15.13 198 PRO E C 1
ATOM 3925 O O . PRO D 1 80 ? 5.982 -25.698 18.472 1.00 16.07 198 PRO E O 1
ATOM 3929 N N . ASN D 1 81 ? 5.440 -26.187 20.590 1.00 15.56 199 ASN E N 1
ATOM 3930 C CA . ASN D 1 81 ? 6.813 -25.975 21.033 1.00 15.23 199 ASN E CA 1
ATOM 3931 C C . ASN D 1 81 ? 7.818 -26.876 20.346 1.00 15.03 199 ASN E C 1
ATOM 3932 O O . ASN D 1 81 ? 8.996 -26.535 20.206 1.00 16.06 199 ASN E O 1
ATOM 3937 N N . GLN D 1 82 ? 7.361 -28.048 19.946 1.00 14.20 200 GLN E N 1
ATOM 3938 C CA . GLN D 1 82 ? 8.230 -29.044 19.296 1.00 14.81 200 GLN E CA 1
ATOM 3939 C C . GLN D 1 82 ? 8.389 -28.830 17.795 1.00 16.09 200 GLN E C 1
ATOM 3940 O O . GLN D 1 82 ? 9.271 -29.434 17.163 1.00 16.87 200 GLN E O 1
ATOM 3946 N N . LEU D 1 83 ? 7.623 -27.902 17.243 1.00 14.18 201 LEU E N 1
ATOM 3947 C CA . LEU D 1 83 ? 7.497 -27.777 15.787 1.00 14.13 201 LEU E CA 1
ATOM 3948 C C . LEU D 1 83 ? 8.133 -26.515 15.204 1.00 13.93 201 LEU E C 1
ATOM 3949 O O . LEU D 1 83 ? 8.211 -25.416 15.828 1.00 15.15 201 LEU E O 1
ATOM 3954 N N . SER D 1 84 ? 8.589 -26.658 13.978 1.00 14.34 202 SER E N 1
ATOM 3955 C CA . SER D 1 84 ? 9.005 -25.583 13.142 1.00 13.56 202 SER E CA 1
ATOM 3956 C C . SER D 1 84 ? 8.778 -26.046 11.697 1.00 13.52 202 SER E C 1
ATOM 3957 O O . SER D 1 84 ? 8.524 -27.225 11.456 1.00 14.02 202 SER E O 1
ATOM 3960 N N . PHE D 1 85 ? 8.861 -25.091 10.795 1.00 13.70 203 PHE E N 1
ATOM 3961 C CA . PHE D 1 85 ? 8.674 -25.374 9.374 1.00 13.38 203 PHE E CA 1
ATOM 3962 C C . PHE D 1 85 ? 9.721 -24.623 8.539 1.00 13.88 203 PHE E C 1
ATOM 3963 O O . PHE D 1 85 ? 10.160 -23.504 8.867 1.00 14.35 203 PHE E O 1
ATOM 3971 N N . SER D 1 86 ? 10.137 -25.229 7.436 1.00 13.18 204 SER E N 1
ATOM 3972 C CA . SER D 1 86 ? 11.177 -24.659 6.602 1.00 14.50 204 SER E CA 1
ATOM 3973 C C . SER D 1 86 ? 10.899 -24.984 5.133 1.00 15.11 204 SER E C 1
ATOM 3974 O O . SER D 1 86 ? 10.308 -26.011 4.846 1.00 15.29 204 SER E O 1
ATOM 3977 N N . SER D 1 87 ? 11.339 -24.079 4.254 1.00 15.86 205 SER E N 1
ATOM 3978 C CA . SER D 1 87 ? 11.106 -24.212 2.834 1.00 16.13 205 SER E CA 1
ATOM 3979 C C . SER D 1 87 ? 12.430 -24.473 2.159 1.00 16.98 205 SER E C 1
ATOM 3980 O O . SER D 1 87 ? 13.386 -23.749 2.394 1.00 16.97 205 SER E O 1
ATOM 3983 N N . TYR D 1 88 ? 12.497 -25.494 1.295 1.00 17.99 206 TYR E N 1
ATOM 3984 C CA . TYR D 1 88 ? 13.705 -25.766 0.527 1.00 18.85 206 TYR E CA 1
ATOM 3985 C C . TYR D 1 88 ? 13.465 -25.581 -0.971 1.00 19.72 206 TYR E C 1
ATOM 3986 O O . TYR D 1 88 ? 14.354 -25.837 -1.764 1.00 21.07 206 TYR E O 1
ATOM 3995 N N . GLY D 1 89 ? 12.283 -25.090 -1.341 1.00 19.73 207 GLY E N 1
ATOM 3996 C CA . GLY D 1 89 ? 12.004 -24.801 -2.744 1.00 20.23 207 GLY E CA 1
ATOM 3997 C C . GLY D 1 89 ? 12.281 -26.027 -3.598 1.00 20.69 207 GLY E C 1
ATOM 3998 O O . GLY D 1 89 ? 11.893 -27.133 -3.242 1.00 20.63 207 GLY E O 1
ATOM 3999 N N . SER D 1 90 ? 12.925 -25.807 -4.733 1.00 21.19 208 SER E N 1
ATOM 4000 C CA . SER D 1 90 ? 13.199 -26.912 -5.680 1.00 21.87 208 SER E CA 1
ATOM 4001 C C . SER D 1 90 ? 14.544 -27.581 -5.432 1.00 22.65 208 SER E C 1
ATOM 4002 O O . SER D 1 90 ? 14.931 -28.499 -6.169 1.00 23.06 208 SER E O 1
ATOM 4005 N N . THR D 1 91 ? 15.252 -27.167 -4.387 1.00 22.68 209 THR E N 1
ATOM 4006 C CA . THR D 1 91 ? 16.533 -27.753 -4.042 1.00 22.75 209 THR E CA 1
ATOM 4007 C C . THR D 1 91 ? 16.373 -29.171 -3.487 1.00 22.16 209 THR E C 1
ATOM 4008 O O . THR D 1 91 ? 15.284 -29.589 -3.104 1.00 22.30 209 THR E O 1
ATOM 4012 N N . ASN D 1 92 ? 17.473 -29.916 -3.446 1.00 22.59 210 ASN E N 1
ATOM 4013 C CA . ASN D 1 92 ? 17.514 -31.198 -2.765 1.00 22.77 210 ASN E CA 1
ATOM 4014 C C . ASN D 1 92 ? 16.424 -32.209 -3.205 1.00 21.85 210 ASN E C 1
ATOM 4015 O O . ASN D 1 92 ? 15.766 -32.811 -2.373 1.00 21.78 210 ASN E O 1
ATOM 4020 N N . PRO D 1 93 ? 16.270 -32.427 -4.517 1.00 21.40 211 PRO E N 1
ATOM 4021 C CA . PRO D 1 93 ? 15.301 -33.403 -4.992 1.00 21.29 211 PRO E CA 1
ATOM 4022 C C . PRO D 1 93 ? 15.679 -34.849 -4.611 1.00 21.54 211 PRO E C 1
ATOM 4023 O O . PRO D 1 93 ? 16.873 -35.172 -4.510 1.00 22.87 211 PRO E O 1
ATOM 4027 N N . ILE D 1 94 ? 14.671 -35.692 -4.404 1.00 21.38 212 ILE E N 1
ATOM 4028 C CA . ILE D 1 94 ? 14.873 -37.146 -4.187 1.00 21.79 212 ILE E CA 1
ATOM 4029 C C . ILE D 1 94 ? 15.386 -37.867 -5.439 1.00 22.33 212 ILE E C 1
ATOM 4030 O O . ILE D 1 94 ? 16.296 -38.720 -5.363 1.00 22.68 212 ILE E O 1
ATOM 4035 N N . ALA D 1 95 ? 14.848 -37.516 -6.605 1.00 20.68 213 ALA E N 1
ATOM 4036 C CA . ALA D 1 95 ? 15.336 -38.112 -7.850 1.00 20.41 213 ALA E CA 1
ATOM 4037 C C . ALA D 1 95 ? 15.285 -37.056 -8.943 1.00 20.17 213 ALA E C 1
ATOM 4038 O O . ALA D 1 95 ? 14.720 -35.977 -8.736 1.00 18.71 213 ALA E O 1
ATOM 4040 N N . PRO D 1 96 ? 15.880 -37.333 -10.103 1.00 19.81 214 PRO E N 1
ATOM 4041 C CA . PRO D 1 96 ? 15.848 -36.310 -11.148 1.00 20.16 214 PRO E CA 1
ATOM 4042 C C . PRO D 1 96 ? 14.435 -35.997 -11.587 1.00 19.58 214 PRO E C 1
ATOM 4043 O O . PRO D 1 96 ? 13.557 -36.862 -11.551 1.00 19.35 214 PRO E O 1
ATOM 4047 N N . ASN D 1 97 ? 14.228 -34.763 -12.050 1.00 20.63 215 ASN E N 1
ATOM 4048 C CA . ASN D 1 97 ? 12.915 -34.347 -12.481 1.00 21.33 215 ASN E CA 1
ATOM 4049 C C . ASN D 1 97 ? 12.795 -34.739 -13.930 1.00 22.92 215 ASN E C 1
ATOM 4050 O O . ASN D 1 97 ? 12.648 -33.873 -14.798 1.00 24.44 215 ASN E O 1
ATOM 4055 N N . ASP D 1 98 ? 12.874 -36.047 -14.194 1.00 22.88 216 ASP E N 1
ATOM 4056 C CA . ASP D 1 98 ? 12.897 -36.571 -15.583 1.00 23.39 216 ASP E CA 1
ATOM 4057 C C . ASP D 1 98 ? 11.721 -37.461 -15.959 1.00 24.37 216 ASP E C 1
ATOM 4058 O O . ASP D 1 98 ? 11.715 -38.113 -17.019 1.00 24.74 216 ASP E O 1
ATOM 4063 N N . SER D 1 99 ? 10.722 -37.515 -15.103 1.00 24.43 217 SER E N 1
ATOM 4064 C CA . SER D 1 99 ? 9.533 -38.291 -15.348 1.00 25.04 217 SER E CA 1
ATOM 4065 C C . SER D 1 99 ? 8.389 -37.671 -14.577 1.00 25.32 217 SER E C 1
ATOM 4066 O O . SER D 1 99 ? 8.614 -36.937 -13.591 1.00 24.52 217 SER E O 1
ATOM 4069 N N . LEU D 1 100 ? 7.166 -37.951 -15.035 1.00 26.25 218 LEU E N 1
ATOM 4070 C CA . LEU D 1 100 ? 5.957 -37.552 -14.310 1.00 26.84 218 LEU E CA 1
ATOM 4071 C C . LEU D 1 100 ? 6.023 -38.037 -12.856 1.00 26.39 218 LEU E C 1
ATOM 4072 O O . LEU D 1 100 ? 5.789 -37.251 -11.914 1.00 25.23 218 LEU E O 1
ATOM 4077 N N . GLU D 1 101 ? 6.393 -39.303 -12.677 1.00 25.75 219 GLU E N 1
ATOM 4078 C CA . GLU D 1 101 ? 6.441 -39.923 -11.349 1.00 24.73 219 GLU E CA 1
ATOM 4079 C C . GLU D 1 101 ? 7.505 -39.263 -10.458 1.00 23.38 219 GLU E C 1
ATOM 4080 O O . GLU D 1 101 ? 7.244 -38.962 -9.293 1.00 22.67 219 GLU E O 1
ATOM 4086 N N . ASN D 1 102 ? 8.693 -39.024 -11.001 1.00 21.76 220 ASN E N 1
ATOM 4087 C CA . ASN D 1 102 ? 9.750 -38.396 -10.214 1.00 21.15 220 ASN E CA 1
ATOM 4088 C C . ASN D 1 102 ? 9.420 -36.955 -9.848 1.00 20.54 220 ASN E C 1
ATOM 4089 O O . ASN D 1 102 ? 9.687 -36.515 -8.717 1.00 19.06 220 ASN E O 1
ATOM 4094 N N . ARG D 1 103 ? 8.881 -36.205 -10.797 1.00 20.77 221 ARG E N 1
ATOM 4095 C CA . ARG D 1 103 ? 8.451 -34.836 -10.486 1.00 22.59 221 ARG E CA 1
ATOM 4096 C C . ARG D 1 103 ? 7.402 -34.831 -9.374 1.00 22.72 221 ARG E C 1
ATOM 4097 O O . ARG D 1 103 ? 7.494 -34.015 -8.401 1.00 22.02 221 ARG E O 1
ATOM 4105 N N . MET D 1 104 ? 6.443 -35.743 -9.462 1.00 23.62 222 MET E N 1
ATOM 4106 C CA . MET D 1 104 ? 5.418 -35.866 -8.429 1.00 24.02 222 MET E CA 1
ATOM 4107 C C . MET D 1 104 ? 6.055 -36.095 -7.049 1.00 23.63 222 MET E C 1
ATOM 4108 O O . MET D 1 104 ? 5.743 -35.410 -6.066 1.00 23.02 222 MET E O 1
ATOM 4113 N N . LYS D 1 105 ? 6.967 -37.057 -6.964 1.00 21.09 223 LYS E N 1
ATOM 4114 C CA . LYS D 1 105 ? 7.585 -37.383 -5.684 1.00 21.50 223 LYS E CA 1
ATOM 4115 C C . LYS D 1 105 ? 8.454 -36.259 -5.113 1.00 20.04 223 LYS E C 1
ATOM 4116 O O . LYS D 1 105 ? 8.707 -36.241 -3.914 1.00 19.36 223 LYS E O 1
ATOM 4122 N N . ASN D 1 106 ? 8.912 -35.341 -5.951 1.00 18.12 224 ASN E N 1
ATOM 4123 C CA . ASN D 1 106 ? 9.707 -34.212 -5.465 1.00 18.86 224 ASN E CA 1
ATOM 4124 C C . ASN D 1 106 ? 8.840 -33.134 -4.813 1.00 18.00 224 ASN E C 1
ATOM 4125 O O . ASN D 1 106 ? 9.392 -32.284 -4.105 1.00 18.07 224 ASN E O 1
ATOM 4130 N N . ASN D 1 107 ? 7.528 -33.192 -5.045 1.00 17.54 225 ASN E N 1
ATOM 4131 C CA . ASN D 1 107 ? 6.560 -32.264 -4.424 1.00 17.64 225 ASN E CA 1
ATOM 4132 C C . ASN D 1 107 ? 6.087 -32.895 -3.145 1.00 16.01 225 ASN E C 1
ATOM 4133 O O . ASN D 1 107 ? 5.134 -33.653 -3.114 1.00 16.97 225 ASN E O 1
ATOM 4138 N N . ARG D 1 108 ? 6.792 -32.613 -2.044 1.00 16.76 226 ARG E N 1
ATOM 4139 C CA . ARG D 1 108 ? 6.548 -33.347 -0.812 1.00 15.45 226 ARG E CA 1
ATOM 4140 C C . ARG D 1 108 ? 6.983 -32.487 0.382 1.00 14.07 226 ARG E C 1
ATOM 4141 O O . ARG D 1 108 ? 7.726 -31.535 0.195 1.00 14.61 226 ARG E O 1
ATOM 4149 N N . VAL D 1 109 ? 6.515 -32.905 1.542 1.00 14.85 227 VAL E N 1
ATOM 4150 C CA . VAL D 1 109 ? 6.998 -32.411 2.818 1.00 14.42 227 VAL E CA 1
ATOM 4151 C C . VAL D 1 109 ? 7.600 -33.604 3.575 1.00 14.75 227 VAL E C 1
ATOM 4152 O O . VAL D 1 109 ? 7.003 -34.696 3.572 1.00 15.55 227 VAL E O 1
ATOM 4156 N N . GLU D 1 110 ? 8.789 -33.375 4.173 1.00 15.49 228 GLU E N 1
ATOM 4157 C CA . GLU D 1 110 ? 9.526 -34.366 4.980 1.00 14.68 228 GLU E CA 1
ATOM 4158 C C . GLU D 1 110 ? 9.600 -33.912 6.422 1.00 14.11 228 GLU E C 1
ATOM 4159 O O . GLU D 1 110 ? 9.627 -32.734 6.667 1.00 15.13 228 GLU E O 1
ATOM 4165 N N A ILE D 1 111 ? 9.589 -34.853 7.348 0.50 14.85 229 ILE E N 1
ATOM 4166 N N B ILE D 1 111 ? 9.633 -34.893 7.319 0.50 13.58 229 ILE E N 1
ATOM 4167 C CA A ILE D 1 111 ? 9.794 -34.506 8.746 0.50 14.76 229 ILE E CA 1
ATOM 4168 C CA B ILE D 1 111 ? 9.824 -34.710 8.759 0.50 13.06 229 ILE E CA 1
ATOM 4169 C C A ILE D 1 111 ? 11.200 -34.889 9.200 0.50 14.39 229 ILE E C 1
ATOM 4170 C C B ILE D 1 111 ? 11.323 -34.864 9.048 0.50 13.43 229 ILE E C 1
ATOM 4171 O O A ILE D 1 111 ? 11.623 -36.051 9.052 0.50 13.07 229 ILE E O 1
ATOM 4172 O O B ILE D 1 111 ? 11.972 -35.831 8.587 0.50 12.45 229 ILE E O 1
ATOM 4181 N N . PHE D 1 112 ? 11.887 -33.902 9.777 1.00 14.05 230 PHE E N 1
ATOM 4182 C CA . PHE D 1 112 ? 13.235 -34.065 10.320 1.00 13.18 230 PHE E CA 1
ATOM 4183 C C . PHE D 1 112 ? 13.142 -34.010 11.834 1.00 13.37 230 PHE E C 1
ATOM 4184 O O . PHE D 1 112 ? 12.449 -33.124 12.377 1.00 14.53 230 PHE E O 1
ATOM 4192 N N . PHE D 1 113 ? 13.834 -34.943 12.494 1.00 12.29 231 PHE E N 1
ATOM 4193 C CA . PHE D 1 113 ? 13.885 -35.008 13.945 1.00 13.74 231 PHE E CA 1
ATOM 4194 C C . PHE D 1 113 ? 15.144 -34.298 14.414 1.00 13.23 231 PHE E C 1
ATOM 4195 O O . PHE D 1 113 ? 16.209 -34.449 13.824 1.00 13.23 231 PHE E O 1
ATOM 4203 N N . SER D 1 114 ? 15.001 -33.538 15.507 1.00 13.01 232 SER E N 1
ATOM 4204 C CA . SER D 1 114 ? 16.123 -32.927 16.197 1.00 13.78 232 SER E CA 1
ATOM 4205 C C . SER D 1 114 ? 16.200 -33.584 17.566 1.00 13.37 232 SER E C 1
ATOM 4206 O O . SER D 1 114 ? 15.275 -33.480 18.329 1.00 13.64 232 SER E O 1
ATOM 4209 N N . THR D 1 115 ? 17.293 -34.290 17.808 1.00 12.98 233 THR E N 1
ATOM 4210 C CA . THR D 1 115 ? 17.354 -35.227 18.943 1.00 14.06 233 THR E CA 1
ATOM 4211 C C . THR D 1 115 ? 18.763 -35.379 19.464 1.00 14.79 233 THR E C 1
ATOM 4212 O O . THR D 1 115 ? 19.715 -35.366 18.701 1.00 13.44 233 THR E O 1
ATOM 4216 N N . ASP D 1 116 ? 18.916 -35.539 20.794 1.00 15.16 234 ASP E N 1
ATOM 4217 C CA . ASP D 1 116 ? 20.212 -35.994 21.263 1.00 15.92 234 ASP E CA 1
ATOM 4218 C C . ASP D 1 116 ? 20.392 -37.515 21.066 1.00 16.51 234 ASP E C 1
ATOM 4219 O O . ASP D 1 116 ? 19.461 -38.217 20.657 1.00 15.79 234 ASP E O 1
ATOM 4224 N N . ALA D 1 117 ? 21.600 -38.005 21.291 1.00 17.43 235 ALA E N 1
ATOM 4225 C CA . ALA D 1 117 ? 21.893 -39.414 21.063 1.00 19.18 235 ALA E CA 1
ATOM 4226 C C . ALA D 1 117 ? 20.988 -40.321 21.909 1.00 20.11 235 ALA E C 1
ATOM 4227 O O . ALA D 1 117 ? 20.518 -41.337 21.426 1.00 21.25 235 ALA E O 1
ATOM 4229 N N . ASN D 1 118 ? 20.749 -39.962 23.160 1.00 20.85 236 ASN E N 1
ATOM 4230 C CA . ASN D 1 118 ? 19.924 -40.804 24.038 1.00 23.19 236 ASN E CA 1
ATOM 4231 C C . ASN D 1 118 ? 18.476 -40.920 23.532 1.00 22.66 236 ASN E C 1
ATOM 4232 O O . ASN D 1 118 ? 17.885 -42.011 23.515 1.00 24.14 236 ASN E O 1
ATOM 4237 N N . ASP D 1 119 ? 17.889 -39.798 23.117 1.00 21.70 237 ASP E N 1
ATOM 4238 C CA . ASP D 1 119 ? 16.506 -39.792 22.636 1.00 21.76 237 ASP E CA 1
ATOM 4239 C C . ASP D 1 119 ? 16.416 -40.414 21.248 1.00 21.69 237 ASP E C 1
ATOM 4240 O O . ASP D 1 119 ? 15.361 -40.907 20.849 1.00 19.99 237 ASP E O 1
ATOM 4245 N N . LEU D 1 120 ? 17.508 -40.376 20.491 1.00 20.47 238 LEU E N 1
ATOM 4246 C CA . LEU D 1 120 ? 17.497 -40.905 19.128 1.00 21.33 238 LEU E CA 1
ATOM 4247 C C . LEU D 1 120 ? 17.177 -42.391 19.202 1.00 22.03 238 LEU E C 1
ATOM 4248 O O . LEU D 1 120 ? 16.457 -42.914 18.352 1.00 22.40 238 LEU E O 1
ATOM 4253 N N A SER D 1 121 ? 17.691 -43.054 20.236 0.50 21.98 239 SER E N 1
ATOM 4254 N N B SER D 1 121 ? 17.723 -43.054 20.220 0.50 22.02 239 SER E N 1
ATOM 4255 C CA A SER D 1 121 ? 17.437 -44.486 20.473 0.50 22.35 239 SER E CA 1
ATOM 4256 C CA B SER D 1 121 ? 17.433 -44.469 20.494 0.50 22.48 239 SER E CA 1
ATOM 4257 C C A SER D 1 121 ? 15.977 -44.800 20.843 0.50 22.77 239 SER E C 1
ATOM 4258 C C B SER D 1 121 ? 15.942 -44.707 20.720 0.50 22.75 239 SER E C 1
ATOM 4259 O O A SER D 1 121 ? 15.428 -45.849 20.469 0.50 23.26 239 SER E O 1
ATOM 4260 O O B SER D 1 121 ? 15.331 -45.594 20.100 0.50 22.92 239 SER E O 1
ATOM 4265 N N . LYS D 1 122 ? 15.372 -43.906 21.614 1.00 22.18 240 LYS E N 1
ATOM 4266 C CA . LYS D 1 122 ? 13.952 -43.998 21.934 1.00 22.38 240 LYS E CA 1
ATOM 4267 C C . LYS D 1 122 ? 13.084 -43.791 20.682 1.00 21.52 240 LYS E C 1
ATOM 4268 O O . LYS D 1 122 ? 12.044 -44.417 20.534 1.00 21.52 240 LYS E O 1
ATOM 4274 N N . ILE D 1 123 ? 13.487 -42.861 19.814 1.00 20.55 241 ILE E N 1
ATOM 4275 C CA . ILE D 1 123 ? 12.756 -42.612 18.588 1.00 19.98 241 ILE E CA 1
ATOM 4276 C C . ILE D 1 123 ? 12.801 -43.851 17.730 1.00 20.68 241 ILE E C 1
ATOM 4277 O O . ILE D 1 123 ? 11.792 -44.305 17.226 1.00 20.27 241 ILE E O 1
ATOM 4282 N N . HIS D 1 124 ? 14.001 -44.397 17.614 1.00 21.22 242 HIS E N 1
ATOM 4283 C CA . HIS D 1 124 ? 14.198 -45.607 16.868 1.00 23.39 242 HIS E CA 1
ATOM 4284 C C . HIS D 1 124 ? 13.271 -46.728 17.337 1.00 23.42 242 HIS E C 1
ATOM 4285 O O . HIS D 1 124 ? 12.632 -47.365 16.515 1.00 23.97 242 HIS E O 1
ATOM 4292 N N . SER D 1 125 ? 13.190 -46.936 18.652 1.00 24.25 243 SER E N 1
ATOM 4293 C CA . SER D 1 125 ? 12.367 -47.998 19.200 1.00 24.39 243 SER E CA 1
ATOM 4294 C C . SER D 1 125 ? 10.919 -47.749 18.836 1.00 25.20 243 SER E C 1
ATOM 4295 O O . SER D 1 125 ? 10.226 -48.660 18.361 1.00 26.39 243 SER E O 1
ATOM 4298 N N . ILE D 1 126 ? 10.477 -46.498 18.977 1.00 24.80 244 ILE E N 1
ATOM 4299 C CA . ILE D 1 126 ? 9.081 -46.148 18.692 1.00 25.22 244 ILE E CA 1
ATOM 4300 C C . ILE D 1 126 ? 8.700 -46.327 17.229 1.00 26.52 244 ILE E C 1
ATOM 4301 O O . ILE D 1 126 ? 7.634 -46.869 16.936 1.00 27.95 244 ILE E O 1
ATOM 4306 N N . LEU D 1 127 ? 9.539 -45.864 16.308 1.00 27.31 245 LEU E N 1
ATOM 4307 C CA . LEU D 1 127 ? 9.230 -45.966 14.896 1.00 28.73 245 LEU E CA 1
ATOM 4308 C C . LEU D 1 127 ? 9.181 -47.447 14.503 1.00 30.89 245 LEU E C 1
ATOM 4309 O O . LEU D 1 127 ? 8.254 -47.864 13.810 1.00 31.38 245 LEU E O 1
ATOM 4314 N N . ASP D 1 128 ? 10.141 -48.241 14.981 1.00 32.96 246 ASP E N 1
ATOM 4315 C CA . ASP D 1 128 ? 10.158 -49.683 14.673 1.00 35.27 246 ASP E CA 1
ATOM 4316 C C . ASP D 1 128 ? 8.863 -50.329 15.139 1.00 36.64 246 ASP E C 1
ATOM 4317 O O . ASP D 1 128 ? 8.243 -51.071 14.388 1.00 37.34 246 ASP E O 1
ATOM 4322 N N . ASN D 1 129 ? 8.439 -50.015 16.357 1.00 38.16 247 ASN E N 1
ATOM 4323 C CA . ASN D 1 129 ? 7.187 -50.535 16.885 1.00 38.96 247 ASN E CA 1
ATOM 4324 C C . ASN D 1 129 ? 5.959 -50.127 16.046 1.00 40.13 247 ASN E C 1
ATOM 4325 O O . ASN D 1 129 ? 5.005 -50.901 15.908 1.00 40.12 247 ASN E O 1
ATOM 4330 N N . GLU D 1 130 ? 5.981 -48.919 15.486 1.00 41.12 248 GLU E N 1
ATOM 4331 C CA . GLU D 1 130 ? 4.848 -48.410 14.710 1.00 41.92 248 GLU E CA 1
ATOM 4332 C C . GLU D 1 130 ? 4.808 -48.981 13.286 1.00 42.92 248 GLU E C 1
ATOM 4333 O O . GLU D 1 130 ? 3.727 -49.215 12.741 1.00 43.18 248 GLU E O 1
ATOM 4339 N N . PHE D 1 131 ? 5.979 -49.188 12.686 1.00 43.91 249 PHE E N 1
ATOM 4340 C CA . PHE D 1 131 ? 6.067 -49.675 11.309 1.00 44.54 249 PHE E CA 1
ATOM 4341 C C . PHE D 1 131 ? 6.591 -51.121 11.179 1.00 45.54 249 PHE E C 1
ATOM 4342 O O . PHE D 1 131 ? 6.638 -51.656 10.069 1.00 46.07 249 PHE E O 1
ATOM 4350 N N . ASN D 1 132 ? 6.967 -51.758 12.294 1.00 46.27 250 ASN E N 1
ATOM 4351 C CA . ASN D 1 132 ? 7.473 -53.150 12.271 1.00 46.36 250 ASN E CA 1
ATOM 4352 C C . ASN D 1 132 ? 6.975 -53.982 13.466 1.00 46.82 250 ASN E C 1
ATOM 4353 O O . ASN D 1 132 ? 5.800 -53.921 13.845 1.00 46.73 250 ASN E O 1
#

CATH classification: 3.30.1330.60

Sequence (527 aa):
GIDPFTTFENATSSDAINQDMMMLYIERIAKIIQKLPKRVHINVRGFTDDTPLFKSHYELAANRAYRVMKVLIQYGVNPNQLSFSSYGSTNPIAPNDSLENRMKNNRVEIFFSTDANDLSKIHSILDNEFNPGIDPFTFENATSDAINQDMMLYIERIAKIIIQKLPKRVHINVRGFTDDTPLVKTRFKSHYEELAANNRAYRVMKVLIQYGVNPNQLSFSSYGSTNPIAPNDSLENRMKKNNRVEIFFSTDANDLSSKIHSILDNEFNNPHGIDPFTFENATSDAINQDMMLYIERIAKIIQKLPKRVHINVRGFTDDTTPLVKTRFKSHYELAANRAYRVMKVLIQYGVNPNQLSFSSYGSTNPIAPNDSLENRMKNNRVEIFFSTDANDLSKIHSSILDNEFNGIDPFTFENATSDAINQDMMLYIERIAKIIQKLPKRVHINVRGFTDDTPLVKTRFKSHYEELAANRAYRRVMKVLIQYGVNPNQLSFSSYGSTNPIAPNDSLENRMKNNRVEIIFFSTDANDLSSKIHSILDNEFN

GO terms:
  GO:0042802 identical protein binding (F, IPI)

Secondary structure (DSSP, 8-state):
-PPPEE-SSTT-----HHHHHHHHHHHHHHTTS-TT-EEEEEEE--------SHHHHHHHHHHHHHHHHHHTT--GGGEEEEE-TT-S-SS-TTSHHHHHHHSEEEEEEEEEHHHHHHHHHHHHHHH--/----EE-SSTT-----HHHHHHHHHHHHHHTTS-TT-EEEEEEE---PPP-SSS-SSHHHHHHHHHHHHHHHHHHTT--GGGEEEEE-TT-S-SS-TTSHHHHHHTSEEEEEEEEEHHHHHHHHHHHHHHHS--/----EE-SSTT-----HHHHHHHHHHHHHHHHS-TT-EEEEEEE---PPP-SSS-SSHHHHHHHHHHHHHHHHHHTT--GGGEEEEE-TT-S-SS-S-SHHHHHHHSEEEEEEEEEHHHHHHHHHHHHHHH-/-PPPEE-SSTT-----HHHHHHHHHHHHHHTTS-TT-EEEEEEE--SPPP-SSS-SSHHHHHHHHHHHHHHHHHHTT--GGGEEEEE-TT-S-SS-S-SHHHHHHHSEEEEEEEEEHHHHHHHHHHHHHHH-